Protein AF-0000000072264800 (afdb_homodimer)

pLDDT: mean 96.8, std 4.87, range [47.91, 98.94]

Secondary structure (DSSP, 8-state):
-EEEEEEE-TTS-EEEEEEEEETTEEEEEETBTTEEEEEEETTB-S-SB--BSSTTHHHHH-SSTTPEE-SB-SEEGGGEEEETTEEEE----BTTTBEETT-TTSGGGSBPEEEEEETTEEEEEEEE-TTGGG--S-EEEEEEEEE-TTSEEEEEEEEEESS-EE-B-EE-PPB-SSSTTSS-STTSEEEE--SEE--B-TTS-B-S-BEE-TTSTT--SS-EES--EETTEE---EEEEE--SS--S-EEEEEEE-SSS-EEEEEEESSSEEEEE--TT-----BBTTSSB--TTS-BEEEEESPTTTTT-TTSPP-EE-TT--EEEEEEEEEEE---/-EEEEEEE-TTS-EEEEEEEEETTEEEEEETBTTEEEEEEETTB-S-SB--BSSTTHHHHH-SSTTPEE-SB-SEEGGGEEEETTEEEE----BTTTBEETT-TTSGGGSBPEEEEEETTEEEEEEEE-TTGGG--S-EEEEEEEEE-TTSEEEEEEEEEESS-EE-B-EE-PPB-SSSTTSS-STTSEEEE--SEE--B-TTS-B-S-BEE-TTSTT--SS-EES--EETTEE---EEEEE--SS--S-EEEEEEE-SSS-EEEEEEESSSEEEEE--TT-----BBTTSSB--TTS-BEEEEESPTTTTT-TTSPP-EE-TT--EEEEEEEEEEE---

Foldseek 3Di:
DDKDFQDAAPVGDTKIWDWADAAQKIWIFILQLRFTAFMGGHPAPATFFWHFNHPVCCLVPNPLARHKFDQDAAKAFQQWFDDPNDIWHFQQQAPRGIDHRRHSCTSNGDRWDFDDDDNFKTKTWDWDDACRRGWGWIKIKMWMWGDYNQQKTKIKIKIATAAKTFGKIKGWTFGDRHHHQPDAQQFKWKAFQFQWWFDADPSRAGPQDIGGCPPHLNPRNDIDGQADDDPRDRDFFWIKGFADQAFADWDWTMKIAGRPHQKIKTKTKRAGIWTKGQQQPQDDAGQIPVRGGHDRSSGITIIRIFHGPCSVHVSGYGRIHGHPDMDIMMMMIGMDGRDD/DDKDFQDAAPVGDTKIWDWADAAQKIWIFILQLRFTAFMGGHPAPATFFWHFNHPVCCLVPNPLARHKFDQDAAKAFQQWFDDPNDIWHFQQQAPRGIDHRRDSCTSNGDRWDFDDDDNFKTKTWDWDDACRRGWGWIKIKMWMWGDYNQFKTKIKIKIATAAKTFGKIKGWTFGDRHHHQPDAQQFKWKAFQFQWWFDADPSRAGPQDIGGCPPHLNPRNDIDGQADDDPRDRDFFWIKGFAAQAFADWDWTMKIAGRPHQKIKTKTKRAGIWTKGQQQPQDDAGQIPVRGGHDRSSGITIIRIFHGPCSVHVSGYGRIHGHPDMDIMMMMIGMDGRDD

Radius of gyration: 28.44 Å; Cα contacts (8 Å, |Δi|>4): 2031; chains: 2; bounding box: 54×85×68 Å

Solvent-accessible surface area (backbone atoms only — not comparable to full-atom values): 33001 Å² total; per-residue (Å²): 108,60,65,42,82,54,42,63,44,95,88,62,48,80,25,43,33,34,46,29,44,25,67,46,32,39,37,32,36,26,28,53,7,58,9,44,44,40,32,39,42,70,97,40,92,43,35,39,30,42,26,62,66,51,52,74,49,45,88,72,66,48,91,39,56,13,9,32,34,6,48,37,40,50,53,36,67,68,13,48,46,67,58,94,88,41,77,40,57,39,40,35,68,36,93,71,41,19,18,39,30,38,20,89,74,16,48,41,62,34,76,34,43,79,74,46,75,38,58,30,32,42,29,33,31,50,72,48,51,56,49,54,54,38,42,53,29,39,35,43,38,38,40,34,43,35,40,38,67,79,24,29,45,34,44,37,38,37,34,42,36,78,31,64,26,68,49,24,56,28,55,37,44,23,38,18,57,55,57,25,20,78,51,61,43,42,61,25,27,34,26,35,68,32,65,23,31,41,54,53,48,96,84,64,41,48,71,67,41,36,38,55,16,76,96,48,98,64,50,26,77,50,74,40,50,61,61,44,70,56,98,89,33,75,58,78,52,66,38,42,27,36,49,27,21,47,71,52,72,77,35,81,43,35,35,36,35,32,68,76,60,41,30,31,39,42,31,29,30,17,48,16,15,35,29,39,32,45,26,77,78,38,64,53,82,58,46,24,74,79,70,43,50,39,43,58,19,16,21,33,30,71,27,49,22,58,48,61,40,20,80,78,35,60,50,36,35,70,44,68,41,39,55,89,49,72,48,76,43,45,35,37,43,30,49,47,68,62,79,128,115,59,65,44,81,55,44,65,44,97,87,62,49,78,25,41,32,33,49,28,44,24,66,46,31,38,38,32,35,26,28,52,8,57,9,46,43,38,32,38,40,71,98,40,90,44,35,40,30,42,27,60,67,50,52,75,48,45,88,72,66,48,91,40,56,13,8,32,33,6,48,37,39,50,52,36,69,68,13,45,46,67,57,94,87,42,76,40,56,40,40,36,67,36,95,72,40,19,17,39,30,38,22,90,73,16,48,40,64,33,77,34,45,79,74,46,76,40,62,31,31,42,31,33,32,48,71,49,50,56,50,56,52,36,40,52,28,39,35,42,38,38,40,35,44,34,42,38,68,79,24,29,44,36,43,37,40,38,34,41,36,77,31,64,25,67,50,24,56,28,54,38,46,24,37,16,58,55,56,24,19,79,52,60,45,42,61,26,27,34,26,35,66,32,63,24,29,40,54,54,48,97,85,63,42,50,70,67,41,36,37,55,16,77,96,46,99,64,50,26,77,51,74,40,48,60,62,45,68,56,98,88,34,73,59,78,52,66,39,43,27,36,50,27,20,47,69,52,73,76,35,79,44,34,36,36,34,32,68,78,60,42,29,30,39,42,31,29,29,17,48,16,15,36,30,39,31,45,27,78,78,38,64,54,84,56,45,22,74,80,70,42,51,40,44,59,20,16,21,32,29,74,27,50,22,57,49,58,41,20,78,78,34,59,48,36,35,70,44,68,42,40,54,89,48,73,47,76,43,45,36,37,44,31,46,47,68,62,78,129

InterPro domains:
  IPR008183 Aldose 1-/Glucose-6-phosphate 1-epimerase [PF01263] (17-333)
  IPR011013 Galactose mutarotase-like domain superfamily [SSF74650] (3-336)
  IPR014718 Glycoside hydrolase-type carbohydrate-binding [G3DSA:2.70.98.10] (1-337)
  IPR015443 Aldose 1-epimerase/Galactose mutarotase [PIRSF005096] (2-336)
  IPR047215 Galactose mutarotase-like [cd09019] (17-335)

Structure (mmCIF, N/CA/C/O backbone):
data_AF-0000000072264800-model_v1
#
loop_
_entity.id
_entity.type
_entity.pdbx_description
1 polymer 'Aldose 1-epimerase'
#
loop_
_atom_site.group_PDB
_atom_site.id
_atom_site.type_symbol
_atom_site.label_atom_id
_atom_site.label_alt_id
_atom_site.label_comp_id
_atom_site.label_asym_id
_atom_site.label_entity_id
_atom_site.label_seq_id
_atom_site.pdbx_PDB_ins_code
_atom_site.Cartn_x
_atom_site.Cartn_y
_atom_site.Cartn_z
_atom_site.occupancy
_atom_site.B_iso_or_equiv
_atom_site.auth_seq_id
_atom_site.auth_comp_id
_atom_site.auth_asym_id
_atom_site.auth_atom_id
_atom_site.pdbx_PDB_model_num
ATOM 1 N N . MET A 1 1 ? 0.139 -42.75 2.715 1 58.25 1 MET A N 1
ATOM 2 C CA . MET A 1 1 ? 0.5 -41.75 1.704 1 58.25 1 MET A CA 1
ATOM 3 C C . MET A 1 1 ? 1.294 -42.406 0.572 1 58.25 1 MET A C 1
ATOM 5 O O . MET A 1 1 ? 2.229 -43.156 0.82 1 58.25 1 MET A O 1
ATOM 9 N N . ASN A 1 2 ? 0.678 -42.406 -0.64 1 79.5 2 ASN A N 1
ATOM 10 C CA . ASN A 1 2 ? 1.229 -43.062 -1.821 1 79.5 2 ASN A CA 1
ATOM 11 C C . ASN A 1 2 ? 2.332 -42.219 -2.463 1 79.5 2 ASN A C 1
ATOM 13 O O . ASN A 1 2 ? 2.098 -41.094 -2.863 1 79.5 2 ASN A O 1
ATOM 17 N N . SER A 1 3 ? 3.572 -42.562 -2.082 1 89.06 3 SER A N 1
ATOM 18 C CA . SER A 1 3 ? 4.742 -41.906 -2.666 1 89.06 3 SER A CA 1
ATOM 19 C C . SER A 1 3 ? 5.48 -42.844 -3.611 1 89.06 3 SER A C 1
ATOM 21 O O . SER A 1 3 ? 5.574 -44.062 -3.354 1 89.06 3 SER A O 1
ATOM 23 N N . GLU A 1 4 ? 5.836 -42.312 -4.754 1 95.94 4 GLU A N 1
ATOM 24 C CA . GLU A 1 4 ? 6.637 -43.062 -5.727 1 95.94 4 GLU A CA 1
ATOM 25 C C . GLU A 1 4 ? 7.832 -42.25 -6.195 1 95.94 4 GLU A C 1
ATOM 27 O O . GLU A 1 4 ? 7.828 -41 -6.09 1 95.94 4 GLU A O 1
ATOM 32 N N . ILE A 1 5 ? 8.836 -42.938 -6.641 1 97.25 5 ILE A N 1
ATOM 33 C CA . ILE A 1 5 ? 9.945 -42.219 -7.273 1 97.25 5 ILE A CA 1
ATOM 34 C C . ILE A 1 5 ? 9.516 -41.719 -8.656 1 97.25 5 ILE A C 1
ATOM 36 O O . ILE A 1 5 ? 9.102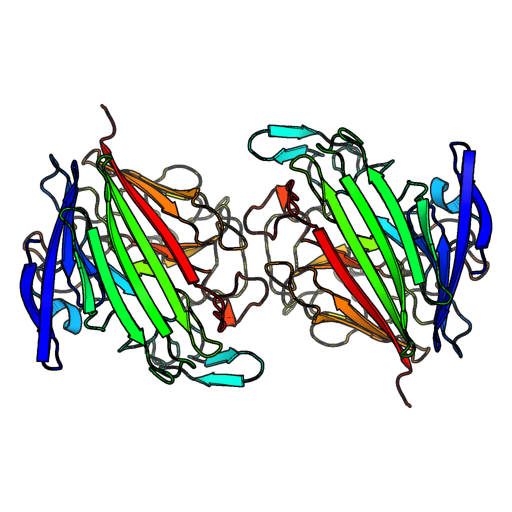 -42.5 -9.508 1 97.25 5 ILE A O 1
ATOM 40 N N . PHE A 1 6 ? 9.562 -40.469 -8.797 1 97.62 6 PHE A N 1
ATOM 41 C CA . PHE A 1 6 ? 9.156 -39.875 -10.047 1 97.62 6 PHE A CA 1
ATOM 42 C C . PHE A 1 6 ? 10.352 -39.656 -10.969 1 97.62 6 PHE A C 1
ATOM 44 O O . PHE A 1 6 ? 10.203 -39.625 -12.195 1 97.62 6 PHE A O 1
ATOM 51 N N . GLY A 1 7 ? 11.539 -39.469 -10.352 1 97.25 7 GLY A N 1
ATOM 52 C CA . GLY A 1 7 ? 12.773 -39.312 -11.102 1 97.25 7 GLY A CA 1
ATOM 53 C C . GLY A 1 7 ? 13.945 -38.875 -10.242 1 97.25 7 GLY A C 1
ATOM 54 O O . GLY A 1 7 ? 13.953 -39.125 -9.031 1 97.25 7 GLY A O 1
ATOM 55 N N . TYR A 1 8 ? 14.977 -38.469 -10.898 1 97 8 TYR A N 1
ATOM 56 C CA . TYR A 1 8 ? 16.188 -38.031 -10.211 1 97 8 TYR A CA 1
ATOM 57 C C . TYR A 1 8 ? 16.609 -36.625 -10.688 1 97 8 TYR A C 1
ATOM 59 O O . TYR A 1 8 ? 16.719 -36.375 -11.891 1 97 8 TYR A O 1
ATOM 67 N N . ALA A 1 9 ? 16.828 -35.812 -9.68 1 96 9 ALA A N 1
ATOM 68 C CA . ALA A 1 9 ? 17.281 -34.469 -9.992 1 96 9 ALA A CA 1
ATOM 69 C C . ALA A 1 9 ? 18.672 -34.5 -10.617 1 96 9 ALA A C 1
ATOM 71 O O . ALA A 1 9 ? 19.375 -35.5 -10.547 1 96 9 ALA A O 1
ATOM 72 N N . PRO A 1 10 ? 19.078 -33.344 -11.25 1 91.31 10 PRO A N 1
ATOM 73 C CA . PRO A 1 10 ? 20.375 -33.281 -11.906 1 91.31 10 PRO A CA 1
ATOM 74 C C . PRO A 1 10 ? 21.531 -33.594 -10.961 1 91.31 10 PRO A C 1
ATOM 76 O O . PRO A 1 10 ? 22.562 -34.125 -11.383 1 91.31 10 PRO A O 1
ATOM 79 N N . ASP A 1 11 ? 21.375 -33.312 -9.711 1 93.12 11 ASP A N 1
ATOM 80 C CA . ASP A 1 11 ? 22.438 -33.531 -8.742 1 93.12 11 ASP A CA 1
ATOM 81 C C . ASP A 1 11 ? 22.344 -34.938 -8.141 1 93.12 11 ASP A C 1
ATOM 83 O O . ASP A 1 11 ? 23.062 -35.281 -7.207 1 93.12 11 ASP A O 1
ATOM 87 N N . GLY A 1 12 ? 21.375 -35.688 -8.516 1 95.31 12 GLY A N 1
ATOM 88 C CA . GLY A 1 12 ? 21.266 -37.094 -8.109 1 95.31 12 GLY A CA 1
ATOM 89 C C . GLY A 1 12 ? 20.234 -37.312 -7.02 1 95.31 12 GLY A C 1
ATOM 90 O O . GLY A 1 12 ? 19.891 -38.469 -6.707 1 95.31 12 GLY A O 1
ATOM 91 N N . GLN A 1 13 ? 19.688 -36.344 -6.488 1 96.81 13 GLN A N 1
ATOM 92 C CA . GLN A 1 13 ? 18.672 -36.5 -5.445 1 96.81 13 GLN A CA 1
ATOM 93 C C . GLN A 1 13 ? 17.406 -37.156 -5.996 1 96.81 13 GLN A C 1
ATOM 95 O O . GLN A 1 13 ? 17 -36.875 -7.121 1 96.81 13 GLN A O 1
ATOM 100 N N . VAL A 1 14 ? 16.844 -37.969 -5.207 1 97.06 14 VAL A N 1
ATOM 101 C CA . VAL A 1 14 ? 15.602 -38.625 -5.59 1 97.06 14 VAL A CA 1
ATOM 102 C C . VAL A 1 14 ? 14.445 -37.625 -5.539 1 97.06 14 VAL A C 1
ATOM 104 O O . VAL A 1 14 ? 14.32 -36.844 -4.582 1 97.06 14 VAL A O 1
ATOM 107 N N . VAL A 1 15 ? 13.664 -37.625 -6.543 1 98.19 15 VAL A N 1
ATOM 108 C CA . VAL A 1 15 ? 12.445 -36.812 -6.586 1 98.19 15 VAL A CA 1
ATOM 109 C C . VAL A 1 15 ? 11.227 -37.719 -6.418 1 98.19 15 VAL A C 1
ATOM 111 O O . VAL A 1 15 ? 11.039 -38.656 -7.195 1 98.19 15 VAL A O 1
ATOM 114 N N . HIS A 1 16 ? 10.477 -37.406 -5.418 1 98.31 16 HIS A N 1
ATOM 115 C CA . HIS A 1 16 ? 9.281 -38.188 -5.129 1 98.31 16 HIS A CA 1
ATOM 116 C C . HIS A 1 16 ? 8.031 -37.5 -5.664 1 98.31 16 HIS A C 1
ATOM 118 O O . HIS A 1 16 ? 7.996 -36.281 -5.773 1 98.31 16 HIS A O 1
ATOM 124 N N . ARG A 1 17 ? 7.094 -38.25 -6.074 1 98.31 17 ARG A N 1
ATOM 125 C CA . ARG A 1 17 ? 5.734 -37.812 -6.359 1 98.31 17 ARG A CA 1
ATOM 126 C C . ARG A 1 17 ? 4.75 -38.375 -5.336 1 98.31 17 ARG A C 1
ATOM 128 O O . ARG A 1 17 ? 4.711 -39.594 -5.102 1 98.31 17 ARG A O 1
ATOM 135 N N . LEU A 1 18 ? 4.082 -37.5 -4.703 1 98.31 18 LEU A N 1
ATOM 136 C CA . LEU A 1 18 ? 3.113 -37.875 -3.67 1 98.31 18 LEU A CA 1
ATOM 137 C C . LEU A 1 18 ? 1.689 -37.625 -4.156 1 98.31 18 LEU A C 1
ATOM 139 O O . LEU A 1 18 ? 1.431 -36.625 -4.848 1 98.31 18 LEU A O 1
ATOM 143 N N . THR A 1 19 ? 0.8 -38.531 -3.785 1 98.44 19 THR A N 1
ATOM 144 C CA . THR A 1 19 ? -0.608 -38.344 -4.125 1 98.44 19 THR A CA 1
ATOM 145 C C . THR A 1 19 ? -1.434 -38.062 -2.873 1 98.44 19 THR A C 1
ATOM 147 O O . THR A 1 19 ? -1.339 -38.781 -1.88 1 98.44 19 THR A O 1
ATOM 150 N N . ILE A 1 20 ? -2.162 -37 -2.92 1 98.38 20 ILE A N 1
ATOM 151 C CA . ILE A 1 20 ? -3.119 -36.688 -1.857 1 98.38 20 ILE A CA 1
ATOM 152 C C . ILE A 1 20 ? -4.527 -36.594 -2.443 1 98.38 20 ILE A C 1
ATOM 154 O O . ILE A 1 20 ? -4.691 -36.281 -3.625 1 98.38 20 ILE A O 1
ATOM 158 N N . SER A 1 21 ? -5.516 -36.906 -1.622 1 98.19 21 SER A N 1
ATOM 159 C CA . SER A 1 21 ? -6.902 -36.875 -2.066 1 98.19 21 SER A CA 1
ATOM 160 C C . SER A 1 21 ? -7.844 -36.531 -0.914 1 98.19 21 SER A C 1
ATOM 162 O O . SER A 1 21 ? -7.613 -36.969 0.224 1 98.19 21 SER A O 1
ATOM 164 N N . ASN A 1 22 ? -8.75 -35.781 -1.177 1 98.31 22 ASN A N 1
ATOM 165 C CA . ASN A 1 22 ? -9.859 -35.469 -0.286 1 98.31 22 ASN A CA 1
ATOM 166 C C . ASN A 1 22 ? -11.062 -34.938 -1.059 1 98.31 22 ASN A C 1
ATOM 168 O O . ASN A 1 22 ? -10.938 -34 -1.854 1 98.31 22 ASN A O 1
ATOM 172 N N . GLY A 1 23 ? -12.305 -35.531 -0.779 1 97.88 23 GLY A N 1
ATOM 173 C CA . GLY A 1 23 ? -13.453 -35.125 -1.565 1 97.88 23 GLY A CA 1
ATOM 174 C C . GLY A 1 23 ? -13.273 -35.375 -3.055 1 97.88 23 GLY A C 1
ATOM 175 O O . GLY A 1 23 ? -12.906 -36.469 -3.477 1 97.88 23 GLY A O 1
ATOM 176 N N . PRO A 1 24 ? -13.633 -34.312 -3.848 1 98.19 24 PRO A N 1
ATOM 177 C CA . PRO A 1 24 ? -13.602 -34.531 -5.293 1 98.19 24 PRO A CA 1
ATOM 178 C C . PRO A 1 24 ? -12.203 -34.375 -5.879 1 98.19 24 PRO A C 1
ATOM 180 O O . PRO A 1 24 ? -11.984 -34.688 -7.059 1 98.19 24 PRO A O 1
ATOM 183 N N . LEU A 1 25 ? -11.227 -33.938 -5.113 1 98.75 25 LEU A N 1
ATOM 184 C CA . LEU A 1 25 ? -9.945 -33.562 -5.711 1 98.75 25 LEU A CA 1
ATOM 185 C C . LEU A 1 25 ? -8.891 -34.625 -5.395 1 98.75 25 LEU A C 1
ATOM 187 O O . LEU A 1 25 ? -8.898 -35.219 -4.312 1 98.75 25 LEU A O 1
ATOM 191 N N . THR A 1 26 ? -8.047 -34.844 -6.301 1 98.5 26 THR A N 1
ATOM 192 C CA . THR A 1 26 ? -6.809 -35.594 -6.164 1 98.5 26 THR A CA 1
ATOM 193 C C . THR A 1 26 ? -5.637 -34.812 -6.766 1 98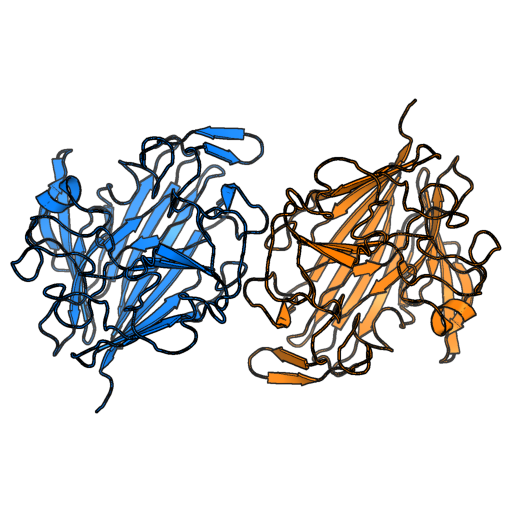.5 26 THR A C 1
ATOM 195 O O . THR A 1 26 ? -5.738 -34.312 -7.883 1 98.5 26 THR A O 1
ATOM 198 N N . ALA A 1 27 ? -4.578 -34.688 -6.008 1 98.69 27 ALA A N 1
ATOM 199 C CA . ALA A 1 27 ? -3.402 -33.969 -6.477 1 98.69 27 ALA A CA 1
ATOM 200 C C . ALA A 1 27 ? -2.148 -34.844 -6.391 1 98.69 27 ALA A C 1
ATOM 202 O O . ALA A 1 27 ? -1.991 -35.625 -5.449 1 98.69 27 ALA A O 1
ATOM 203 N N . LYS A 1 28 ? -1.296 -34.75 -7.34 1 98.62 28 LYS A N 1
ATOM 204 C CA . LYS A 1 28 ? 0.059 -35.281 -7.293 1 98.62 28 LYS A CA 1
ATOM 205 C C . LYS A 1 28 ? 1.092 -34.156 -7.133 1 98.62 28 LYS A C 1
ATOM 207 O O . LYS A 1 28 ? 1.149 -33.25 -7.949 1 98.62 28 LYS A O 1
ATOM 212 N N . ILE A 1 29 ? 1.856 -34.25 -6.07 1 98.62 29 ILE A N 1
ATOM 213 C CA . ILE A 1 29 ? 2.852 -33.25 -5.711 1 98.62 29 ILE A CA 1
ATOM 214 C C . ILE A 1 29 ? 4.254 -33.844 -5.824 1 98.62 29 ILE A C 1
ATOM 216 O O . ILE A 1 29 ? 4.504 -34.938 -5.34 1 98.62 29 ILE A O 1
ATOM 220 N N . ILE A 1 30 ? 5.125 -33.156 -6.535 1 98.38 30 ILE A N 1
ATOM 221 C CA . ILE A 1 30 ? 6.512 -33.625 -6.566 1 98.38 30 ILE A CA 1
ATOM 222 C C . ILE A 1 30 ? 7.371 -32.719 -5.691 1 98.38 30 ILE A C 1
ATOM 224 O O . ILE A 1 30 ? 7.121 -31.5 -5.605 1 98.38 30 ILE A O 1
ATOM 228 N N . ASN A 1 31 ? 8.367 -33.25 -5.078 1 98.25 31 ASN A N 1
ATOM 229 C CA . ASN A 1 31 ? 9.156 -32.469 -4.137 1 98.25 31 ASN A CA 1
ATOM 230 C C . ASN A 1 31 ? 10.242 -31.672 -4.848 1 98.25 31 ASN A C 1
ATOM 232 O O . ASN A 1 31 ? 10.977 -30.922 -4.211 1 98.25 31 ASN A O 1
ATOM 236 N N . TRP A 1 32 ? 10.305 -31.844 -6.223 1 97.75 32 TRP A N 1
ATOM 237 C CA . TRP A 1 32 ? 11.039 -30.859 -7.023 1 97.75 32 TRP A CA 1
ATOM 238 C C . TRP A 1 32 ? 10.266 -29.547 -7.129 1 97.75 32 TRP A C 1
ATOM 240 O O . TRP A 1 32 ? 9.188 -29.5 -7.73 1 97.75 32 TRP A O 1
ATOM 250 N N . GLY A 1 33 ? 10.828 -28.516 -6.449 1 98.12 33 GLY A N 1
ATOM 251 C CA . GLY A 1 33 ? 10.172 -27.203 -6.469 1 98.12 33 GLY A CA 1
ATOM 252 C C . GLY A 1 33 ? 8.883 -27.188 -5.68 1 98.12 33 GLY A C 1
ATOM 253 O O . GLY A 1 33 ? 8.07 -26.266 -5.832 1 98.12 33 GLY A O 1
ATOM 254 N N . ALA A 1 34 ? 8.617 -28.281 -4.934 1 98.69 34 ALA A N 1
ATOM 255 C CA . ALA A 1 34 ? 7.32 -28.391 -4.277 1 98.69 34 ALA A CA 1
ATOM 256 C C . ALA A 1 34 ? 6.184 -28.125 -5.262 1 98.69 34 ALA A C 1
ATOM 258 O O . ALA A 1 34 ? 5.312 -27.281 -5 1 98.69 34 ALA A O 1
ATOM 259 N N . ALA A 1 35 ? 6.086 -28.875 -6.305 1 98.56 35 ALA A N 1
ATOM 260 C CA . ALA A 1 35 ? 5.238 -28.516 -7.441 1 98.56 35 ALA A CA 1
ATOM 261 C C . ALA A 1 35 ? 3.977 -29.375 -7.473 1 98.56 35 ALA A C 1
ATOM 263 O O . ALA A 1 35 ? 4.027 -30.578 -7.207 1 98.56 35 ALA A O 1
ATOM 264 N N . ILE A 1 36 ? 2.908 -28.75 -7.762 1 98.69 36 ILE A N 1
ATOM 265 C CA . ILE A 1 36 ? 1.738 -29.516 -8.188 1 98.69 36 ILE A CA 1
ATOM 266 C C . ILE A 1 36 ? 1.938 -30.016 -9.617 1 98.69 36 ILE A C 1
ATOM 268 O O . ILE A 1 36 ? 1.921 -29.219 -10.562 1 98.69 36 ILE A O 1
ATOM 272 N N . GLN A 1 37 ? 2.096 -31.281 -9.75 1 98.06 37 GLN A N 1
ATOM 273 C CA . GLN A 1 37 ? 2.371 -31.906 -11.039 1 98.06 37 GLN A CA 1
ATOM 274 C C . GLN A 1 37 ? 1.076 -32.281 -11.758 1 98.06 37 GLN A C 1
ATOM 276 O O . GLN A 1 37 ? 1.007 -32.219 -12.992 1 98.06 37 GLN A O 1
ATOM 281 N N . ASP A 1 38 ? 0.093 -32.656 -11.039 1 98.31 38 ASP A N 1
ATOM 282 C CA . ASP A 1 38 ? -1.214 -33.094 -11.539 1 98.31 38 ASP A CA 1
ATOM 283 C C . ASP A 1 38 ? -2.318 -32.75 -10.539 1 98.31 38 ASP A C 1
ATOM 285 O O . ASP A 1 38 ? -2.107 -32.812 -9.328 1 98.31 38 ASP A O 1
ATOM 289 N N . LEU A 1 39 ? -3.445 -32.312 -11.008 1 98.81 39 LEU A N 1
ATOM 290 C CA . LEU A 1 39 ? -4.645 -32.031 -10.227 1 98.81 39 LEU A CA 1
ATOM 291 C C . LEU A 1 39 ? -5.898 -32.469 -10.977 1 98.81 39 LEU A C 1
ATOM 293 O O . LEU A 1 39 ? -6.113 -32.062 -12.125 1 98.81 39 LEU A O 1
ATOM 297 N N . ARG A 1 40 ? -6.688 -33.25 -10.336 1 98.5 40 ARG A N 1
ATOM 298 C CA . ARG A 1 40 ? -7.871 -33.844 -10.961 1 98.5 40 ARG A CA 1
ATOM 299 C C . ARG A 1 40 ? -9.109 -33.625 -10.102 1 98.5 40 ARG A C 1
ATOM 301 O O . ARG A 1 40 ? -9.008 -33.5 -8.875 1 98.5 40 ARG A O 1
ATOM 308 N N . MET A 1 41 ? -10.211 -33.625 -10.75 1 98.5 41 MET A N 1
ATOM 309 C CA . MET A 1 41 ? -11.5 -33.531 -10.078 1 98.5 41 MET A CA 1
ATOM 310 C C . MET A 1 41 ? -12.438 -34.656 -10.508 1 98.5 41 MET A C 1
ATOM 312 O O . MET A 1 41 ? -12.531 -34.938 -11.703 1 98.5 41 MET A O 1
ATOM 316 N N . GLU A 1 42 ? -13.086 -35.219 -9.539 1 97.38 42 GLU A N 1
ATOM 317 C CA . GLU A 1 42 ? -14.047 -36.25 -9.852 1 97.38 42 GLU A CA 1
ATOM 318 C C . GLU A 1 42 ? -15.055 -35.781 -10.891 1 97.38 42 GLU A C 1
ATOM 320 O O . GLU A 1 42 ? -15.586 -34.688 -10.805 1 97.38 42 GLU A O 1
ATOM 325 N N . GLY A 1 43 ? -15.297 -36.594 -11.859 1 95.69 43 GLY A N 1
ATOM 326 C CA . GLY A 1 43 ? -16.266 -36.281 -12.891 1 95.69 43 GLY A CA 1
ATOM 327 C C . GLY A 1 43 ? -15.703 -35.438 -14.008 1 95.69 43 GLY A C 1
ATOM 328 O O . GLY A 1 43 ? -16.406 -35.094 -14.953 1 95.69 43 GLY A O 1
ATOM 329 N N . HIS A 1 44 ? -14.523 -35.031 -13.93 1 97.19 44 HIS A N 1
ATOM 330 C CA . HIS A 1 44 ? -13.805 -34.281 -14.953 1 97.19 44 HIS A CA 1
ATOM 331 C C . HIS A 1 44 ? -12.5 -34.969 -15.336 1 97.19 44 HIS A C 1
ATOM 333 O O . HIS A 1 44 ? -11.469 -34.75 -14.695 1 97.19 44 HIS A O 1
ATOM 339 N N . PRO A 1 45 ? -12.477 -35.75 -16.375 1 94.81 45 PRO A N 1
ATOM 340 C CA . PRO A 1 45 ? -11.336 -36.594 -16.688 1 94.81 45 PRO A CA 1
ATOM 341 C C . PRO A 1 45 ? -10.062 -35.812 -16.984 1 94.81 45 PRO A C 1
ATOM 343 O O . PRO A 1 45 ? -8.953 -36.281 -16.719 1 94.81 45 PRO A O 1
ATOM 346 N N . ALA A 1 46 ? -10.188 -34.625 -17.578 1 97.56 46 ALA A N 1
ATOM 347 C CA . ALA A 1 46 ? -9.023 -33.844 -17.969 1 97.56 46 ALA A CA 1
ATOM 348 C C . ALA A 1 46 ? -8.328 -33.25 -16.734 1 97.56 46 ALA A C 1
ATOM 350 O O . ALA A 1 46 ? -8.984 -32.906 -15.758 1 97.56 46 ALA A O 1
ATOM 351 N N . PRO A 1 47 ? -6.98 -33.188 -16.797 1 98.38 47 PRO A N 1
ATOM 352 C CA . PRO A 1 47 ? -6.281 -32.5 -15.703 1 98.38 47 PRO A CA 1
ATOM 353 C C . PRO A 1 47 ? -6.707 -31.047 -15.555 1 98.38 47 PRO A C 1
ATOM 355 O O . PRO A 1 47 ? -7.039 -30.391 -16.547 1 98.38 47 PRO A O 1
ATOM 358 N N . LEU A 1 48 ? -6.637 -30.547 -14.32 1 98.75 48 LEU A N 1
ATOM 359 C CA . LEU A 1 48 ? -6.98 -29.156 -14.055 1 98.75 48 LEU A CA 1
ATOM 360 C C . LEU A 1 48 ? -5.75 -28.266 -14.172 1 98.75 48 LEU A C 1
ATOM 362 O O . LEU A 1 48 ? -5.867 -27.031 -14.164 1 98.75 48 LEU A O 1
ATOM 366 N N . VAL A 1 49 ? -4.543 -28.859 -14.25 1 98.5 49 VAL A N 1
ATOM 367 C CA . VAL A 1 49 ? -3.299 -28.109 -14.367 1 98.5 49 VAL A CA 1
ATOM 368 C C . VAL A 1 49 ? -2.463 -28.672 -15.516 1 98.5 49 VAL A C 1
ATOM 370 O O . VAL A 1 49 ? -2.648 -29.828 -15.922 1 98.5 49 VAL A O 1
ATOM 373 N N . ILE A 1 50 ? -1.558 -27.766 -16.016 1 96.62 50 ILE A N 1
ATOM 374 C CA . ILE A 1 50 ? -0.532 -28.172 -16.969 1 96.62 50 ILE A CA 1
ATOM 375 C C . ILE A 1 50 ? 0.63 -28.828 -16.219 1 96.62 50 ILE A C 1
ATOM 377 O O . ILE A 1 50 ? 1.09 -28.312 -15.195 1 96.62 50 ILE A O 1
ATOM 381 N N . GLY A 1 51 ? 1.04 -29.969 -16.594 1 96.69 51 GLY A N 1
ATOM 382 C CA . GLY A 1 51 ? 2.182 -30.688 -16.062 1 96.69 51 GLY A CA 1
ATOM 383 C C . GLY A 1 51 ? 2.822 -31.625 -17.062 1 96.69 51 GLY A C 1
ATOM 384 O O . GLY A 1 51 ? 2.211 -31.969 -18.078 1 96.69 51 GLY A O 1
ATOM 385 N N . TYR A 1 52 ? 4.039 -32 -16.844 1 96.62 52 TYR A N 1
ATOM 386 C CA . TYR A 1 52 ? 4.727 -32.938 -17.734 1 96.62 52 TYR A CA 1
ATOM 387 C C . TYR A 1 52 ? 4.633 -34.344 -17.219 1 96.62 52 TYR A C 1
ATOM 389 O O . TYR A 1 52 ? 4.566 -34.594 -16 1 96.62 52 TYR A O 1
ATOM 397 N N . ARG A 1 53 ? 4.645 -35.219 -18.094 1 95.81 53 ARG A N 1
ATOM 398 C CA . ARG A 1 53 ? 4.551 -36.656 -17.781 1 95.81 53 ARG A CA 1
ATOM 399 C C . ARG A 1 53 ? 5.848 -37.156 -17.156 1 95.81 53 ARG A C 1
ATOM 401 O O . ARG A 1 53 ? 5.82 -37.969 -16.234 1 95.81 53 ARG A O 1
ATOM 408 N N . ASP A 1 54 ? 6.934 -36.656 -17.703 1 95.62 54 ASP A N 1
ATOM 409 C CA . ASP A 1 54 ? 8.242 -37.188 -17.281 1 95.62 54 ASP A CA 1
ATOM 410 C C . ASP A 1 54 ? 9 -36.125 -16.484 1 95.62 54 ASP A C 1
ATOM 412 O O . ASP A 1 54 ? 9 -34.938 -16.828 1 95.62 54 ASP A O 1
ATOM 416 N N . PHE A 1 55 ? 9.711 -36.594 -15.414 1 96.88 55 PHE A N 1
ATOM 417 C CA . PHE A 1 55 ? 10.406 -35.688 -14.531 1 96.88 55 PHE A CA 1
ATOM 418 C C . PHE A 1 55 ? 11.5 -34.938 -15.281 1 96.88 55 PHE A C 1
ATOM 420 O O . PHE A 1 55 ? 11.75 -33.75 -15.023 1 96.88 55 PHE A O 1
ATOM 427 N N . ALA A 1 56 ? 12.156 -35.562 -16.188 1 95.44 56 ALA A N 1
ATOM 428 C CA . ALA A 1 56 ? 13.312 -35 -16.875 1 95.44 56 ALA A CA 1
ATOM 429 C C . ALA A 1 56 ? 12.953 -33.688 -17.578 1 95.44 56 ALA A C 1
ATOM 431 O O . ALA A 1 56 ? 13.805 -32.844 -17.781 1 95.44 56 ALA A O 1
ATOM 432 N N . ASP A 1 57 ? 11.68 -33.562 -17.875 1 95.25 57 ASP A N 1
ATOM 433 C CA . ASP A 1 57 ? 11.219 -32.375 -18.609 1 95.25 57 ASP A CA 1
ATOM 434 C C . ASP A 1 57 ? 11.125 -31.156 -17.688 1 95.25 57 ASP A C 1
ATOM 436 O O . ASP A 1 57 ? 11.109 -30.016 -18.156 1 95.25 57 ASP A O 1
ATOM 440 N N . TYR A 1 58 ? 11.008 -31.359 -16.375 1 95.19 58 TYR A N 1
ATOM 441 C CA . TYR A 1 58 ? 10.852 -30.266 -15.43 1 95.19 58 TYR A CA 1
ATOM 442 C C . TYR A 1 58 ? 12.141 -29.453 -15.305 1 95.19 58 TYR A C 1
ATOM 444 O O . TYR A 1 58 ? 12.172 -28.266 -15.641 1 95.19 58 TYR A O 1
ATOM 452 N N . PRO A 1 59 ? 13.266 -30.047 -14.93 1 93.94 59 PRO A N 1
ATOM 453 C CA . PRO A 1 59 ? 14.484 -29.25 -14.859 1 93.94 59 PRO A CA 1
ATOM 454 C C . PRO A 1 59 ? 14.922 -28.719 -16.234 1 93.94 59 PRO A C 1
ATOM 456 O O . PRO A 1 59 ? 15.555 -27.672 -16.312 1 93.94 59 PRO A O 1
ATOM 459 N N . ALA A 1 60 ? 14.484 -29.359 -17.281 1 90.44 60 ALA A N 1
ATOM 460 C CA . ALA A 1 60 ? 14.984 -29.016 -18.625 1 90.44 60 ALA A CA 1
ATOM 461 C C . ALA A 1 60 ? 14.148 -27.906 -19.25 1 90.44 60 ALA A C 1
ATOM 463 O O . ALA A 1 60 ? 14.68 -27.062 -19.984 1 90.44 60 ALA A O 1
ATOM 464 N N . HIS A 1 61 ? 12.836 -27.875 -18.938 1 86.88 61 HIS A N 1
ATOM 465 C CA . HIS A 1 61 ? 11.992 -27.047 -19.781 1 86.88 61 HIS A CA 1
ATOM 466 C C . HIS A 1 61 ? 10.938 -26.312 -18.969 1 86.88 61 HIS A C 1
ATOM 468 O O . HIS A 1 61 ? 10.234 -25.438 -19.484 1 86.88 61 HIS A O 1
ATOM 474 N N . SER A 1 62 ? 10.836 -26.562 -17.766 1 77.94 62 SER A N 1
ATOM 475 C CA . SER A 1 62 ? 9.703 -26.047 -17 1 77.94 62 SER A CA 1
ATOM 476 C C . SER A 1 62 ? 9.906 -24.578 -16.625 1 77.94 62 SER A C 1
ATOM 478 O O . SER A 1 62 ? 10.898 -24.234 -15.984 1 77.94 62 SER A O 1
ATOM 480 N N . PRO A 1 63 ? 9.016 -23.688 -17.031 1 78.56 63 PRO A N 1
ATOM 481 C CA . PRO A 1 63 ? 9 -22.312 -16.516 1 78.56 63 PRO A CA 1
ATOM 482 C C . PRO A 1 63 ? 8.305 -22.203 -15.156 1 78.56 63 PRO A C 1
ATOM 484 O O . PRO A 1 63 ? 7.473 -21.312 -14.953 1 78.56 63 PRO A O 1
ATOM 487 N N . HIS A 1 64 ? 8.547 -23.188 -14.242 1 90.19 64 HIS A N 1
ATOM 488 C CA . HIS A 1 64 ? 8 -23.219 -12.891 1 90.19 64 HIS A CA 1
ATOM 489 C C . HIS A 1 64 ? 6.609 -23.844 -12.875 1 90.19 64 HIS A C 1
ATOM 491 O O . HIS A 1 64 ? 5.734 -23.391 -12.133 1 90.19 64 HIS A O 1
ATOM 497 N N . LEU A 1 65 ? 6.297 -24.797 -13.742 1 94 65 LEU A N 1
ATOM 498 C CA . LEU A 1 65 ? 4.996 -25.453 -13.781 1 94 65 LEU A CA 1
ATOM 499 C C . LEU A 1 65 ? 4.648 -26.062 -12.422 1 94 65 LEU A C 1
ATOM 501 O O . LEU A 1 65 ? 5.16 -27.109 -12.055 1 94 65 LEU A O 1
ATOM 505 N N . GLY A 1 66 ? 3.748 -25.359 -11.758 1 97 66 GLY A N 1
ATOM 506 C CA . GLY A 1 66 ? 3.219 -25.875 -10.5 1 97 66 GLY A CA 1
ATOM 507 C C . GLY A 1 66 ? 4.133 -25.625 -9.32 1 97 66 GLY A C 1
ATOM 508 O O . GLY A 1 66 ? 3.787 -25.938 -8.18 1 97 66 GLY A O 1
ATOM 509 N N . ALA A 1 67 ? 5.285 -25.047 -9.539 1 98.06 67 ALA A N 1
ATOM 510 C CA . ALA A 1 67 ? 6.32 -24.922 -8.516 1 98.06 67 ALA A CA 1
ATOM 511 C C . ALA A 1 67 ? 6.051 -23.719 -7.602 1 98.06 67 ALA A C 1
ATOM 513 O O . ALA A 1 67 ? 5.188 -22.891 -7.898 1 98.06 67 ALA A O 1
ATOM 514 N N . ILE A 1 68 ? 6.699 -23.719 -6.426 1 98.5 68 ILE A N 1
ATOM 515 C CA . ILE A 1 68 ? 6.801 -22.516 -5.605 1 98.5 68 ILE A CA 1
ATOM 516 C C . ILE A 1 68 ? 7.969 -21.656 -6.09 1 98.5 68 ILE A C 1
ATOM 518 O O . ILE A 1 68 ? 9.117 -22.109 -6.105 1 98.5 68 ILE A O 1
ATOM 522 N N . ALA A 1 69 ? 7.633 -20.469 -6.52 1 97.69 69 ALA A N 1
ATOM 523 C CA . ALA A 1 69 ? 8.672 -19.547 -6.949 1 97.69 69 ALA A CA 1
ATOM 524 C C . ALA A 1 69 ? 9.109 -18.641 -5.801 1 97.69 69 ALA A C 1
ATOM 526 O O . ALA A 1 69 ? 8.312 -18.312 -4.922 1 97.69 69 ALA A O 1
ATOM 527 N N . GLY A 1 70 ? 10.359 -18.188 -5.824 1 95.62 70 GLY A N 1
ATOM 528 C CA . GLY A 1 70 ? 10.992 -17.328 -4.828 1 95.62 70 GLY A CA 1
ATOM 529 C C . GLY A 1 70 ? 12.5 -17.422 -4.836 1 95.62 70 GLY A C 1
ATOM 530 O O . GLY A 1 70 ? 13.086 -18.078 -5.695 1 95.62 70 GLY A O 1
ATOM 531 N N . ARG A 1 71 ? 13.188 -16.766 -3.945 1 96.62 71 ARG A N 1
ATOM 532 C CA . ARG A 1 71 ? 12.609 -16.156 -2.756 1 96.62 71 ARG A CA 1
ATOM 533 C C . ARG A 1 71 ? 12.039 -14.773 -3.076 1 96.62 71 ARG A C 1
ATOM 535 O O . ARG A 1 71 ? 11.375 -14.164 -2.238 1 96.62 71 ARG A O 1
ATOM 542 N N . SER A 1 72 ? 12.32 -14.312 -4.273 1 96.62 72 SER A N 1
ATOM 543 C CA . SER A 1 72 ? 11.617 -13.141 -4.77 1 96.62 72 SER A CA 1
ATOM 544 C C . SER A 1 72 ? 10.773 -13.477 -5.992 1 96.62 72 SER A C 1
ATOM 546 O O . SER A 1 72 ? 11.297 -13.664 -7.09 1 96.62 72 SER A O 1
ATOM 548 N N . ALA A 1 73 ? 9.508 -13.516 -5.742 1 96.12 73 ALA A N 1
ATOM 549 C CA . ALA A 1 73 ? 8.57 -13.734 -6.84 1 96.12 73 ALA A CA 1
ATOM 550 C C . ALA A 1 73 ? 8.617 -12.586 -7.84 1 96.12 73 ALA A C 1
ATOM 552 O O . ALA A 1 73 ? 8.734 -11.422 -7.449 1 96.12 73 ALA A O 1
ATOM 553 N N . ASN A 1 74 ? 8.547 -12.977 -9.133 1 97.81 74 ASN A N 1
ATOM 554 C CA . ASN A 1 74 ? 8.516 -11.992 -10.203 1 97.81 74 ASN A CA 1
ATOM 555 C C . ASN A 1 74 ? 9.875 -11.336 -10.406 1 97.81 74 ASN A C 1
ATOM 557 O O . ASN A 1 74 ? 10.914 -11.977 -10.203 1 97.81 74 ASN A O 1
ATOM 561 N N . ARG A 1 75 ? 9.977 -10.141 -10.945 1 98.12 75 ARG A N 1
ATOM 562 C CA . ARG A 1 75 ? 11.227 -9.617 -11.477 1 98.12 75 ARG A CA 1
ATOM 563 C C . ARG A 1 75 ? 11.828 -8.562 -10.555 1 98.12 75 ARG A C 1
ATOM 565 O O . ARG A 1 75 ? 11.094 -7.855 -9.859 1 98.12 75 ARG A O 1
ATOM 572 N N . ILE A 1 76 ? 13.062 -8.531 -10.461 1 98.31 76 ILE A N 1
ATOM 573 C CA . ILE A 1 76 ? 13.852 -7.457 -9.867 1 98.31 76 ILE A CA 1
ATOM 574 C C . ILE A 1 76 ? 14.625 -6.727 -10.961 1 98.31 76 ILE A C 1
ATOM 576 O O . ILE A 1 76 ? 15.43 -7.336 -11.672 1 98.31 76 ILE A O 1
ATOM 580 N N . ARG A 1 77 ? 14.438 -5.492 -11.125 1 98.31 77 ARG A N 1
ATOM 581 C CA . ARG A 1 77 ? 15.094 -4.668 -12.133 1 98.31 77 ARG A CA 1
ATOM 582 C C . ARG A 1 77 ? 16.609 -4.688 -11.953 1 98.31 77 ARG A C 1
ATOM 584 O O . ARG A 1 77 ? 17.109 -4.523 -10.836 1 98.31 77 ARG A O 1
ATOM 591 N N . ASN A 1 78 ? 17.359 -4.906 -13 1 98.38 78 ASN A N 1
ATOM 592 C CA . ASN A 1 78 ? 18.812 -4.848 -13.07 1 98.38 78 ASN A CA 1
ATOM 593 C C . ASN A 1 78 ? 19.469 -5.816 -12.086 1 98.38 78 ASN A C 1
ATOM 595 O O . ASN A 1 78 ? 20.641 -5.668 -11.742 1 98.38 78 ASN A O 1
ATOM 599 N N . ALA A 1 79 ? 18.719 -6.68 -11.531 1 98.5 79 ALA A N 1
ATOM 600 C CA . ALA A 1 79 ? 19.188 -7.711 -10.617 1 98.5 79 ALA A CA 1
ATOM 601 C C . ALA A 1 79 ? 19.922 -7.094 -9.43 1 98.5 79 ALA A C 1
ATOM 603 O O . ALA A 1 79 ? 21.016 -7.543 -9.062 1 98.5 79 ALA A O 1
ATOM 604 N N . ARG A 1 80 ? 19.391 -6.059 -8.961 1 98.31 80 ARG A N 1
ATOM 605 C CA . ARG A 1 80 ? 19.984 -5.375 -7.809 1 98.31 80 ARG A CA 1
ATOM 606 C C . ARG A 1 80 ? 18.891 -4.719 -6.957 1 98.31 80 ARG A C 1
ATOM 608 O O . ARG A 1 80 ? 17.828 -4.359 -7.465 1 98.31 80 ARG A O 1
ATOM 615 N N . PHE A 1 81 ? 19.141 -4.637 -5.699 1 98.25 81 PHE A N 1
ATOM 616 C CA . PHE A 1 81 ? 18.234 -3.936 -4.805 1 98.25 81 PHE A CA 1
ATOM 617 C C . PHE A 1 81 ? 18.969 -3.391 -3.59 1 98.25 81 PHE A C 1
ATOM 619 O O . PHE A 1 81 ? 20.094 -3.814 -3.301 1 98.25 81 PHE A O 1
ATOM 626 N N . ASP A 1 82 ? 18.391 -2.383 -2.961 1 97.62 82 ASP A N 1
ATOM 627 C CA . ASP A 1 82 ? 18.891 -1.819 -1.711 1 97.62 82 ASP A CA 1
ATOM 628 C C . ASP A 1 82 ? 18.109 -2.365 -0.514 1 97.62 82 ASP A C 1
ATOM 630 O O . ASP A 1 82 ? 16.891 -2.436 -0.546 1 97.62 82 ASP A O 1
ATOM 634 N N . LEU A 1 83 ? 18.797 -2.846 0.495 1 97.56 83 LEU A N 1
ATOM 635 C CA . LEU A 1 83 ? 18.219 -3.293 1.759 1 97.56 83 LEU A CA 1
ATOM 636 C C . LEU A 1 83 ? 18.969 -2.695 2.941 1 97.56 83 LEU A C 1
ATOM 638 O O . LEU A 1 83 ? 20.109 -3.08 3.215 1 97.56 83 LEU A O 1
ATOM 642 N N . ASP A 1 84 ? 18.281 -1.766 3.564 1 95.06 84 ASP A N 1
ATOM 643 C CA . ASP A 1 84 ? 18.844 -1.096 4.734 1 95.06 84 ASP A CA 1
ATOM 644 C C . ASP A 1 84 ? 20.156 -0.402 4.387 1 95.06 84 ASP A C 1
ATOM 646 O O . ASP A 1 84 ? 21.141 -0.503 5.133 1 95.06 84 ASP A O 1
ATOM 650 N N . GLY A 1 85 ? 20.188 0.169 3.295 1 95.12 85 GLY A N 1
ATOM 651 C CA . GLY A 1 85 ? 21.359 0.949 2.904 1 95.12 85 GLY A CA 1
ATOM 652 C C . GLY A 1 85 ? 22.422 0.122 2.213 1 95.12 85 GLY A C 1
ATOM 653 O O . GLY A 1 85 ? 23.422 0.664 1.739 1 95.12 85 GLY A O 1
ATOM 654 N N . THR A 1 86 ? 22.297 -1.197 2.141 1 97.56 86 THR A N 1
ATOM 655 C CA . THR A 1 86 ? 23.234 -2.086 1.461 1 97.56 86 THR A CA 1
ATOM 656 C C . THR A 1 86 ? 22.688 -2.52 0.106 1 97.56 86 THR A C 1
ATOM 658 O O . THR A 1 86 ? 21.547 -2.975 0.013 1 97.56 86 THR A O 1
ATOM 661 N N . VAL A 1 87 ? 23.484 -2.41 -0.889 1 98.12 87 VAL A N 1
ATOM 662 C CA . VAL A 1 87 ? 23.094 -2.826 -2.23 1 98.12 87 VAL A CA 1
ATOM 663 C C . VAL A 1 87 ? 23.453 -4.293 -2.443 1 98.12 87 VAL A C 1
ATOM 665 O O . VAL A 1 87 ? 24.609 -4.695 -2.207 1 98.12 87 VAL A O 1
ATOM 668 N N . TYR A 1 88 ? 22.562 -5.07 -2.83 1 98.62 88 TYR A N 1
ATOM 669 C CA . TYR A 1 88 ? 22.766 -6.48 -3.145 1 98.62 88 TYR A CA 1
ATOM 670 C C . TYR A 1 88 ? 22.609 -6.734 -4.637 1 98.62 88 TYR A C 1
ATOM 672 O O . TYR A 1 88 ? 21.719 -6.168 -5.273 1 98.62 88 TYR A O 1
ATOM 680 N N . GLU A 1 89 ? 23.469 -7.492 -5.188 1 98.5 89 GLU A N 1
ATOM 681 C CA . GLU A 1 89 ? 23.359 -7.996 -6.551 1 98.5 89 GLU A CA 1
ATOM 682 C C . GLU A 1 89 ? 22.938 -9.461 -6.57 1 98.5 89 GLU A C 1
ATOM 684 O O . GLU A 1 89 ? 23.516 -10.289 -5.863 1 98.5 89 GLU A O 1
ATOM 689 N N . VAL A 1 90 ? 21.922 -9.727 -7.328 1 98.5 90 VAL A N 1
ATOM 690 C CA . VAL A 1 90 ? 21.438 -11.102 -7.461 1 98.5 90 VAL A CA 1
ATOM 691 C C . VAL A 1 90 ? 21.641 -11.586 -8.898 1 98.5 90 VAL A C 1
ATOM 693 O O . VAL A 1 90 ? 22.203 -10.859 -9.727 1 98.5 90 VAL A O 1
ATOM 696 N N . GLU A 1 91 ? 21.281 -12.828 -9.195 1 98.25 91 GLU A N 1
ATOM 697 C CA . GLU A 1 91 ? 21.547 -13.414 -10.5 1 98.25 91 GLU A CA 1
ATOM 698 C C . GLU A 1 91 ? 20.688 -12.766 -11.586 1 98.25 91 GLU A C 1
ATOM 700 O O . GLU A 1 91 ? 19.469 -12.719 -11.461 1 98.25 91 GLU A O 1
ATOM 705 N N . PRO A 1 92 ? 21.266 -12.219 -12.609 1 98.19 92 PRO A N 1
ATOM 706 C CA . PRO A 1 92 ? 20.5 -11.703 -13.742 1 98.19 92 PRO A CA 1
ATOM 707 C C . PRO A 1 92 ? 20.047 -12.805 -14.703 1 98.19 92 PRO A C 1
ATOM 709 O O . PRO A 1 92 ? 20.469 -12.82 -15.859 1 98.19 92 PRO A O 1
ATOM 712 N N . ASN A 1 93 ? 19.125 -13.609 -14.32 1 96.88 93 ASN A N 1
ATOM 713 C CA . ASN A 1 93 ? 18.719 -14.797 -15.078 1 96.88 93 ASN A CA 1
ATOM 714 C C . ASN A 1 93 ? 17.641 -14.461 -16.094 1 96.88 93 ASN A C 1
ATOM 716 O O . ASN A 1 93 ? 17.188 -15.336 -16.828 1 96.88 93 ASN A O 1
ATOM 720 N N . PHE A 1 94 ? 17.172 -13.242 -16.203 1 96.94 94 PHE A N 1
ATOM 721 C CA . PHE A 1 94 ? 16.125 -12.828 -17.141 1 96.94 94 PHE A CA 1
ATOM 722 C C . PHE A 1 94 ? 16.641 -11.758 -18.094 1 96.94 94 PHE A C 1
ATOM 724 O O . PHE A 1 94 ? 17.016 -10.664 -17.656 1 96.94 94 PHE A O 1
ATOM 731 N N . LEU A 1 95 ? 16.703 -11.977 -19.328 1 96.75 95 LEU A N 1
ATOM 732 C CA . LEU A 1 95 ? 17.188 -11.133 -20.406 1 96.75 95 LEU A CA 1
ATOM 733 C C . LEU A 1 95 ? 18.641 -10.734 -20.172 1 96.75 95 LEU A C 1
ATOM 735 O O . LEU A 1 95 ? 19.109 -9.727 -20.688 1 96.75 95 LEU A O 1
ATOM 739 N N . GLY A 1 96 ? 19.281 -11.477 -19.297 1 97.25 96 GLY A N 1
ATOM 740 C CA . GLY A 1 96 ? 20.672 -11.211 -18.984 1 97.25 96 GLY A CA 1
ATOM 741 C C . GLY A 1 96 ? 20.859 -9.953 -18.156 1 97.25 96 GLY A C 1
ATOM 742 O O . GLY A 1 96 ? 21.984 -9.477 -17.984 1 97.25 96 GLY A O 1
ATOM 743 N N . ARG A 1 97 ? 19.828 -9.43 -17.625 1 98.12 97 ARG A N 1
ATOM 744 C CA . ARG A 1 97 ? 19.938 -8.117 -17.016 1 98.12 97 ARG A CA 1
ATOM 745 C C . ARG A 1 97 ? 19.125 -8.062 -15.711 1 98.12 97 ARG A C 1
ATOM 747 O O . ARG A 1 97 ? 19.516 -7.375 -14.766 1 98.12 97 ARG A O 1
ATOM 754 N N . HIS A 1 98 ? 18.016 -8.734 -15.617 1 98.44 98 HIS A N 1
ATOM 755 C CA . HIS A 1 98 ? 17.094 -8.695 -14.484 1 98.44 98 HIS A CA 1
ATOM 756 C C . HIS A 1 98 ? 17.016 -10.047 -13.789 1 98.44 98 HIS A C 1
ATOM 758 O O . HIS A 1 98 ? 17.547 -11.039 -14.289 1 98.44 98 HIS A O 1
ATOM 764 N N . ASN A 1 99 ? 16.547 -10.039 -12.625 1 98.38 99 ASN A N 1
ATOM 765 C CA . ASN A 1 99 ? 16.297 -11.289 -11.906 1 98.38 99 ASN A CA 1
ATOM 766 C C . ASN A 1 99 ? 14.836 -11.711 -12.008 1 98.38 99 ASN A C 1
ATOM 768 O O . ASN A 1 99 ? 13.938 -10.875 -11.922 1 98.38 99 ASN A O 1
ATOM 772 N N . LEU A 1 100 ? 14.641 -12.938 -12.203 1 97.69 100 LEU A N 1
ATOM 773 C CA . LEU A 1 100 ? 13.289 -13.484 -12.266 1 97.69 100 LEU A CA 1
ATOM 774 C C . LEU A 1 100 ? 13.141 -14.664 -11.312 1 97.69 100 LEU A C 1
ATOM 776 O O . LEU A 1 100 ? 13.938 -15.609 -11.352 1 97.69 100 LEU A O 1
ATOM 780 N N . HIS A 1 101 ? 12.086 -14.586 -10.484 1 97.81 101 HIS A N 1
ATOM 781 C CA . HIS A 1 101 ? 11.641 -15.672 -9.617 1 97.81 101 HIS A CA 1
ATOM 782 C C . HIS A 1 101 ? 12.805 -16.234 -8.805 1 97.81 101 HIS A C 1
ATOM 784 O O . HIS A 1 101 ? 12.938 -17.453 -8.664 1 97.81 101 HIS A O 1
ATOM 790 N N . GLY A 1 102 ? 13.672 -15.359 -8.375 1 96.44 102 GLY A N 1
ATOM 791 C CA . GLY A 1 102 ? 14.688 -15.727 -7.406 1 96.44 102 GLY A CA 1
ATOM 792 C C . GLY A 1 102 ? 15.945 -16.297 -8.039 1 96.44 102 GLY A C 1
ATOM 793 O O . GLY A 1 102 ? 16.906 -16.594 -7.344 1 96.44 102 GLY A O 1
ATOM 794 N N . GLY A 1 103 ? 15.938 -16.547 -9.398 1 96.44 103 GLY A N 1
ATOM 795 C CA . GLY A 1 103 ? 17.156 -16.984 -10.047 1 96.44 103 GLY A CA 1
ATOM 796 C C . GLY A 1 103 ? 17.062 -18.391 -10.594 1 96.44 103 GLY A C 1
ATOM 797 O O . GLY A 1 103 ? 16.094 -19.094 -10.352 1 96.44 103 GLY A O 1
ATOM 798 N N . SER A 1 104 ? 18.125 -18.875 -11.281 1 94.94 104 SER A N 1
ATOM 799 C CA . SER A 1 104 ? 18.156 -20.141 -12.016 1 94.94 104 SER A CA 1
ATOM 800 C C . SER A 1 104 ? 18.172 -21.328 -11.07 1 94.94 104 SER A C 1
ATOM 802 O O . SER A 1 104 ? 17.844 -22.453 -11.469 1 94.94 104 SER A O 1
ATOM 804 N N . LYS A 1 105 ? 18.547 -21.125 -9.898 1 93.62 105 LYS A N 1
ATOM 805 C CA . LYS A 1 105 ? 18.547 -22.188 -8.891 1 93.62 105 LYS A CA 1
ATOM 806 C C . LYS A 1 105 ? 17.625 -21.844 -7.727 1 93.62 105 LYS A C 1
ATOM 808 O O . LYS A 1 105 ? 17.859 -22.281 -6.598 1 93.62 105 LYS A O 1
ATOM 813 N N . GLY A 1 106 ? 16.688 -20.953 -8 1 93.81 106 GLY A N 1
ATOM 814 C CA . GLY A 1 106 ? 15.766 -20.531 -6.949 1 93.81 106 GLY A CA 1
ATOM 815 C C . GLY A 1 106 ? 14.914 -21.656 -6.414 1 93.81 106 GLY A C 1
ATOM 816 O O . GLY A 1 106 ? 15.141 -22.828 -6.73 1 93.81 106 GLY A O 1
ATOM 817 N N . LEU A 1 107 ? 13.93 -21.359 -5.605 1 97.25 107 LEU A N 1
ATOM 818 C CA . LEU A 1 107 ? 13.141 -22.312 -4.828 1 97.25 107 LEU A CA 1
ATOM 819 C C . LEU A 1 107 ? 12.453 -23.328 -5.738 1 97.25 107 LEU A C 1
ATOM 821 O O . LEU A 1 107 ? 12.273 -24.484 -5.355 1 97.25 107 LEU A O 1
ATOM 825 N N . GLY A 1 108 ? 12.094 -22.891 -6.91 1 96.56 108 GLY A N 1
ATOM 826 C CA . GLY A 1 108 ? 11.414 -23.766 -7.855 1 96.56 108 GLY A CA 1
ATOM 827 C C . GLY A 1 108 ? 12.312 -24.844 -8.422 1 96.56 108 GLY A C 1
ATOM 828 O O . GLY A 1 108 ? 11.836 -25.766 -9.094 1 96.56 108 GLY A O 1
ATOM 829 N N . HIS A 1 109 ? 13.602 -24.812 -8.062 1 94.94 109 HIS A N 1
ATOM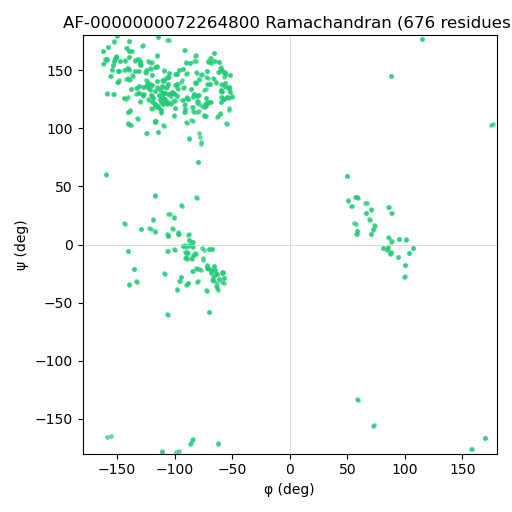 830 C CA . HIS A 1 109 ? 14.578 -25.75 -8.594 1 94.94 109 HIS A CA 1
ATOM 831 C C . HIS A 1 109 ? 15.234 -26.562 -7.473 1 94.94 109 HIS A C 1
ATOM 833 O O . HIS A 1 109 ? 16.25 -27.219 -7.688 1 94.94 109 HIS A O 1
ATOM 839 N N . HIS A 1 110 ? 14.672 -26.5 -6.312 1 96.75 110 HIS A N 1
ATOM 840 C CA . HIS A 1 110 ? 15.125 -27.281 -5.176 1 96.75 110 HIS A CA 1
ATOM 841 C C . HIS A 1 110 ? 14.414 -28.641 -5.125 1 96.75 110 HIS A C 1
ATOM 843 O O . HIS A 1 110 ? 13.281 -28.766 -5.582 1 96.75 110 HIS A O 1
ATOM 849 N N . VAL A 1 111 ? 15.141 -29.625 -4.629 1 98.19 111 VAL A N 1
ATOM 850 C CA . VAL A 1 111 ? 14.461 -30.797 -4.09 1 98.19 111 VAL A CA 1
ATOM 851 C C . VAL A 1 111 ? 14.078 -30.547 -2.631 1 98.19 111 VAL A C 1
ATOM 853 O O . VAL A 1 111 ? 14.938 -30.547 -1.749 1 98.19 111 VAL A O 1
ATOM 856 N N . TRP A 1 112 ? 12.852 -30.344 -2.367 1 98.62 112 TRP A N 1
ATOM 857 C CA . TRP A 1 112 ? 12.359 -30.047 -1.027 1 98.62 112 TRP A CA 1
ATOM 858 C C . TRP A 1 112 ? 12.297 -31.297 -0.172 1 98.62 112 TRP A C 1
ATOM 860 O O . TRP A 1 112 ? 12.031 -32.406 -0.683 1 98.62 112 TRP A O 1
ATOM 870 N N . LYS A 1 113 ? 12.539 -31.125 1.047 1 98.56 113 LYS A N 1
ATOM 871 C CA . LYS A 1 113 ? 12.375 -32.25 1.987 1 98.56 113 LYS A CA 1
ATOM 872 C C . LYS A 1 113 ? 10.906 -32.438 2.348 1 98.56 113 LYS A C 1
ATOM 874 O O . LYS A 1 113 ? 10.219 -31.484 2.721 1 98.56 113 LYS A O 1
ATOM 879 N N . ILE A 1 114 ? 10.43 -33.656 2.215 1 98.31 114 ILE A N 1
ATOM 880 C CA . ILE A 1 114 ? 9.094 -34 2.697 1 98.31 114 ILE A CA 1
ATOM 881 C C . ILE A 1 114 ? 9.109 -34.094 4.219 1 98.31 114 ILE A C 1
ATOM 883 O O . ILE A 1 114 ? 9.789 -34.969 4.781 1 98.31 114 ILE A O 1
ATOM 887 N N . THR A 1 115 ? 8.336 -33.25 4.879 1 98.62 115 THR A N 1
ATOM 888 C CA . THR A 1 115 ? 8.461 -33.188 6.332 1 98.62 115 THR A CA 1
ATOM 889 C C . THR A 1 115 ? 7.234 -33.812 7.008 1 98.62 115 THR A C 1
ATOM 891 O O . THR A 1 115 ? 7.293 -34.188 8.172 1 98.62 115 THR A O 1
ATOM 894 N N . ALA A 1 116 ? 6.09 -33.844 6.379 1 98.12 116 ALA A N 1
ATOM 895 C CA . ALA A 1 116 ? 4.867 -34.438 6.891 1 98.12 116 ALA A CA 1
ATOM 896 C C . ALA A 1 116 ? 3.938 -34.844 5.746 1 98.12 116 ALA A C 1
ATOM 898 O O . ALA A 1 116 ? 3.898 -34.188 4.707 1 98.12 116 ALA A O 1
ATOM 899 N N . THR A 1 117 ? 3.223 -35.938 5.934 1 97.06 117 THR A N 1
ATOM 900 C CA . THR A 1 117 ? 2.277 -36.406 4.922 1 97.06 117 THR A CA 1
ATOM 901 C C . THR A 1 117 ? 1.016 -36.969 5.574 1 97.06 117 THR A C 1
ATOM 903 O O . THR A 1 117 ? 1.063 -37.469 6.699 1 97.06 117 THR A O 1
ATOM 906 N N . GLY A 1 118 ? -0.046 -36.75 5.008 1 97.38 118 GLY A N 1
ATOM 907 C CA . GLY A 1 118 ? -1.333 -37.375 5.266 1 97.38 118 GLY A CA 1
ATOM 908 C C . GLY A 1 118 ? -2.107 -37.688 4 1 97.38 118 GLY A C 1
ATOM 909 O O . GLY A 1 118 ? -1.619 -37.469 2.893 1 97.38 118 GLY A O 1
ATOM 910 N N . PRO A 1 119 ? -3.297 -38.375 4.18 1 97.38 119 PRO A N 1
ATOM 911 C CA . PRO A 1 119 ? -4.09 -38.719 2.992 1 97.38 119 PRO A CA 1
ATOM 912 C C . PRO A 1 119 ? -4.488 -37.469 2.189 1 97.38 119 PRO A C 1
ATOM 914 O O . PRO A 1 119 ? -4.703 -37.562 0.978 1 97.38 119 PRO A O 1
ATOM 917 N N . ASP A 1 120 ? -4.512 -36.312 2.945 1 98.5 120 ASP A N 1
ATOM 918 C CA . ASP A 1 120 ? -5.055 -35.156 2.27 1 98.5 120 ASP A CA 1
ATOM 919 C C . ASP A 1 120 ? -4.109 -33.969 2.391 1 98.5 120 ASP A C 1
ATOM 921 O O . ASP A 1 120 ? -4.512 -32.812 2.176 1 98.5 120 ASP A O 1
ATOM 925 N N . PHE A 1 121 ? -2.877 -34.219 2.82 1 98.62 121 PHE A N 1
ATOM 926 C CA . PHE A 1 121 ? -1.945 -33.094 2.9 1 98.62 121 PHE A CA 1
ATOM 927 C C . PHE A 1 121 ? -0.506 -33.562 2.76 1 98.62 121 PHE A C 1
ATOM 929 O O . PHE A 1 121 ? -0.218 -34.75 2.965 1 98.62 121 PHE A O 1
ATOM 936 N N . VAL A 1 122 ? 0.384 -32.75 2.316 1 98.62 122 VAL A N 1
ATOM 937 C CA . VAL A 1 122 ? 1.832 -32.938 2.316 1 98.62 122 VAL A CA 1
ATOM 938 C C . VAL A 1 122 ? 2.52 -31.625 2.727 1 98.62 122 VAL A C 1
ATOM 940 O O . VAL A 1 122 ? 2.096 -30.547 2.324 1 98.62 122 VAL A O 1
ATOM 943 N N . SER A 1 123 ? 3.471 -31.641 3.6 1 98.81 123 SER A N 1
ATOM 944 C CA . SER A 1 123 ? 4.332 -30.516 3.967 1 98.81 123 SER A CA 1
ATOM 945 C C . SER A 1 123 ? 5.758 -30.734 3.479 1 98.81 123 SER A C 1
ATOM 947 O O . SER A 1 123 ? 6.316 -31.828 3.635 1 98.81 123 SER A O 1
ATOM 949 N N . LEU A 1 124 ? 6.266 -29.766 2.848 1 98.88 124 LEU A N 1
ATOM 950 C CA . LEU A 1 124 ? 7.617 -29.781 2.299 1 98.88 124 LEU A CA 1
ATOM 951 C C . LEU A 1 124 ? 8.422 -28.594 2.812 1 98.88 124 LEU A C 1
ATOM 953 O O . LEU A 1 124 ? 7.855 -27.516 3.07 1 98.88 124 LEU A O 1
ATOM 957 N N . ALA A 1 125 ? 9.719 -28.75 2.934 1 98.88 125 ALA A N 1
ATOM 958 C CA . ALA A 1 125 ? 10.57 -27.688 3.451 1 98.88 125 ALA A CA 1
ATOM 959 C C . ALA A 1 125 ? 11.883 -27.609 2.672 1 98.88 125 ALA A C 1
ATOM 961 O O . ALA A 1 125 ? 12.352 -28.609 2.135 1 98.88 125 ALA A O 1
ATOM 962 N N . THR A 1 126 ? 12.414 -26.516 2.582 1 98.69 126 THR A N 1
ATOM 963 C CA . THR A 1 126 ? 13.742 -26.312 2.012 1 98.69 126 THR A CA 1
ATOM 964 C C . THR A 1 126 ? 14.422 -25.094 2.645 1 98.69 126 THR A C 1
ATOM 966 O O . THR A 1 126 ? 13.781 -24.344 3.381 1 98.69 126 THR A O 1
ATOM 969 N N . VAL A 1 127 ? 15.711 -24.984 2.521 1 98.62 127 VAL A N 1
ATOM 970 C CA . VAL A 1 127 ? 16.5 -23.844 2.979 1 98.62 127 VAL A CA 1
ATOM 971 C C . VAL A 1 127 ? 17.172 -23.172 1.786 1 98.62 127 VAL A C 1
ATOM 973 O O . VAL A 1 127 ? 17.812 -23.828 0.97 1 98.62 127 VAL A O 1
ATOM 976 N N . SER A 1 128 ? 16.891 -21.938 1.579 1 98.31 128 SER A N 1
ATOM 977 C CA . SER A 1 128 ? 17.719 -21.109 0.716 1 98.31 128 SER A CA 1
ATOM 978 C C . SER A 1 128 ? 18.844 -20.422 1.506 1 98.31 128 SER A C 1
ATOM 980 O O . SER A 1 128 ? 18.594 -19.469 2.238 1 98.31 128 SER A O 1
ATOM 982 N N . PRO A 1 129 ? 20.016 -20.906 1.342 1 98.31 129 PRO A N 1
ATOM 983 C CA . PRO A 1 129 ? 21.094 -20.438 2.211 1 98.31 129 PRO A CA 1
ATOM 984 C C . PRO A 1 129 ? 21.484 -19 1.936 1 98.31 129 PRO A C 1
ATOM 986 O O . PRO A 1 129 ? 21.219 -18.469 0.85 1 98.31 129 PRO A O 1
ATOM 989 N N . ASP A 1 130 ? 22.156 -18.375 2.955 1 98.56 130 ASP A N 1
ATOM 990 C CA . ASP A 1 130 ? 22.719 -17.047 2.811 1 98.56 130 ASP A CA 1
ATOM 991 C C . ASP A 1 130 ? 23.609 -16.953 1.579 1 98.56 130 ASP A C 1
ATOM 993 O O . ASP A 1 130 ? 24.484 -17.797 1.376 1 98.56 130 ASP A O 1
ATOM 997 N N . GLY A 1 131 ? 23.297 -15.984 0.775 1 98 131 GLY A N 1
ATOM 998 C CA . GLY A 1 131 ? 24.156 -15.734 -0.375 1 98 131 GLY A CA 1
ATOM 999 C C . GLY A 1 131 ? 23.688 -16.438 -1.633 1 98 131 GLY A C 1
ATOM 1000 O O . GLY A 1 131 ? 24.188 -16.172 -2.727 1 98 131 GLY A O 1
ATOM 1001 N N . GLU A 1 132 ? 22.734 -17.344 -1.526 1 97.31 132 GLU A N 1
ATOM 1002 C CA . GLU A 1 132 ? 22.234 -18.047 -2.711 1 97.31 132 GLU A CA 1
ATOM 1003 C C . GLU A 1 132 ? 21.656 -17.062 -3.727 1 97.31 132 GLU A C 1
ATOM 1005 O O . GLU A 1 132 ? 20.766 -16.281 -3.402 1 97.31 132 GLU A O 1
ATOM 1010 N N . MET A 1 133 ? 22.203 -17.078 -4.953 1 96.94 133 MET A N 1
ATOM 1011 C CA . MET A 1 133 ? 21.859 -16.188 -6.055 1 96.94 133 MET A CA 1
ATOM 1012 C C . MET A 1 133 ? 22.062 -14.727 -5.664 1 96.94 133 MET A C 1
ATOM 1014 O O . MET A 1 133 ? 21.516 -13.828 -6.305 1 96.94 133 MET A O 1
ATOM 1018 N N . GLY A 1 134 ? 22.672 -14.492 -4.516 1 98.25 134 GLY A N 1
ATOM 1019 C CA . GLY A 1 134 ? 23.031 -13.141 -4.109 1 98.25 134 GLY A CA 1
ATOM 1020 C C . GLY A 1 134 ? 22.156 -12.602 -2.992 1 98.25 134 GLY A C 1
ATOM 1021 O O . GLY A 1 134 ? 22.406 -11.516 -2.469 1 98.25 134 GLY A O 1
ATOM 1022 N N . PHE A 1 135 ? 21.156 -13.344 -2.541 1 98.62 135 PHE A N 1
ATOM 1023 C CA . PHE A 1 135 ? 20.219 -12.867 -1.519 1 98.62 135 PHE A CA 1
ATOM 1024 C C . PHE A 1 135 ? 20.812 -13.047 -0.126 1 98.62 135 PHE A C 1
ATOM 1026 O O . PHE A 1 135 ? 21.422 -14.078 0.17 1 98.62 135 PHE A O 1
ATOM 1033 N N . PRO A 1 136 ? 20.609 -12.062 0.7 1 98.75 136 PRO A N 1
ATOM 1034 C CA . PRO A 1 136 ? 21.156 -12.172 2.055 1 98.75 136 PRO A CA 1
ATOM 1035 C C . PRO A 1 136 ? 20.281 -13.016 2.977 1 98.75 136 PRO A C 1
ATOM 1037 O O . PRO A 1 136 ? 19.062 -13.07 2.799 1 98.75 136 PRO A O 1
ATOM 1040 N N . GLY A 1 137 ? 20.906 -13.727 3.938 1 98.75 137 GLY A N 1
ATOM 1041 C CA . GLY A 1 137 ? 20.203 -14.43 5 1 98.75 137 GLY A CA 1
ATOM 1042 C C . GLY A 1 137 ? 19.812 -15.844 4.621 1 98.75 137 GLY A C 1
ATOM 1043 O O . GLY A 1 137 ? 19.516 -16.125 3.459 1 98.75 137 GLY A O 1
ATOM 1044 N N . ASN A 1 138 ? 19.859 -16.734 5.605 1 98.81 138 ASN A N 1
ATOM 1045 C CA . ASN A 1 138 ? 19.25 -18.047 5.438 1 98.81 138 ASN A CA 1
ATOM 1046 C C . ASN A 1 138 ? 17.719 -17.953 5.469 1 98.81 138 ASN A C 1
ATOM 1048 O O . ASN A 1 138 ? 17.156 -17.359 6.383 1 98.81 138 ASN A O 1
ATOM 1052 N N . LEU A 1 139 ? 17.125 -18.438 4.523 1 98.88 139 LEU A N 1
ATOM 1053 C CA . LEU A 1 139 ? 15.672 -18.469 4.473 1 98.88 139 LEU A CA 1
ATOM 1054 C C . LEU A 1 139 ? 15.148 -19.891 4.59 1 98.88 139 LEU A C 1
ATOM 1056 O O . LEU A 1 139 ? 15.398 -20.734 3.711 1 98.88 139 LEU A O 1
ATOM 1060 N N . ASN A 1 140 ? 14.477 -20.188 5.664 1 98.88 140 ASN A N 1
ATOM 1061 C CA . ASN A 1 140 ? 13.781 -21.453 5.836 1 98.88 140 ASN A CA 1
ATOM 1062 C C . ASN A 1 140 ? 12.336 -21.375 5.359 1 98.88 140 ASN A C 1
ATOM 1064 O O . ASN A 1 140 ? 11.539 -20.609 5.902 1 98.88 140 ASN A O 1
ATOM 1068 N N . VAL A 1 141 ? 12.023 -22.203 4.418 1 98.88 141 VAL A N 1
ATOM 1069 C CA . VAL A 1 141 ? 10.711 -22.109 3.781 1 98.88 141 VAL A CA 1
ATOM 1070 C C . VAL A 1 141 ? 9.945 -23.406 3.975 1 98.88 141 VAL A C 1
ATOM 1072 O O . VAL A 1 141 ? 10.523 -24.5 3.854 1 98.88 141 VAL A O 1
ATOM 1075 N N . ASN A 1 142 ? 8.711 -23.297 4.273 1 98.88 142 ASN A N 1
ATOM 1076 C CA . ASN A 1 142 ? 7.785 -24.422 4.363 1 98.88 142 ASN A CA 1
ATOM 1077 C C . ASN A 1 142 ? 6.59 -24.234 3.432 1 98.88 142 ASN A C 1
ATOM 1079 O O . ASN A 1 142 ? 6.035 -23.141 3.334 1 98.88 142 ASN A O 1
ATOM 1083 N N . CYS A 1 143 ? 6.25 -25.25 2.746 1 98.88 143 CYS A N 1
ATOM 1084 C CA . CYS A 1 143 ? 5.059 -25.312 1.907 1 98.88 143 CYS A CA 1
ATOM 1085 C C . CYS A 1 143 ? 4.156 -26.469 2.318 1 98.88 143 CYS A C 1
ATOM 1087 O O . CYS A 1 143 ? 4.605 -27.609 2.395 1 98.88 143 CYS A O 1
ATOM 1089 N N . THR A 1 144 ? 2.928 -26.172 2.613 1 98.94 144 THR A N 1
ATOM 1090 C CA . THR A 1 144 ? 1.945 -27.219 2.867 1 98.94 144 THR A CA 1
ATOM 1091 C C . THR A 1 144 ? 0.802 -27.141 1.86 1 98.94 144 THR A C 1
ATOM 1093 O O . THR A 1 144 ? 0.167 -26.109 1.708 1 98.94 144 THR A O 1
ATOM 1096 N N . TYR A 1 145 ? 0.605 -28.234 1.174 1 98.88 145 TYR A N 1
ATOM 1097 C CA . TYR A 1 145 ? -0.586 -28.422 0.355 1 98.88 145 TYR A CA 1
ATOM 1098 C C . TYR A 1 145 ? -1.634 -29.25 1.103 1 98.88 145 TYR A C 1
ATOM 1100 O O . TYR A 1 145 ? -1.307 -30.25 1.748 1 98.88 145 TYR A O 1
ATOM 1108 N N . MET A 1 146 ? -2.83 -28.781 1.035 1 98.88 146 MET A N 1
ATOM 1109 C CA . MET A 1 146 ? -3.947 -29.516 1.62 1 98.88 146 MET A CA 1
ATOM 1110 C C . MET A 1 146 ? -5.148 -29.516 0.681 1 98.88 146 MET A C 1
ATOM 1112 O O . MET A 1 146 ? -5.359 -28.562 -0.07 1 98.88 146 MET A O 1
ATOM 1116 N N . LEU A 1 147 ? -5.863 -30.609 0.693 1 98.81 147 LEU A N 1
ATOM 1117 C CA . LEU A 1 147 ? -7.168 -30.672 0.046 1 98.81 147 LEU A CA 1
ATOM 1118 C C . LEU A 1 147 ? -8.281 -30.812 1.08 1 98.81 147 LEU A C 1
ATOM 1120 O O . LEU A 1 147 ? -8.156 -31.594 2.029 1 98.81 147 LEU A O 1
ATOM 1124 N N . ASN A 1 148 ? -9.312 -30.047 0.964 1 98.31 148 ASN A N 1
ATOM 1125 C CA . ASN A 1 148 ? -10.445 -30.281 1.848 1 98.31 148 ASN A CA 1
ATOM 1126 C C . ASN A 1 148 ? -11.602 -30.953 1.106 1 98.31 148 ASN A C 1
ATOM 1128 O O . ASN A 1 148 ? -11.508 -31.203 -0.094 1 98.31 148 ASN A O 1
ATOM 1132 N N . ALA A 1 149 ? -12.664 -31.281 1.838 1 97.88 149 ALA A N 1
ATOM 1133 C CA . ALA A 1 149 ? -13.742 -32.094 1.306 1 97.88 149 ALA A CA 1
ATOM 1134 C C . ALA A 1 149 ? -14.625 -31.297 0.355 1 97.88 149 ALA A C 1
ATOM 1136 O O . ALA A 1 149 ? -15.414 -31.875 -0.401 1 97.88 149 ALA A O 1
ATOM 1137 N N . ASP A 1 150 ? -14.484 -29.969 0.344 1 97 150 ASP A N 1
ATOM 1138 C CA . ASP A 1 150 ? -15.375 -29.109 -0.424 1 97 150 ASP A CA 1
ATOM 1139 C C . ASP A 1 150 ? -14.758 -28.734 -1.774 1 97 150 ASP A C 1
ATOM 1141 O O . ASP A 1 150 ? -15.25 -27.844 -2.465 1 97 150 ASP A O 1
ATOM 1145 N N . GLY A 1 151 ? -13.648 -29.391 -2.162 1 98.38 151 GLY A N 1
ATOM 1146 C CA . GLY A 1 151 ? -13.047 -29.156 -3.463 1 98.38 151 GLY A CA 1
ATOM 1147 C C . GLY A 1 151 ? -12.039 -28.016 -3.453 1 98.38 151 GLY A C 1
ATOM 1148 O O . GLY A 1 151 ? -11.836 -27.344 -4.469 1 98.38 151 GLY A O 1
ATOM 1149 N N . THR A 1 152 ? -11.414 -27.766 -2.285 1 98.88 152 THR A N 1
ATOM 1150 C CA . THR A 1 152 ? -10.469 -26.656 -2.154 1 98.88 152 THR A CA 1
ATOM 1151 C C . THR A 1 152 ? -9.039 -27.188 -2.037 1 98.88 152 THR A C 1
ATOM 1153 O O . THR A 1 152 ? -8.758 -28.047 -1.207 1 98.88 152 THR A O 1
ATOM 1156 N N . LEU A 1 153 ? -8.156 -26.766 -2.924 1 98.94 153 LEU A N 1
ATOM 1157 C CA . LEU A 1 153 ? -6.711 -26.875 -2.734 1 98.94 153 LEU A CA 1
ATOM 1158 C C . LEU A 1 153 ? -6.191 -25.703 -1.902 1 98.94 153 LEU A C 1
ATOM 1160 O O . LEU A 1 153 ? -6.312 -24.547 -2.305 1 98.94 153 LEU A O 1
ATOM 1164 N N . ILE A 1 154 ? -5.691 -25.938 -0.733 1 98.94 154 ILE A N 1
ATOM 1165 C CA . ILE A 1 154 ? -5.129 -24.922 0.164 1 98.94 154 ILE A CA 1
ATOM 1166 C C . ILE A 1 154 ? -3.605 -24.938 0.071 1 98.94 154 ILE A C 1
ATOM 1168 O O . ILE A 1 154 ? -2.98 -26 0.21 1 98.94 154 ILE A O 1
ATOM 1172 N N . VAL A 1 155 ? -2.996 -23.859 -0.226 1 98.94 155 VAL A N 1
ATOM 1173 C CA . VAL A 1 155 ? -1.55 -23.672 -0.283 1 98.94 155 VAL A CA 1
ATOM 1174 C C . VAL A 1 155 ? -1.101 -22.75 0.848 1 98.94 155 VAL A C 1
ATOM 1176 O O . VAL A 1 155 ? -1.493 -21.578 0.898 1 98.94 155 VAL A O 1
ATOM 1179 N N . ARG A 1 156 ? -0.332 -23.234 1.754 1 98.88 156 ARG A N 1
ATOM 1180 C CA . ARG A 1 156 ? 0.227 -22.469 2.854 1 98.88 156 ARG A CA 1
ATOM 1181 C C . ARG A 1 156 ? 1.741 -22.344 2.725 1 98.88 156 ARG A C 1
ATOM 1183 O O . ARG A 1 156 ? 2.443 -23.344 2.602 1 98.88 156 ARG A O 1
ATOM 1190 N N . LEU A 1 157 ? 2.25 -21.172 2.723 1 98.88 157 LEU A N 1
ATOM 1191 C CA . LEU A 1 157 ? 3.68 -20.891 2.662 1 98.88 157 LEU A CA 1
ATOM 1192 C C . LEU A 1 157 ? 4.129 -20.109 3.889 1 98.88 157 LEU A C 1
ATOM 1194 O O . LEU A 1 157 ? 3.535 -19.078 4.23 1 98.88 157 LEU A O 1
ATOM 1198 N N . GLU A 1 158 ? 5.121 -20.562 4.531 1 98.81 158 GLU A N 1
ATOM 1199 C CA . GLU A 1 158 ? 5.719 -19.922 5.703 1 98.81 158 GLU A CA 1
ATOM 1200 C C . GLU A 1 158 ? 7.238 -19.844 5.57 1 98.81 158 GLU A C 1
ATOM 1202 O O . GLU A 1 158 ? 7.859 -20.688 4.93 1 98.81 158 GLU A O 1
ATOM 1207 N N . ALA A 1 159 ? 7.832 -18.828 6.141 1 98.94 159 ALA A N 1
ATOM 1208 C CA . ALA A 1 159 ? 9.281 -18.703 6.09 1 98.94 159 ALA A CA 1
ATOM 1209 C C . ALA A 1 159 ? 9.805 -17.891 7.27 1 98.94 159 ALA A C 1
ATOM 1211 O O . ALA A 1 159 ? 9.086 -17.047 7.816 1 98.94 159 ALA A O 1
ATOM 1212 N N . VAL A 1 160 ? 10.961 -18.125 7.703 1 98.88 160 VAL A N 1
ATOM 1213 C CA . VAL A 1 160 ? 11.703 -17.359 8.688 1 98.88 160 VAL A CA 1
ATOM 1214 C C . VAL A 1 160 ? 13.141 -17.156 8.211 1 98.88 160 VAL A C 1
ATOM 1216 O O . VAL A 1 160 ? 13.625 -17.891 7.344 1 98.88 160 VAL A O 1
ATOM 1219 N N . THR A 1 161 ? 13.766 -16.219 8.688 1 98.88 161 THR A N 1
ATOM 1220 C CA . THR A 1 161 ? 15.133 -15.898 8.297 1 98.88 161 THR A CA 1
ATOM 1221 C C . THR A 1 161 ? 15.961 -15.492 9.508 1 98.88 161 THR A C 1
ATOM 1223 O O . THR A 1 161 ? 15.422 -15.234 10.586 1 98.88 161 THR A O 1
ATOM 1226 N N . ASP A 1 162 ? 17.281 -15.547 9.352 1 98.81 162 ASP A N 1
ATOM 1227 C CA . ASP A 1 162 ? 18.172 -15.164 10.445 1 98.81 162 ASP A CA 1
ATOM 1228 C C . ASP A 1 162 ? 18.828 -13.812 10.172 1 98.81 162 ASP A C 1
ATOM 1230 O O . ASP A 1 162 ? 19.562 -13.297 11.016 1 98.81 162 ASP A O 1
ATOM 1234 N N . ARG A 1 163 ? 18.641 -13.195 9.008 1 98.38 163 ARG A N 1
ATOM 1235 C CA . ARG A 1 163 ? 19.031 -11.844 8.609 1 98.38 163 ARG A CA 1
ATOM 1236 C C . ARG A 1 163 ? 17.953 -11.203 7.734 1 98.38 163 ARG A C 1
ATOM 1238 O O . ARG A 1 163 ? 17.219 -11.898 7.035 1 98.38 163 ARG A O 1
ATOM 1245 N N . PRO A 1 164 ? 17.875 -9.844 7.777 1 98.62 164 PRO A N 1
ATOM 1246 C CA . PRO A 1 164 ? 16.938 -9.219 6.84 1 98.62 164 PRO A CA 1
ATOM 1247 C C . PRO A 1 164 ? 17.141 -9.688 5.402 1 98.62 164 PRO A C 1
ATOM 1249 O O . PRO A 1 164 ? 18.281 -9.758 4.93 1 98.62 164 PRO A O 1
ATOM 1252 N N . THR A 1 165 ? 16.094 -10.07 4.73 1 98.81 165 THR A N 1
ATOM 1253 C CA . THR A 1 165 ? 16.156 -10.57 3.361 1 98.81 165 THR A CA 1
ATOM 1254 C C . THR A 1 165 ? 14.852 -10.32 2.621 1 98.81 165 THR A C 1
ATOM 1256 O O . THR A 1 165 ? 13.922 -9.727 3.176 1 98.81 165 THR A O 1
ATOM 1259 N N . ILE A 1 166 ? 14.844 -10.625 1.35 1 98.69 166 ILE A N 1
ATOM 1260 C CA . ILE A 1 166 ? 13.633 -10.578 0.537 1 98.69 166 ILE A CA 1
ATOM 1261 C C . ILE A 1 166 ? 12.867 -11.891 0.667 1 98.69 166 ILE A C 1
ATOM 1263 O O . ILE A 1 166 ? 13.461 -12.969 0.65 1 98.69 166 ILE A O 1
ATOM 1267 N N . CYS A 1 167 ? 11.617 -11.828 0.865 1 98.81 167 CYS A N 1
ATOM 1268 C CA . CYS A 1 167 ? 10.75 -13 0.851 1 98.81 167 CYS A CA 1
ATOM 1269 C C . CYS A 1 167 ? 9.422 -12.688 0.174 1 98.81 167 CYS A C 1
ATOM 1271 O O . CYS A 1 167 ? 8.602 -11.945 0.718 1 98.81 167 CYS A O 1
ATOM 1273 N N . ASN A 1 168 ? 9.172 -13.062 -0.909 1 98.69 168 ASN A N 1
ATOM 1274 C CA . ASN A 1 168 ? 7.977 -13.047 -1.752 1 98.69 168 ASN A CA 1
ATOM 1275 C C . ASN A 1 168 ? 7.805 -14.367 -2.502 1 98.69 168 ASN A C 1
ATOM 1277 O O . ASN A 1 168 ? 8.508 -14.625 -3.48 1 98.69 168 ASN A O 1
ATOM 1281 N N . LEU A 1 169 ? 6.902 -15.156 -2.01 1 98.69 169 LEU A N 1
ATOM 1282 C CA . LEU A 1 169 ? 6.703 -16.484 -2.562 1 98.69 169 LEU A CA 1
ATOM 1283 C C . LEU A 1 169 ? 5.387 -16.578 -3.326 1 98.69 169 LEU A C 1
ATOM 1285 O O . LEU A 1 169 ? 4.438 -15.852 -3.014 1 98.69 169 LEU A O 1
ATOM 1289 N N . LEU A 1 170 ? 5.332 -17.375 -4.293 1 97.62 170 LEU A N 1
ATOM 1290 C CA . LEU A 1 170 ? 4.055 -17.578 -4.961 1 97.62 170 LEU A CA 1
ATOM 1291 C C . LEU A 1 170 ? 3.955 -19 -5.512 1 97.62 170 LEU A C 1
ATOM 1293 O O . LEU A 1 170 ? 4.973 -19.672 -5.711 1 97.62 170 LEU A O 1
ATOM 1297 N N . HIS A 1 171 ? 2.746 -19.516 -5.555 1 98.06 171 HIS A N 1
ATOM 1298 C CA . HIS A 1 171 ? 2.402 -20.766 -6.227 1 98.06 171 HIS A CA 1
ATOM 1299 C C . HIS A 1 171 ? 2.168 -20.547 -7.715 1 98.06 171 HIS A C 1
ATOM 1301 O O . HIS A 1 171 ? 1.373 -19.688 -8.102 1 98.06 171 HIS A O 1
ATOM 1307 N N . HIS A 1 172 ? 2.818 -21.344 -8.57 1 98.19 172 HIS A N 1
ATOM 1308 C CA . HIS A 1 172 ? 2.885 -21.047 -10 1 98.19 172 HIS A CA 1
ATOM 1309 C C . HIS A 1 172 ? 2.205 -22.141 -10.82 1 98.19 172 HIS A C 1
ATOM 1311 O O . HIS A 1 172 ? 2.744 -22.578 -11.836 1 98.19 172 HIS A O 1
ATOM 1317 N N . SER A 1 173 ? 1.097 -22.641 -10.445 1 98.06 173 SER A N 1
ATOM 1318 C CA . SER A 1 173 ? 0.36 -23.578 -11.273 1 98.06 173 SER A CA 1
ATOM 1319 C C . SER A 1 173 ? -0.209 -22.906 -12.516 1 98.06 173 SER A C 1
ATOM 1321 O O . SER A 1 173 ? -0.686 -21.781 -12.453 1 98.06 173 SER A O 1
ATOM 1323 N N . TYR A 1 174 ? -0.107 -23.609 -13.648 1 97.88 174 TYR A N 1
ATOM 1324 C CA . TYR A 1 174 ? -0.857 -23.312 -14.859 1 97.88 174 TYR A CA 1
ATOM 1325 C C . TYR A 1 174 ? -2.174 -24.078 -14.891 1 97.88 174 TYR A C 1
ATOM 1327 O O . TYR A 1 174 ? -2.184 -25.297 -15.039 1 97.88 174 TYR A O 1
ATOM 1335 N N . PHE A 1 175 ? -3.26 -23.359 -14.875 1 98.75 175 PHE A N 1
ATOM 1336 C CA . PHE A 1 175 ? -4.566 -24 -14.812 1 98.75 175 PHE A CA 1
ATOM 1337 C C . PHE A 1 175 ? -5.188 -24.094 -16.203 1 98.75 175 PHE A C 1
ATOM 1339 O O . PHE A 1 175 ? -4.957 -23.234 -17.047 1 98.75 175 PHE A O 1
ATOM 1346 N N . ASN A 1 176 ? -5.875 -25.047 -16.453 1 98.62 176 ASN A N 1
ATOM 1347 C CA . ASN A 1 176 ? -6.82 -25.25 -17.547 1 98.62 176 ASN A CA 1
ATOM 1348 C C . ASN A 1 176 ? -8.07 -25.984 -17.078 1 98.62 176 ASN A C 1
ATOM 1350 O O . ASN A 1 176 ? -8 -27.141 -16.688 1 98.62 176 ASN A O 1
ATOM 1354 N N . LEU A 1 177 ? -9.18 -25.328 -17.109 1 98.69 177 LEU A N 1
ATOM 1355 C CA . LEU A 1 177 ? -10.375 -25.875 -16.469 1 98.69 177 LEU A CA 1
ATOM 1356 C C . LEU A 1 177 ? -11.203 -26.672 -17.469 1 98.69 177 LEU A C 1
ATOM 1358 O O . LEU A 1 177 ? -12.266 -27.203 -17.141 1 98.69 177 LEU A O 1
ATOM 1362 N N . ASP A 1 178 ? -10.766 -26.734 -18.734 1 98.06 178 ASP A N 1
ATOM 1363 C CA . ASP A 1 178 ? -11.562 -27.359 -19.781 1 98.06 178 ASP A CA 1
ATOM 1364 C C . ASP A 1 178 ? -10.984 -28.719 -20.172 1 98.06 178 ASP A C 1
ATOM 1366 O O . ASP A 1 178 ? -11.594 -29.75 -19.922 1 98.06 178 ASP A O 1
ATOM 1370 N N . ASP A 1 179 ? -9.75 -28.734 -20.656 1 97.88 179 ASP A N 1
ATOM 1371 C CA . ASP A 1 179 ? -9.352 -29.938 -21.375 1 97.88 179 ASP A CA 1
ATOM 1372 C C . ASP A 1 179 ? -7.887 -30.281 -21.094 1 97.88 179 ASP A C 1
ATOM 1374 O O . ASP A 1 179 ? -7.227 -30.922 -21.922 1 97.88 179 ASP A O 1
ATOM 1378 N N . GLY A 1 180 ? -7.348 -29.703 -20.016 1 96.88 180 GLY A N 1
ATOM 1379 C CA . GLY A 1 180 ? -6.012 -30.078 -19.562 1 96.88 180 GLY A CA 1
ATOM 1380 C C . GLY A 1 180 ? -4.914 -29.531 -20.469 1 96.88 180 GLY A C 1
ATOM 1381 O O . GLY A 1 180 ? -3.803 -30.062 -20.484 1 96.88 180 GLY A O 1
ATOM 1382 N N . GLY A 1 181 ? -5.188 -28.562 -21.297 1 96.56 181 GLY A N 1
ATOM 1383 C CA . GLY A 1 181 ? -4.168 -27.906 -22.125 1 96.56 181 GLY A CA 1
ATOM 1384 C C . GLY A 1 181 ? -4.156 -28.391 -23.562 1 96.56 181 GLY A C 1
ATOM 1385 O O . GLY A 1 181 ? -3.258 -28.047 -24.328 1 96.56 181 GLY A O 1
ATOM 1386 N N . GLU A 1 182 ? -5.086 -29.266 -23.953 1 95.5 182 GLU A N 1
ATOM 1387 C CA . GLU A 1 182 ? -5.211 -29.625 -25.359 1 95.5 182 GLU A CA 1
ATOM 1388 C C . GLU A 1 182 ? -5.574 -28.422 -26.203 1 95.5 182 GLU A C 1
ATOM 1390 O O . GLU A 1 182 ? -5.125 -28.297 -27.344 1 95.5 182 GLU A O 1
ATOM 1395 N N . GLY A 1 183 ? -6.406 -27.578 -25.719 1 95.31 183 GLY A N 1
ATOM 1396 C CA . GLY A 1 183 ? -6.73 -26.297 -26.281 1 95.31 183 GLY A CA 1
ATOM 1397 C C . GLY A 1 183 ? -6.223 -25.125 -25.453 1 95.31 183 GLY A C 1
ATOM 1398 O O . GLY A 1 183 ? -5.469 -25.312 -24.5 1 95.31 183 GLY A O 1
ATOM 1399 N N . ASP A 1 184 ? -6.543 -23.859 -25.922 1 96.88 184 ASP A N 1
ATOM 1400 C CA . ASP A 1 184 ? -6.078 -22.688 -25.203 1 96.88 184 ASP A CA 1
ATOM 1401 C C . ASP A 1 184 ? -7.109 -22.219 -24.172 1 96.88 184 ASP A C 1
ATOM 1403 O O . ASP A 1 184 ? -8.234 -22.734 -24.141 1 96.88 184 ASP A O 1
ATOM 1407 N N . VAL A 1 185 ? -6.723 -21.344 -23.297 1 98.31 185 VAL A N 1
ATOM 1408 C CA . VAL A 1 185 ? -7.551 -20.906 -22.188 1 98.31 185 VAL A CA 1
ATOM 1409 C C . VAL A 1 185 ? -8.164 -19.547 -22.5 1 98.31 185 VAL A C 1
ATOM 1411 O O . VAL A 1 185 ? -8.711 -18.891 -21.609 1 98.31 185 VAL A O 1
ATOM 1414 N N . LEU A 1 186 ? -8.125 -19.078 -23.734 1 98.5 186 LEU A N 1
ATOM 1415 C CA . LEU A 1 186 ? -8.469 -17.703 -24.062 1 98.5 186 LEU A CA 1
ATOM 1416 C C . LEU A 1 186 ? -9.969 -17.469 -23.938 1 98.5 186 LEU A C 1
ATOM 1418 O O . LEU A 1 186 ? -10.414 -16.328 -23.812 1 98.5 186 LEU A O 1
ATOM 1422 N N . ASP A 1 187 ? -10.758 -18.562 -23.938 1 98.62 187 ASP A N 1
ATOM 1423 C CA . ASP A 1 187 ? -12.203 -18.406 -23.859 1 98.62 187 ASP A CA 1
ATOM 1424 C C . ASP A 1 187 ? -12.711 -18.625 -22.438 1 98.62 187 ASP A C 1
ATOM 1426 O O . ASP A 1 187 ? -13.914 -18.547 -22.172 1 98.62 187 ASP A O 1
ATOM 1430 N N . HIS A 1 188 ? -11.82 -19.016 -21.5 1 98.69 188 HIS A N 1
ATOM 1431 C CA . HIS A 1 188 ? -12.195 -18.984 -20.094 1 98.69 188 HIS A CA 1
ATOM 1432 C C . HIS A 1 188 ? -12.648 -17.594 -19.672 1 98.69 188 HIS A C 1
ATOM 1434 O O . HIS A 1 188 ? -12.156 -16.594 -20.188 1 98.69 188 HIS A O 1
ATOM 1440 N N . GLN A 1 189 ? -13.602 -17.484 -18.75 1 98.69 189 GLN A N 1
ATOM 1441 C CA . GLN A 1 189 ? -14.117 -16.219 -18.234 1 98.69 189 GLN A CA 1
ATOM 1442 C C . GLN A 1 189 ? -13.453 -15.875 -16.906 1 98.69 189 GLN A C 1
ATOM 1444 O O . GLN A 1 189 ? -13.477 -16.672 -15.961 1 98.69 189 GLN A O 1
ATOM 1449 N N . PHE A 1 190 ? -12.945 -14.672 -16.875 1 98.81 190 PHE A N 1
ATOM 1450 C CA . PHE A 1 190 ? -12.211 -14.266 -15.68 1 98.81 190 PHE A CA 1
ATOM 1451 C C . PHE A 1 190 ? -12.922 -13.117 -14.969 1 98.81 190 PHE A C 1
ATOM 1453 O O . PHE A 1 190 ? -13.461 -12.219 -15.617 1 98.81 190 PHE A O 1
ATOM 1460 N N . LYS A 1 191 ? -12.93 -13.156 -13.711 1 98.88 191 LYS A N 1
ATOM 1461 C CA . LYS A 1 191 ? -13.258 -12.039 -12.828 1 98.88 191 LYS A CA 1
ATOM 1462 C C . LYS A 1 191 ? -12.188 -11.859 -11.758 1 98.88 191 LYS A C 1
ATOM 1464 O O . LYS A 1 191 ? -11.844 -12.812 -11.047 1 98.88 191 LYS A O 1
ATOM 1469 N N . ILE A 1 192 ? -11.578 -10.727 -11.648 1 98.75 192 ILE A N 1
ATOM 1470 C CA . ILE A 1 192 ? -10.539 -10.422 -10.664 1 98.75 192 ILE A CA 1
ATOM 1471 C C . ILE A 1 192 ? -10.977 -9.234 -9.805 1 98.75 192 ILE A C 1
ATOM 1473 O O . ILE A 1 192 ? -11.453 -8.227 -10.328 1 98.75 192 ILE A O 1
ATOM 1477 N N . ALA A 1 193 ? -10.836 -9.297 -8.469 1 96.62 193 ALA A N 1
ATOM 1478 C CA . ALA A 1 193 ? -11.281 -8.289 -7.52 1 96.62 193 ALA A CA 1
ATOM 1479 C C . ALA A 1 193 ? -10.344 -7.078 -7.523 1 96.62 193 ALA A C 1
ATOM 1481 O O . ALA A 1 193 ? -10.672 -6.027 -6.973 1 96.62 193 ALA A O 1
ATOM 1482 N N . GLY A 1 194 ? -9.297 -7.023 -8.227 1 95.56 194 GLY A N 1
ATOM 1483 C CA . GLY A 1 194 ? -8.375 -5.902 -8.281 1 95.56 194 GLY A CA 1
ATOM 1484 C C . GLY A 1 194 ? -8.852 -4.777 -9.188 1 95.56 194 GLY A C 1
ATOM 1485 O O . GLY A 1 194 ? -8.867 -4.918 -10.406 1 95.56 194 GLY A O 1
ATOM 1486 N N . ASP A 1 195 ? -9.18 -3.527 -8.555 1 96.06 195 ASP A N 1
ATOM 1487 C CA . ASP A 1 195 ? -9.648 -2.371 -9.312 1 96.06 195 ASP A CA 1
ATOM 1488 C C . ASP A 1 195 ? -8.477 -1.581 -9.891 1 96.06 195 ASP A C 1
ATOM 1490 O O . ASP A 1 195 ? -8.672 -0.522 -10.492 1 96.06 195 ASP A O 1
ATOM 1494 N N . ALA A 1 196 ? -7.285 -2.074 -9.672 1 98.75 196 ALA A N 1
ATOM 1495 C CA . ALA A 1 196 ? -6.082 -1.456 -10.227 1 98.75 196 ALA A CA 1
ATOM 1496 C C . ALA A 1 196 ? -5.062 -2.514 -10.641 1 98.75 196 ALA A C 1
ATOM 1498 O O . ALA A 1 196 ? -5.156 -3.67 -10.227 1 98.75 196 ALA A O 1
ATOM 1499 N N . TYR A 1 197 ? -4.168 -2.143 -11.516 1 98.88 197 TYR A N 1
ATOM 1500 C CA . TYR A 1 197 ? -3.084 -3.008 -11.977 1 98.88 197 TYR A CA 1
ATOM 1501 C C . TYR A 1 197 ? -1.783 -2.227 -12.117 1 98.88 197 TYR A C 1
ATOM 1503 O O . TYR A 1 197 ? -1.774 -0.998 -12.008 1 98.88 197 TYR A O 1
ATOM 1511 N N . LEU A 1 198 ? -0.68 -2.922 -12.25 1 98.88 198 LEU A N 1
ATOM 1512 C CA . LEU A 1 198 ? 0.632 -2.314 -12.445 1 98.88 198 LEU A CA 1
ATOM 1513 C C . LEU A 1 198 ? 1.043 -2.365 -13.914 1 98.88 198 LEU A C 1
ATOM 1515 O O . LEU A 1 198 ? 1.328 -3.441 -14.445 1 98.88 198 LEU A O 1
ATOM 1519 N N . PRO A 1 199 ? 1.092 -1.196 -14.586 1 98.56 199 PRO A N 1
ATOM 1520 C CA . PRO A 1 199 ? 1.7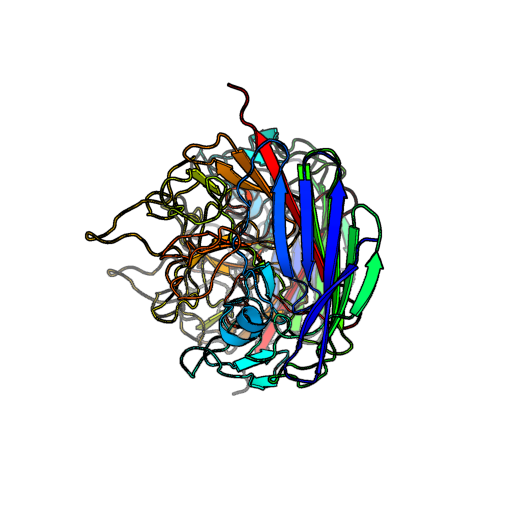13 -1.211 -15.914 1 98.56 199 PRO A CA 1
ATOM 1521 C C . PRO A 1 199 ? 3.182 -1.622 -15.875 1 98.56 199 PRO A C 1
ATOM 1523 O O . PRO A 1 199 ? 3.879 -1.344 -14.891 1 98.56 199 PRO A O 1
ATOM 1526 N N . VAL A 1 200 ? 3.645 -2.277 -16.922 1 98.25 200 VAL A N 1
ATOM 1527 C CA . VAL A 1 200 ? 5.027 -2.746 -16.984 1 98.25 200 VAL A CA 1
ATOM 1528 C C . VAL A 1 200 ? 5.727 -2.166 -18.203 1 98.25 200 VAL A C 1
ATOM 1530 O O . VAL A 1 200 ? 5.07 -1.735 -19.156 1 98.25 200 VAL A O 1
ATOM 1533 N N . ASP A 1 201 ? 7.023 -2.104 -18.141 1 97 201 ASP A N 1
ATOM 1534 C CA . ASP A 1 201 ? 7.824 -1.695 -19.297 1 97 201 ASP A CA 1
ATOM 1535 C C . ASP A 1 201 ? 8.086 -2.875 -20.234 1 97 201 ASP A C 1
ATOM 1537 O O . ASP A 1 201 ? 7.438 -3.92 -20.109 1 97 201 ASP A O 1
ATOM 1541 N N . GLU A 1 202 ? 8.992 -2.738 -21.172 1 95.56 202 GLU A N 1
ATOM 1542 C CA . GLU A 1 202 ? 9.258 -3.758 -22.188 1 95.56 202 GLU A CA 1
ATOM 1543 C C . GLU A 1 202 ? 9.844 -5.016 -21.562 1 95.56 202 GLU A C 1
ATOM 1545 O O . GLU A 1 202 ? 9.727 -6.109 -22.125 1 95.56 202 GLU A O 1
ATOM 1550 N N . ALA A 1 203 ? 10.516 -4.828 -20.453 1 96.56 203 ALA A N 1
ATOM 1551 C CA . ALA A 1 203 ? 11.094 -5.969 -19.734 1 96.56 203 ALA A CA 1
ATOM 1552 C C . ALA A 1 203 ? 10.094 -6.566 -18.75 1 96.56 203 ALA A C 1
ATOM 1554 O O . ALA A 1 203 ? 10.461 -7.395 -17.922 1 96.56 203 ALA A O 1
ATOM 1555 N N . LEU A 1 204 ? 8.812 -6.133 -18.781 1 97.19 204 LEU A N 1
ATOM 1556 C CA . LEU A 1 204 ? 7.727 -6.633 -17.953 1 97.19 204 LEU A CA 1
ATOM 1557 C C . LEU A 1 204 ? 7.961 -6.285 -16.484 1 97.19 204 LEU A C 1
ATOM 1559 O O . LEU A 1 204 ? 7.535 -7.023 -15.594 1 97.19 204 LEU A O 1
ATOM 1563 N N . ILE A 1 205 ? 8.664 -5.234 -16.219 1 98.12 205 ILE A N 1
ATOM 1564 C CA . ILE A 1 205 ? 8.891 -4.738 -14.867 1 98.12 205 ILE A CA 1
ATOM 1565 C C . ILE A 1 205 ? 7.977 -3.543 -14.594 1 98.12 205 ILE A C 1
ATOM 1567 O O . ILE A 1 205 ? 7.902 -2.613 -15.398 1 98.12 205 ILE A O 1
ATOM 1571 N N . PRO A 1 206 ? 7.258 -3.555 -13.469 1 98.5 206 PRO A N 1
ATOM 1572 C CA . PRO A 1 206 ? 6.398 -2.408 -13.156 1 98.5 206 PRO A CA 1
ATOM 1573 C C . PRO A 1 206 ? 7.145 -1.077 -13.234 1 98.5 206 PRO A C 1
ATOM 1575 O O . PRO A 1 206 ? 8.312 -0.994 -12.836 1 98.5 206 PRO A O 1
ATOM 1578 N N . ASP A 1 207 ? 6.5 -0.027 -13.641 1 97.88 207 ASP A N 1
ATOM 1579 C CA . ASP A 1 207 ? 7.156 1.254 -13.875 1 97.88 207 ASP A CA 1
ATOM 1580 C C . ASP A 1 207 ? 6.824 2.254 -12.773 1 97.88 207 ASP A C 1
ATOM 1582 O O . ASP A 1 207 ? 7.055 3.455 -12.922 1 97.88 207 ASP A O 1
ATOM 1586 N N . GLY A 1 208 ? 6.188 1.808 -11.75 1 98 208 GLY A N 1
ATOM 1587 C CA . GLY A 1 208 ? 5.914 2.654 -10.602 1 98 208 GLY A CA 1
ATOM 1588 C C . GLY A 1 208 ? 4.504 3.213 -10.586 1 98 208 GLY A C 1
ATOM 1589 O O . GLY A 1 208 ? 4.035 3.713 -9.562 1 98 208 GLY A O 1
ATOM 1590 N N . ARG A 1 209 ? 3.809 3.188 -11.734 1 98.62 209 ARG A N 1
ATOM 1591 C CA . ARG A 1 209 ? 2.424 3.648 -11.773 1 98.62 209 ARG A CA 1
ATOM 1592 C C . ARG A 1 209 ? 1.478 2.588 -11.227 1 98.62 209 ARG A C 1
ATOM 1594 O O . ARG A 1 209 ? 1.725 1.389 -11.375 1 98.62 209 ARG A O 1
ATOM 1601 N N . VAL A 1 210 ? 0.464 2.928 -10.508 1 98.88 210 VAL A N 1
ATOM 1602 C CA . VAL A 1 210 ? -0.714 2.135 -10.172 1 98.88 210 VAL A CA 1
ATOM 1603 C C . VAL A 1 210 ? -1.951 2.742 -10.828 1 98.88 210 VAL A C 1
ATOM 1605 O O . VAL A 1 210 ? -2.309 3.891 -10.555 1 98.88 210 VAL A O 1
ATOM 1608 N N . LEU A 1 211 ? -2.594 1.996 -11.727 1 98.81 211 LEU A N 1
ATOM 1609 C CA . LEU A 1 211 ? -3.656 2.574 -12.539 1 98.81 211 LEU A CA 1
ATOM 1610 C C . LEU A 1 211 ? -4.949 1.782 -12.383 1 98.81 211 LEU A C 1
ATOM 1612 O O . LEU A 1 211 ? -4.926 0.551 -12.312 1 98.81 211 LEU A O 1
ATOM 1616 N N . PRO A 1 212 ? -6.086 2.484 -12.273 1 98.25 212 PRO A N 1
ATOM 1617 C CA . PRO A 1 212 ? -7.367 1.774 -12.305 1 98.25 212 PRO A CA 1
ATOM 1618 C C . PRO A 1 212 ? -7.539 0.922 -13.562 1 98.25 212 PRO A C 1
ATOM 1620 O O . PRO A 1 212 ? -7.078 1.305 -14.641 1 98.25 212 PRO A O 1
ATOM 1623 N N . VAL A 1 213 ? -8.234 -0.178 -13.43 1 98.56 213 VAL A N 1
ATOM 1624 C CA . VAL A 1 213 ? -8.438 -1.087 -14.555 1 98.56 213 VAL A CA 1
ATOM 1625 C C . VAL A 1 213 ? -9.555 -0.564 -15.453 1 98.56 213 VAL A C 1
ATOM 1627 O O . VAL A 1 213 ? -9.68 -0.979 -16.609 1 98.56 213 VAL A O 1
ATOM 1630 N N . LYS A 1 214 ? -10.43 0.321 -14.898 1 97.31 214 LYS A N 1
ATOM 1631 C CA . LYS A 1 214 ? -11.602 0.796 -15.617 1 97.31 214 LYS A CA 1
ATOM 1632 C C . LYS A 1 214 ? -11.234 1.291 -17.016 1 97.31 214 LYS A C 1
ATOM 1634 O O . LYS A 1 214 ? -10.281 2.061 -17.172 1 97.31 214 LYS A O 1
ATOM 1639 N N . ASP A 1 215 ? -11.898 0.795 -18.047 1 95.88 215 ASP A N 1
ATOM 1640 C CA . ASP A 1 215 ? -11.797 1.212 -19.438 1 95.88 215 ASP A CA 1
ATOM 1641 C C . ASP A 1 215 ? -10.453 0.797 -20.031 1 95.88 215 ASP A C 1
ATOM 1643 O O . ASP A 1 215 ? -9.883 1.521 -20.859 1 95.88 215 ASP A O 1
ATOM 1647 N N . THR A 1 216 ? -9.883 -0.287 -19.578 1 97.19 216 THR A N 1
ATOM 1648 C CA . THR A 1 216 ? -8.664 -0.865 -20.125 1 97.19 216 THR A CA 1
ATOM 1649 C C . THR A 1 216 ? -8.867 -2.346 -20.438 1 97.19 216 THR A C 1
ATOM 1651 O O . THR A 1 216 ? -9.898 -2.924 -20.109 1 97.19 216 THR A O 1
ATOM 1654 N N . ALA A 1 217 ? -7.918 -2.93 -21.094 1 97.38 217 ALA A N 1
ATOM 1655 C CA . ALA A 1 217 ? -7.926 -4.359 -21.391 1 97.38 217 ALA A CA 1
ATOM 1656 C C . ALA A 1 217 ? -7.777 -5.184 -20.109 1 97.38 217 ALA A C 1
ATOM 1658 O O . ALA A 1 217 ? -7.969 -6.402 -20.125 1 97.38 217 ALA A O 1
ATOM 1659 N N . PHE A 1 218 ? -7.582 -4.551 -18.969 1 98.31 218 PHE A N 1
ATOM 1660 C CA . PHE A 1 218 ? -7.348 -5.242 -17.703 1 98.31 218 PHE A CA 1
ATOM 1661 C C . PHE A 1 218 ? -8.586 -5.18 -16.812 1 98.31 218 PHE A C 1
ATOM 1663 O O . PHE A 1 218 ? -8.531 -5.57 -15.648 1 98.31 218 PHE A O 1
ATOM 1670 N N . ASP A 1 219 ? -9.695 -4.664 -17.375 1 98.38 219 ASP A N 1
ATOM 1671 C CA . ASP A 1 219 ? -10.922 -4.523 -16.609 1 98.38 219 ASP A CA 1
ATOM 1672 C C . ASP A 1 219 ? -11.633 -5.867 -16.453 1 98.38 219 ASP A C 1
ATOM 1674 O O . ASP A 1 219 ? -12.5 -6.211 -17.25 1 98.38 219 ASP A O 1
ATOM 1678 N N . PHE A 1 220 ? -11.25 -6.613 -15.422 1 98.62 220 PHE A N 1
ATOM 1679 C CA . PHE A 1 220 ? -11.836 -7.914 -15.125 1 98.62 220 PHE A CA 1
ATOM 1680 C C . PHE A 1 220 ? -12.789 -7.816 -13.938 1 98.62 220 PHE A C 1
ATOM 1682 O O . PHE A 1 220 ? -13 -8.797 -13.219 1 98.62 220 PHE A O 1
ATOM 1689 N N . ARG A 1 221 ? -13.383 -6.711 -13.641 1 97.88 221 ARG A N 1
ATOM 1690 C CA . ARG A 1 221 ? -14.273 -6.531 -12.5 1 97.88 221 ARG A CA 1
ATOM 1691 C C . ARG A 1 221 ? -15.57 -7.309 -12.688 1 97.88 221 ARG A C 1
ATOM 1693 O O . ARG A 1 221 ? -16.25 -7.637 -11.719 1 97.88 221 ARG A O 1
ATOM 1700 N N . GLU A 1 222 ? -15.883 -7.555 -13.922 1 98.12 222 GLU A N 1
ATOM 1701 C CA . GLU A 1 222 ? -16.938 -8.477 -14.312 1 98.12 222 GLU A CA 1
ATOM 1702 C C . GLU A 1 222 ? -16.391 -9.625 -15.156 1 98.12 222 GLU A C 1
ATOM 1704 O O . GLU A 1 222 ? -15.344 -9.484 -15.797 1 98.12 222 GLU A O 1
ATOM 1709 N N . PHE A 1 223 ? -17.094 -10.727 -15.18 1 98.56 223 PHE A N 1
ATOM 1710 C CA . PHE A 1 223 ? -16.641 -11.883 -15.953 1 98.56 223 PHE A CA 1
ATOM 1711 C C . PHE A 1 223 ? -16.5 -11.523 -17.422 1 98.56 223 PHE A C 1
ATOM 1713 O O . PHE A 1 223 ? -17.422 -10.984 -18.031 1 98.56 223 PHE A O 1
ATOM 1720 N N . ARG A 1 224 ? -15.445 -11.852 -18 1 98.19 224 ARG A N 1
ATOM 1721 C CA . ARG A 1 224 ? -15.203 -11.742 -19.438 1 98.19 224 ARG A CA 1
ATOM 1722 C C . ARG A 1 224 ? -14.086 -12.68 -19.875 1 98.19 224 ARG A C 1
ATOM 1724 O O . ARG A 1 224 ? -13.289 -13.133 -19.047 1 98.19 224 ARG A O 1
ATOM 1731 N N . PRO A 1 225 ? -13.992 -13.031 -21.125 1 98.56 225 PRO A N 1
ATOM 1732 C CA . PRO A 1 225 ? -12.938 -13.945 -21.578 1 98.56 225 PRO A CA 1
ATOM 1733 C C . PRO A 1 225 ? -11.555 -13.297 -21.562 1 98.56 225 PRO A C 1
ATOM 1735 O O . PRO A 1 225 ? -11.445 -12.07 -21.562 1 98.56 225 PRO A O 1
ATOM 1738 N N . LEU A 1 226 ? -10.625 -14.102 -21.5 1 97.75 226 LEU A N 1
ATOM 1739 C CA . LEU A 1 226 ? -9.242 -13.656 -21.656 1 97.75 226 LEU A CA 1
ATOM 1740 C C . LEU A 1 226 ? -8.992 -13.156 -23.078 1 97.75 226 LEU A C 1
ATOM 1742 O O . LEU A 1 226 ? -8.141 -12.289 -23.297 1 97.75 226 LEU A O 1
ATOM 1746 N N . ARG A 1 227 ? -9.711 -13.734 -24.016 1 97.75 227 ARG A N 1
ATOM 1747 C CA . ARG A 1 227 ? -9.578 -13.344 -25.406 1 97.75 227 ARG A CA 1
ATOM 1748 C C . ARG A 1 227 ? -9.93 -11.875 -25.594 1 97.75 227 ARG A C 1
ATOM 1750 O O . ARG A 1 227 ? -11.07 -11.469 -25.359 1 97.75 227 ARG A O 1
ATOM 1757 N N . MET A 1 228 ? -9.008 -11.109 -25.922 1 96.38 228 MET A N 1
ATOM 1758 C CA . MET A 1 228 ? -9.117 -9.68 -26.172 1 96.38 228 MET A CA 1
ATOM 1759 C C . MET A 1 228 ? -8.023 -9.211 -27.141 1 96.38 228 MET A C 1
ATOM 1761 O O . MET A 1 228 ? -6.852 -9.562 -26.969 1 96.38 228 MET A O 1
ATOM 1765 N N . GLN A 1 229 ? -8.391 -8.523 -28.125 1 95.44 229 GLN A N 1
ATOM 1766 C CA . GLN A 1 229 ? -7.406 -8.055 -29.094 1 95.44 229 GLN A CA 1
ATOM 1767 C C . GLN A 1 229 ? -7.211 -6.543 -29 1 95.44 229 GLN A C 1
ATOM 1769 O O . GLN A 1 229 ? -8.172 -5.801 -28.781 1 95.44 229 GLN A O 1
ATOM 1774 N N . GLU A 1 230 ? -6.031 -6.188 -28.922 1 93.81 230 GLU A N 1
ATOM 1775 C CA . GLU A 1 230 ? -5.621 -4.801 -29.094 1 93.81 230 GLU A CA 1
ATOM 1776 C C . GLU A 1 230 ? -4.664 -4.648 -30.266 1 93.81 230 GLU A C 1
ATOM 1778 O O . GLU A 1 230 ? -3.668 -5.371 -30.359 1 93.81 230 GLU A O 1
ATOM 1783 N N . ASN A 1 231 ? -4.992 -3.682 -31.203 1 93.94 231 ASN A N 1
ATOM 1784 C CA . ASN A 1 231 ? -4.207 -3.465 -32.406 1 93.94 231 ASN A CA 1
ATOM 1785 C C . ASN A 1 231 ? -4.027 -4.758 -33.188 1 93.94 231 ASN A C 1
ATOM 1787 O O . ASN A 1 231 ? -2.93 -5.059 -33.656 1 93.94 231 ASN A O 1
ATOM 1791 N N . GLY A 1 232 ? -5.016 -5.695 -33.188 1 93.69 232 GLY A N 1
ATOM 1792 C CA . GLY A 1 232 ? -5.051 -6.902 -34 1 93.69 232 GLY A CA 1
ATOM 1793 C C . GLY A 1 232 ? -4.32 -8.07 -33.375 1 93.69 232 GLY A C 1
ATOM 1794 O O . GLY A 1 232 ? -4.129 -9.109 -34 1 93.69 232 GLY A O 1
ATOM 1795 N N . ARG A 1 233 ? -3.877 -7.887 -32.219 1 95.88 233 ARG A N 1
ATOM 1796 C CA . ARG A 1 233 ? -3.137 -8.961 -31.547 1 95.88 233 ARG A CA 1
ATOM 1797 C C . ARG A 1 233 ? -3.76 -9.305 -30.188 1 95.88 233 ARG A C 1
ATOM 1799 O O . ARG A 1 233 ? -4.336 -8.438 -29.531 1 95.88 233 ARG A O 1
ATOM 1806 N N . GLN A 1 234 ? -3.641 -10.578 -29.844 1 96.69 234 GLN A N 1
ATOM 1807 C CA . GLN A 1 234 ? -4.059 -11.031 -28.516 1 96.69 234 GLN A CA 1
ATOM 1808 C C . GLN A 1 234 ? -3.303 -10.281 -27.422 1 96.69 234 GLN A C 1
ATOM 1810 O O . GLN A 1 234 ? -2.074 -10.188 -27.453 1 96.69 234 GLN A O 1
ATOM 1815 N N . VAL A 1 235 ? -4.066 -9.68 -26.531 1 97.38 235 VAL A N 1
ATOM 1816 C CA . VAL A 1 235 ? -3.432 -8.992 -25.406 1 97.38 235 VAL A CA 1
ATOM 1817 C C . VAL A 1 235 ? -2.598 -9.984 -24.609 1 97.38 235 VAL A C 1
ATOM 1819 O O . VAL A 1 235 ? -3.076 -11.07 -24.25 1 97.38 235 VAL A O 1
ATOM 1822 N N . ALA A 1 236 ? -1.369 -9.664 -24.391 1 96.88 236 ALA A N 1
ATOM 1823 C CA . ALA A 1 236 ? -0.479 -10.508 -23.594 1 96.88 236 ALA A CA 1
ATOM 1824 C C . ALA A 1 236 ? -0.58 -10.164 -22.109 1 96.88 236 ALA A C 1
ATOM 1826 O O . ALA A 1 236 ? 0.155 -9.312 -21.609 1 96.88 236 ALA A O 1
ATOM 1827 N N . TYR A 1 237 ? -1.439 -10.828 -21.422 1 98 237 TYR A N 1
ATOM 1828 C CA . TYR A 1 237 ? -1.604 -10.586 -19.984 1 98 237 TYR A CA 1
ATOM 1829 C C . TYR A 1 237 ? -0.43 -11.148 -19.203 1 98 237 TYR A C 1
ATOM 1831 O O . TYR A 1 237 ? -0.112 -12.336 -19.312 1 98 237 TYR A O 1
ATOM 1839 N N . ASP A 1 238 ? 0.253 -10.445 -18.5 1 98.19 238 ASP A N 1
ATOM 1840 C CA . ASP A 1 238 ? 1.329 -10.75 -17.562 1 98.19 238 ASP A CA 1
ATOM 1841 C C . ASP A 1 238 ? 1.533 -9.602 -16.578 1 98.19 238 ASP A C 1
ATOM 1843 O O . ASP A 1 238 ? 2.621 -9.023 -16.5 1 98.19 238 ASP A O 1
ATOM 1847 N N . ASN A 1 239 ? 0.455 -9.312 -15.812 1 98.56 239 ASN A N 1
ATOM 1848 C CA . ASN A 1 239 ? 0.429 -8.141 -14.945 1 98.56 239 ASN A CA 1
ATOM 1849 C C . ASN A 1 239 ? -0.106 -8.477 -13.555 1 98.56 239 ASN A C 1
ATOM 1851 O O . ASN A 1 239 ? -0.939 -9.375 -13.414 1 98.56 239 ASN A O 1
ATOM 1855 N N . ASN A 1 240 ? 0.403 -7.746 -12.656 1 98.81 240 ASN A N 1
ATOM 1856 C CA . ASN A 1 240 ? -0.096 -7.828 -11.289 1 98.81 240 ASN A CA 1
ATOM 1857 C C . ASN A 1 240 ? -1.332 -6.953 -11.094 1 98.81 240 ASN A C 1
ATOM 1859 O O . ASN A 1 240 ? -1.346 -5.789 -11.492 1 98.81 240 ASN A O 1
ATOM 1863 N N . PHE A 1 241 ? -2.373 -7.531 -10.578 1 98.88 241 PHE A N 1
ATOM 1864 C CA . PHE A 1 241 ? -3.539 -6.785 -10.117 1 98.88 241 PHE A CA 1
ATOM 1865 C C . PHE A 1 241 ? -3.422 -6.465 -8.633 1 98.88 241 PHE A C 1
ATOM 1867 O O . PHE A 1 241 ? -3.012 -7.312 -7.84 1 98.88 241 PHE A O 1
ATOM 1874 N N . CYS A 1 242 ? -3.734 -5.223 -8.281 1 98.81 242 CYS A N 1
ATOM 1875 C CA . CYS A 1 242 ? -3.537 -4.715 -6.926 1 98.81 242 CYS A CA 1
ATOM 1876 C C . CYS A 1 242 ? -4.785 -4.922 -6.078 1 98.81 242 CYS A C 1
ATOM 1878 O O . CYS A 1 242 ? -5.812 -4.285 -6.316 1 98.81 242 CYS A O 1
ATOM 1880 N N . LEU A 1 243 ? -4.684 -5.758 -5.059 1 98.5 243 LEU A N 1
ATOM 1881 C CA . LEU A 1 243 ? -5.836 -6.125 -4.238 1 98.5 243 LEU A CA 1
ATOM 1882 C C . LEU A 1 243 ? -5.879 -5.293 -2.963 1 98.5 243 LEU A C 1
ATOM 1884 O O . LEU A 1 243 ? -6.957 -4.91 -2.502 1 98.5 243 LEU A O 1
ATOM 1888 N N . ALA A 1 244 ? -4.73 -5.031 -2.355 1 98.19 244 ALA A N 1
ATOM 1889 C CA . ALA A 1 244 ? -4.625 -4.355 -1.064 1 98.19 244 ALA A CA 1
ATOM 1890 C C . ALA A 1 244 ? -3.25 -3.719 -0.889 1 98.19 244 ALA A C 1
ATOM 1892 O O . ALA A 1 244 ? -2.34 -3.965 -1.685 1 98.19 244 ALA A O 1
ATOM 1893 N N . ALA A 1 245 ? -3.104 -2.934 0.12 1 97.69 245 ALA A N 1
ATOM 1894 C CA . ALA A 1 245 ? -1.841 -2.248 0.381 1 97.69 245 ALA A CA 1
ATOM 1895 C C . ALA A 1 245 ? -0.938 -3.086 1.282 1 97.69 245 ALA A C 1
ATOM 1897 O O . ALA A 1 245 ? 0.212 -2.721 1.532 1 97.69 245 ALA A O 1
ATOM 1898 N N . ALA A 1 246 ? -1.47 -4.184 1.802 1 96.75 246 ALA A N 1
ATOM 1899 C CA . ALA A 1 246 ? -0.705 -5.07 2.672 1 96.75 246 ALA A CA 1
ATOM 1900 C C . ALA A 1 246 ? -1.344 -6.457 2.742 1 96.75 246 ALA A C 1
ATOM 1902 O O . ALA A 1 246 ? -2.504 -6.633 2.363 1 96.75 246 ALA A O 1
ATOM 1903 N N . ARG A 1 247 ? -0.464 -7.414 3.148 1 97.06 247 ARG A N 1
ATOM 1904 C CA . ARG A 1 247 ? -1.02 -8.727 3.459 1 97.06 247 ARG A CA 1
ATOM 1905 C C . ARG A 1 247 ? -2.092 -8.625 4.539 1 97.06 247 ARG A C 1
ATOM 1907 O O . ARG A 1 247 ? -1.989 -7.801 5.449 1 97.06 247 ARG A O 1
ATOM 1914 N N . GLY A 1 248 ? -3.129 -9.438 4.43 1 96.25 248 GLY A N 1
ATOM 1915 C CA . GLY A 1 248 ? -4.238 -9.406 5.367 1 96.25 248 GLY A CA 1
ATOM 1916 C C . GLY A 1 248 ? -4.984 -10.727 5.453 1 96.25 248 GLY A C 1
ATOM 1917 O O . GLY A 1 248 ? -4.461 -11.766 5.051 1 96.25 248 GLY A O 1
ATOM 1918 N N . PRO A 1 249 ? -6.156 -10.672 6.035 1 96.38 249 PRO A N 1
ATOM 1919 C CA . PRO A 1 249 ? -6.941 -11.906 6.137 1 96.38 249 PRO A CA 1
ATOM 1920 C C . PRO A 1 249 ? -7.293 -12.5 4.777 1 96.38 249 PRO A C 1
ATOM 1922 O O . PRO A 1 249 ? -7.277 -11.789 3.768 1 96.38 249 PRO A O 1
ATOM 1925 N N . LEU A 1 250 ? -7.551 -13.797 4.82 1 98.44 250 LEU A N 1
ATOM 1926 C CA . LEU A 1 250 ? -7.98 -14.492 3.615 1 98.44 250 LEU A CA 1
ATOM 1927 C C . LEU A 1 250 ? -9.203 -13.82 3.004 1 98.44 250 LEU A C 1
ATOM 1929 O O . LEU A 1 250 ? -10.188 -13.57 3.697 1 98.44 250 LEU A O 1
ATOM 1933 N N . ARG A 1 251 ? -9.117 -13.484 1.699 1 97.06 251 ARG A N 1
ATOM 1934 C CA . ARG A 1 251 ? -10.234 -12.828 1.025 1 97.06 251 ARG A CA 1
ATOM 1935 C C . ARG A 1 251 ? -10.375 -13.32 -0.412 1 97.06 251 ARG A C 1
ATOM 1937 O O . ARG A 1 251 ? -9.375 -13.641 -1.063 1 97.06 251 ARG A O 1
ATOM 1944 N N . PRO A 1 252 ? -11.625 -13.32 -0.919 1 98.38 252 PRO A N 1
ATOM 1945 C CA . PRO A 1 252 ? -11.789 -13.641 -2.34 1 98.38 252 PRO A CA 1
ATOM 1946 C C . PRO A 1 252 ? -11.023 -12.68 -3.252 1 98.38 252 PRO A C 1
ATOM 1948 O O . PRO A 1 252 ? -11.023 -11.469 -3.014 1 98.38 252 PRO A O 1
ATOM 1951 N N . CYS A 1 253 ? -10.375 -13.219 -4.27 1 98.44 253 CYS A N 1
ATOM 1952 C CA . CYS A 1 253 ? -9.578 -12.305 -5.074 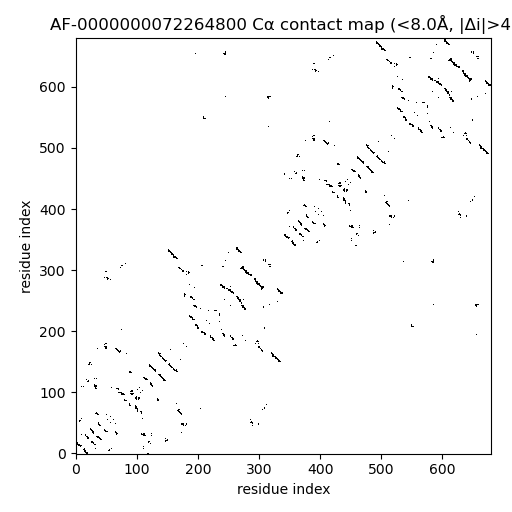1 98.44 253 CYS A CA 1
ATOM 1953 C C . CYS A 1 253 ? -9.789 -12.555 -6.562 1 98.44 253 CYS A C 1
ATOM 1955 O O . CYS A 1 253 ? -9.516 -11.68 -7.391 1 98.44 253 CYS A O 1
ATOM 1957 N N . ALA A 1 254 ? -10.258 -13.742 -6.973 1 98.88 254 ALA A N 1
ATOM 1958 C CA . ALA A 1 254 ? -10.492 -14.008 -8.391 1 98.88 254 ALA A CA 1
ATOM 1959 C C . ALA A 1 254 ? -11.414 -15.211 -8.57 1 98.88 254 ALA A C 1
ATOM 1961 O O . ALA A 1 254 ? -11.516 -16.062 -7.691 1 98.88 254 ALA A O 1
ATOM 1962 N N . SER A 1 255 ? -12.07 -15.234 -9.68 1 98.81 255 SER A N 1
ATOM 1963 C CA . SER A 1 255 ? -12.883 -16.359 -10.133 1 98.81 255 SER A CA 1
ATOM 1964 C C . SER A 1 255 ? -12.695 -16.609 -11.625 1 98.81 255 SER A C 1
ATOM 1966 O O . SER A 1 255 ? -12.57 -15.672 -12.414 1 98.81 255 SER A O 1
ATOM 1968 N N . VAL A 1 256 ? -12.688 -17.859 -11.992 1 98.88 256 VAL A N 1
ATOM 1969 C CA . VAL A 1 256 ? -12.562 -18.25 -13.391 1 98.88 256 VAL A CA 1
ATOM 1970 C C . VAL A 1 256 ? -13.609 -19.312 -13.727 1 98.88 256 VAL A C 1
ATOM 1972 O O . VAL A 1 256 ? -13.773 -20.281 -12.992 1 98.88 256 VAL A O 1
ATOM 1975 N N . LYS A 1 257 ? -14.312 -19.078 -14.781 1 98.62 257 LYS A N 1
ATOM 1976 C CA . LYS A 1 257 ? -15.227 -20.078 -15.32 1 98.62 257 LYS A CA 1
ATOM 1977 C C . LYS A 1 257 ? -14.672 -20.703 -16.609 1 98.62 257 LYS A C 1
ATOM 1979 O O . LYS A 1 257 ? -14.211 -19.984 -17.5 1 98.62 257 LYS A O 1
ATOM 1984 N N . ALA A 1 258 ? -14.789 -21.984 -16.688 1 98.25 258 ALA A N 1
ATOM 1985 C CA . ALA A 1 258 ? -14.406 -22.672 -17.906 1 98.25 258 ALA A CA 1
ATOM 1986 C C . ALA A 1 258 ? -15.312 -22.281 -19.078 1 98.25 258 ALA A C 1
ATOM 1988 O O . ALA A 1 258 ? -16.422 -21.781 -18.859 1 98.25 258 ALA A O 1
ATOM 1989 N N . ALA A 1 259 ? -14.812 -22.469 -20.25 1 97.44 259 ALA A N 1
ATOM 1990 C CA . ALA A 1 259 ? -15.602 -22.156 -21.422 1 97.44 259 ALA A CA 1
ATOM 1991 C C . ALA A 1 259 ? -16.594 -23.281 -21.734 1 97.44 259 ALA A C 1
ATOM 1993 O O . ALA A 1 259 ? -17.688 -23.031 -22.234 1 97.44 259 ALA A O 1
ATOM 1994 N N . ARG A 1 260 ? -16.25 -24.516 -21.453 1 96.44 260 ARG A N 1
ATOM 1995 C CA . ARG A 1 260 ? -17.016 -25.625 -22 1 96.44 260 ARG A CA 1
ATOM 1996 C C . ARG A 1 260 ? -17.344 -26.641 -20.906 1 96.44 260 ARG A C 1
ATOM 1998 O O . ARG A 1 260 ? -18.422 -27.25 -20.922 1 96.44 260 ARG A O 1
ATOM 2005 N N . SER A 1 261 ? -16.516 -26.828 -19.938 1 97.12 261 SER A N 1
ATOM 2006 C CA . SER A 1 261 ? -16.578 -28 -19.062 1 97.12 261 SER A CA 1
ATOM 2007 C C . SER A 1 261 ? -17.578 -27.781 -17.938 1 97.12 261 SER A C 1
ATOM 2009 O O . SER A 1 261 ? -17.969 -28.734 -17.266 1 97.12 261 SER A O 1
ATOM 2011 N N . GLY A 1 262 ? -17.875 -26.547 -17.609 1 97.31 262 GLY A N 1
ATOM 2012 C CA . GLY A 1 262 ? -18.734 -26.234 -16.484 1 97.31 262 GLY A CA 1
ATOM 2013 C C . GLY A 1 262 ? -18 -26.109 -15.172 1 97.31 262 GLY A C 1
ATOM 2014 O O . GLY A 1 262 ? -18.594 -25.844 -14.133 1 97.31 262 GLY A O 1
ATOM 2015 N N . ILE A 1 263 ? -16.672 -26.25 -15.211 1 98.31 263 ILE A N 1
ATOM 2016 C CA . ILE A 1 263 ? -15.867 -26.125 -14 1 98.31 263 ILE A CA 1
ATOM 2017 C C . ILE A 1 263 ? -15.625 -24.656 -13.688 1 98.31 263 ILE A C 1
ATOM 2019 O O . ILE A 1 263 ? -15.422 -23.844 -14.602 1 98.31 263 ILE A O 1
ATOM 2023 N N . ARG A 1 264 ? -15.711 -24.328 -12.43 1 98.56 264 ARG A N 1
ATOM 2024 C CA . ARG A 1 264 ? -15.422 -22.984 -11.922 1 98.56 264 ARG A CA 1
ATOM 2025 C C . ARG A 1 264 ? -14.312 -23.016 -10.883 1 98.56 264 ARG A C 1
ATOM 2027 O O . ARG A 1 264 ? -14.227 -23.953 -10.086 1 98.56 264 ARG A O 1
ATOM 2034 N N . LEU A 1 265 ? -13.398 -22.062 -10.93 1 98.81 265 LEU A N 1
ATOM 2035 C CA . LEU A 1 265 ? -12.344 -21.859 -9.945 1 98.81 265 LEU A CA 1
ATOM 2036 C C . LEU A 1 265 ? -12.523 -20.547 -9.195 1 98.81 265 LEU A C 1
ATOM 2038 O O . LEU A 1 265 ? -12.602 -19.484 -9.82 1 98.81 265 LEU A O 1
ATOM 2042 N N . ASP A 1 266 ? -12.688 -20.562 -7.871 1 98.88 266 ASP A N 1
ATOM 2043 C CA . ASP A 1 266 ? -12.672 -19.391 -7.012 1 98.88 266 ASP A CA 1
ATOM 2044 C C . ASP A 1 266 ? -11.406 -19.344 -6.16 1 98.88 266 ASP A C 1
ATOM 2046 O O . ASP A 1 266 ? -11.031 -20.328 -5.539 1 98.88 266 ASP A O 1
ATOM 2050 N N . ILE A 1 267 ? -10.758 -18.234 -6.156 1 98.88 267 ILE A N 1
ATOM 2051 C CA . ILE A 1 267 ? -9.484 -18.094 -5.449 1 98.88 267 ILE A CA 1
ATOM 2052 C C . ILE A 1 267 ? -9.625 -17.062 -4.328 1 98.88 267 ILE A C 1
ATOM 2054 O O . ILE A 1 267 ? -10.203 -16 -4.527 1 98.88 267 ILE A O 1
ATOM 2058 N N . SER A 1 268 ? -9.18 -17.359 -3.135 1 98.88 268 SER A N 1
ATOM 2059 C CA . SER A 1 268 ? -8.984 -16.453 -2.006 1 98.88 268 SER A CA 1
ATOM 2060 C C . SER A 1 268 ? -7.527 -16.438 -1.561 1 98.88 268 SER A C 1
ATOM 2062 O O . SER A 1 268 ? -6.828 -17.438 -1.667 1 98.88 268 SER A O 1
ATOM 2064 N N . THR A 1 269 ? -7.043 -15.328 -1.119 1 98.88 269 THR A N 1
ATOM 2065 C CA . THR A 1 269 ? -5.645 -15.25 -0.721 1 98.88 269 THR A CA 1
ATOM 2066 C C . THR A 1 269 ? -5.445 -14.203 0.371 1 98.88 269 THR A C 1
ATOM 2068 O O . THR A 1 269 ? -6.305 -13.344 0.578 1 98.88 269 THR A O 1
ATOM 2071 N N . THR A 1 270 ? -4.355 -14.281 1.095 1 98.81 270 THR A N 1
ATOM 2072 C CA . THR A 1 270 ? -3.938 -13.289 2.076 1 98.81 270 THR A CA 1
ATOM 2073 C C . THR A 1 270 ? -3.068 -12.219 1.425 1 98.81 270 THR A C 1
ATOM 2075 O O . THR A 1 270 ? -2.787 -11.18 2.033 1 98.81 270 THR A O 1
ATOM 2078 N N . GLU A 1 271 ? -2.613 -12.422 0.223 1 98.75 271 GLU A N 1
ATOM 2079 C CA . GLU A 1 271 ? -1.596 -11.578 -0.396 1 98.75 271 GLU A CA 1
ATOM 2080 C C . GLU A 1 271 ? -2.211 -10.305 -0.974 1 98.75 271 GLU A C 1
ATOM 2082 O O . GLU A 1 271 ? -3.395 -10.281 -1.314 1 98.75 271 GLU A O 1
ATOM 2087 N N . PRO A 1 272 ? -1.436 -9.281 -1.15 1 98.75 272 PRO A N 1
ATOM 2088 C CA . PRO A 1 272 ? -1.957 -7.992 -1.601 1 98.75 272 PRO A CA 1
ATOM 2089 C C . PRO A 1 272 ? -2.07 -7.898 -3.121 1 98.75 272 PRO A C 1
ATOM 2091 O O . PRO A 1 272 ? -2.654 -6.945 -3.643 1 98.75 272 PRO A O 1
ATOM 2094 N N . GLY A 1 273 ? -1.489 -8.812 -3.826 1 98.75 273 GLY A N 1
ATOM 2095 C CA . GLY A 1 273 ? -1.584 -8.812 -5.277 1 98.75 273 GLY A CA 1
ATOM 2096 C C . GLY A 1 273 ? -1.828 -10.195 -5.855 1 98.75 273 GLY A C 1
ATOM 2097 O O . GLY A 1 273 ? -1.688 -11.203 -5.16 1 98.75 273 GLY A O 1
ATOM 2098 N N . ILE A 1 274 ? -2.193 -10.172 -7.117 1 98.81 274 ILE A N 1
ATOM 2099 C CA . ILE A 1 274 ? -2.332 -11.414 -7.875 1 98.81 274 ILE A CA 1
ATOM 2100 C C . ILE A 1 274 ? -1.882 -11.195 -9.312 1 98.81 274 ILE A C 1
ATOM 2102 O O . ILE A 1 274 ? -2.34 -10.266 -9.984 1 98.81 274 ILE A O 1
ATOM 2106 N N . GLN A 1 275 ? -0.975 -12 -9.773 1 98.62 275 GLN A N 1
ATOM 2107 C CA . GLN A 1 275 ? -0.448 -11.953 -11.133 1 98.62 275 GLN A CA 1
ATOM 2108 C C . GLN A 1 275 ? -1.283 -12.812 -12.078 1 98.62 275 GLN A C 1
ATOM 2110 O O . GLN A 1 275 ? -1.545 -13.984 -11.797 1 98.62 275 GLN A O 1
ATOM 2115 N N . LEU A 1 276 ? -1.732 -12.211 -13.117 1 98.75 276 LEU A N 1
ATOM 2116 C CA . LEU A 1 276 ? -2.334 -12.977 -14.203 1 98.75 276 LEU A CA 1
ATOM 2117 C C . LEU A 1 276 ? -1.337 -13.18 -15.336 1 98.75 276 LEU A C 1
ATOM 2119 O O . LEU A 1 276 ? -0.841 -12.211 -15.922 1 98.75 276 LEU A O 1
ATOM 2123 N N . TYR A 1 277 ? -1.012 -14.359 -15.609 1 98.31 277 TYR A N 1
ATOM 2124 C CA . TYR A 1 277 ? -0.212 -14.75 -16.766 1 98.31 277 TYR A CA 1
ATOM 2125 C C . TYR A 1 277 ? -0.996 -15.68 -17.672 1 98.31 277 TYR A C 1
ATOM 2127 O O . TYR A 1 277 ? -1.443 -16.75 -17.25 1 98.31 277 TYR A O 1
ATOM 2135 N N . ALA A 1 278 ? -1.111 -15.375 -18.922 1 97.56 278 ALA A N 1
ATOM 2136 C CA . ALA A 1 278 ? -2.016 -16.078 -19.828 1 97.56 278 ALA A CA 1
ATOM 2137 C C . ALA A 1 278 ? -1.262 -17.094 -20.672 1 97.56 278 ALA A C 1
ATOM 2139 O O . ALA A 1 278 ? -1.676 -17.422 -21.781 1 97.56 278 ALA A O 1
ATOM 2140 N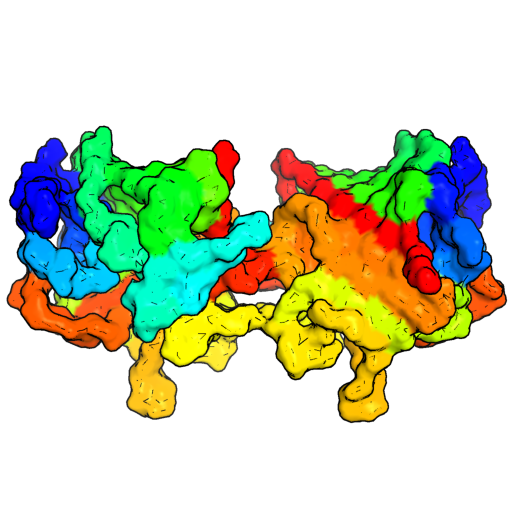 N . GLY A 1 279 ? -0.103 -17.547 -20.172 1 96.12 279 GLY A N 1
ATOM 2141 C CA . GLY A 1 279 ? 0.627 -18.562 -20.906 1 96.12 279 GLY A CA 1
ATOM 2142 C C . GLY A 1 279 ? 1.148 -18.094 -22.25 1 96.12 279 GLY A C 1
ATOM 2143 O O . GLY A 1 279 ? 1.194 -18.859 -23.203 1 96.12 279 GLY A O 1
ATOM 2144 N N . ASN A 1 280 ? 1.56 -16.844 -22.312 1 94.06 280 ASN A N 1
ATOM 2145 C CA . ASN A 1 280 ? 1.916 -16.188 -23.562 1 94.06 280 ASN A CA 1
ATOM 2146 C C . ASN A 1 280 ? 3.113 -16.859 -24.234 1 94.06 280 ASN A C 1
ATOM 2148 O O . ASN A 1 280 ? 3.283 -16.781 -25.438 1 94.06 280 ASN A O 1
ATOM 2152 N N . THR A 1 281 ? 3.938 -17.516 -23.438 1 87.69 281 THR A N 1
ATOM 2153 C CA . THR A 1 281 ? 5.191 -18.016 -23.969 1 87.69 281 THR A CA 1
ATOM 2154 C C . THR A 1 281 ? 5.238 -19.547 -23.891 1 87.69 281 THR A C 1
ATOM 2156 O O . THR A 1 281 ? 6.285 -20.156 -24.141 1 87.69 281 THR A O 1
ATOM 2159 N N . MET A 1 282 ? 4.145 -20.047 -23.594 1 86.81 282 MET A N 1
ATOM 2160 C CA . MET A 1 282 ? 4.098 -21.516 -23.5 1 86.81 282 MET A CA 1
ATOM 2161 C C . MET A 1 282 ? 4.164 -22.156 -24.875 1 86.81 282 MET A C 1
ATOM 2163 O O . MET A 1 282 ? 3.379 -21.812 -25.766 1 86.81 282 MET A O 1
ATOM 2167 N N . ALA A 1 283 ? 5.141 -22.953 -25.156 1 78.94 283 ALA A N 1
ATOM 2168 C CA . ALA A 1 283 ? 5.242 -23.75 -26.375 1 78.94 283 ALA A CA 1
ATOM 2169 C C . ALA A 1 283 ? 6.555 -24.516 -26.438 1 78.94 283 ALA A C 1
ATOM 2171 O O . ALA A 1 283 ? 7.633 -23.922 -26.516 1 78.94 283 ALA A O 1
ATOM 2172 N N . ASN A 1 284 ? 6.391 -25.719 -26.172 1 81.69 284 ASN A N 1
ATOM 2173 C CA . ASN A 1 284 ? 7.516 -26.641 -26.344 1 81.69 284 ASN A CA 1
ATOM 2174 C C . ASN A 1 284 ? 7.047 -28.047 -26.688 1 81.69 284 ASN A C 1
ATOM 2176 O O . ASN A 1 284 ? 5.844 -28.297 -26.766 1 81.69 284 ASN A O 1
ATOM 2180 N N . ASP A 1 285 ? 8.023 -28.922 -26.859 1 87.5 285 ASP A N 1
ATOM 2181 C CA . ASP A 1 285 ? 7.699 -30.25 -27.359 1 87.5 285 ASP A CA 1
ATOM 2182 C C . ASP A 1 285 ? 7.57 -31.25 -26.219 1 87.5 285 ASP A C 1
ATOM 2184 O O . ASP A 1 285 ? 7.406 -32.438 -26.453 1 87.5 285 ASP A O 1
ATOM 2188 N N . CYS A 1 286 ? 7.57 -30.797 -25.047 1 91.38 286 CYS A N 1
ATOM 2189 C CA . CYS A 1 286 ? 7.438 -31.719 -23.922 1 91.38 286 CYS A CA 1
ATOM 2190 C C . CYS A 1 286 ? 6.027 -32.281 -23.844 1 91.38 286 CYS A C 1
ATOM 2192 O O . CYS A 1 286 ? 5.047 -31.578 -24.062 1 91.38 286 CYS A O 1
ATOM 2194 N N . ILE A 1 287 ? 6.043 -33.594 -23.562 1 94.5 287 ILE A N 1
ATOM 2195 C CA . ILE A 1 287 ? 4.746 -34.281 -23.531 1 94.5 287 ILE A CA 1
ATOM 2196 C C . ILE A 1 287 ? 4.062 -34 -22.188 1 94.5 287 ILE A C 1
ATOM 2198 O O . ILE A 1 287 ? 4.633 -34.281 -21.125 1 94.5 287 ILE A O 1
ATOM 2202 N N . GLY A 1 288 ? 2.861 -33.469 -22.281 1 95.69 288 GLY A N 1
ATOM 2203 C CA . GLY A 1 288 ? 2.098 -33.125 -21.094 1 95.69 288 GLY A CA 1
ATOM 2204 C C . GLY A 1 288 ? 1.283 -34.281 -20.547 1 95.69 288 GLY A C 1
ATOM 2205 O O . GLY A 1 288 ? 1.479 -35.438 -20.953 1 95.69 288 GLY A O 1
ATOM 2206 N N . LEU A 1 289 ? 0.462 -34.031 -19.609 1 96.62 289 LEU A N 1
ATOM 2207 C CA . LEU A 1 289 ? -0.344 -35 -18.891 1 96.62 289 LEU A CA 1
ATOM 2208 C C . LEU A 1 289 ? -1.406 -35.625 -19.812 1 96.62 289 LEU A C 1
ATOM 2210 O O . LEU A 1 289 ? -1.933 -36.688 -19.531 1 96.62 289 LEU A O 1
ATOM 2214 N N . THR A 1 290 ? -1.715 -34.906 -20.891 1 93.75 290 THR A N 1
ATOM 2215 C CA . THR A 1 290 ? -2.723 -35.375 -21.828 1 93.75 290 THR A CA 1
ATOM 2216 C C . THR A 1 290 ? -2.086 -36.25 -22.906 1 93.75 290 THR A C 1
ATOM 2218 O O . THR A 1 290 ? -2.779 -36.75 -23.781 1 93.75 290 THR A O 1
ATOM 2221 N N . GLY A 1 291 ? -0.81 -36.312 -22.891 1 95.38 291 GLY A N 1
ATOM 2222 C CA . GLY A 1 291 ? -0.109 -37.156 -23.875 1 95.38 291 GLY A CA 1
ATOM 2223 C C . GLY A 1 291 ? 0.342 -36.375 -25.094 1 95.38 291 GLY A C 1
ATOM 2224 O O . GLY A 1 291 ? 0.89 -36.938 -26.031 1 95.38 291 GLY A O 1
ATOM 2225 N N . LYS A 1 292 ? 0.156 -35.125 -25.078 1 94.56 292 LYS A N 1
ATOM 2226 C CA . LYS A 1 292 ? 0.535 -34.25 -26.188 1 94.56 292 LYS A CA 1
ATOM 2227 C C . LYS A 1 292 ? 1.297 -33.031 -25.672 1 94.56 292 LYS A C 1
ATOM 2229 O O . LYS A 1 292 ? 1.22 -32.688 -24.484 1 94.56 292 LYS A O 1
ATOM 2234 N N . PRO A 1 293 ? 2.066 -32.375 -26.609 1 95.06 293 PRO A N 1
ATOM 2235 C CA . PRO A 1 293 ? 2.697 -31.109 -26.219 1 95.06 293 PRO A CA 1
ATOM 2236 C C . PRO A 1 293 ? 1.685 -29.984 -26 1 95.06 293 PRO A C 1
ATOM 2238 O O . PRO A 1 293 ? 0.572 -30.047 -26.531 1 95.06 293 PRO A O 1
ATOM 2241 N N . TYR A 1 294 ? 2.061 -29 -25.219 1 94.88 294 TYR A N 1
ATOM 2242 C CA . TYR A 1 294 ? 1.212 -27.844 -24.953 1 94.88 294 TYR A CA 1
ATOM 2243 C C . TYR A 1 294 ? 1.527 -26.703 -25.922 1 94.88 294 TYR A C 1
ATOM 2245 O O . TYR A 1 294 ? 2.689 -26.484 -26.266 1 94.88 294 TYR A O 1
ATOM 2253 N N . GLY A 1 295 ? 0.52 -26 -26.375 1 94.56 295 GLY A N 1
ATOM 2254 C CA . GLY A 1 295 ? 0.689 -24.812 -27.203 1 94.56 295 GLY A CA 1
ATOM 2255 C C . GLY A 1 295 ? 0.589 -23.516 -26.406 1 94.56 295 GLY A C 1
ATOM 2256 O O . GLY A 1 295 ? 0.407 -23.547 -25.188 1 94.56 295 GLY A O 1
ATOM 2257 N N . LYS A 1 296 ? 0.71 -22.406 -27.203 1 94.56 296 LYS A N 1
ATOM 2258 C CA . LYS A 1 296 ? 0.536 -21.094 -26.578 1 94.56 296 LYS A CA 1
ATOM 2259 C C . LYS A 1 296 ? -0.816 -21 -25.891 1 94.56 296 LYS A C 1
ATOM 2261 O O . LYS A 1 296 ? -1.825 -21.484 -26.406 1 94.56 296 LYS A O 1
ATOM 2266 N N . HIS A 1 297 ? -0.828 -20.438 -24.656 1 97.25 297 HIS A N 1
ATOM 2267 C CA . HIS A 1 297 ? -2.045 -20.172 -23.906 1 97.25 297 HIS A CA 1
ATOM 2268 C C . HIS A 1 297 ? -2.697 -21.469 -23.438 1 97.25 297 HIS A C 1
ATOM 2270 O O . HIS A 1 297 ? -3.902 -21.516 -23.188 1 97.25 297 HIS A O 1
ATOM 2276 N N . ALA A 1 298 ? -1.929 -22.547 -23.375 1 96.81 298 ALA A N 1
ATOM 2277 C CA . ALA A 1 298 ? -2.5 -23.828 -22.953 1 96.81 298 ALA A CA 1
ATOM 2278 C C . ALA A 1 298 ? -2.982 -23.766 -21.5 1 96.81 298 ALA A C 1
ATOM 2280 O O . ALA A 1 298 ? -3.834 -24.547 -21.094 1 96.81 298 ALA A O 1
ATOM 2281 N N . GLY A 1 299 ? -2.426 -22.906 -20.719 1 97.69 299 GLY A N 1
ATOM 2282 C CA . GLY A 1 299 ? -2.787 -22.688 -19.328 1 97.69 299 GLY A CA 1
ATOM 2283 C C . GLY A 1 299 ? -2.623 -21.25 -18.875 1 97.69 299 GLY A C 1
ATOM 2284 O O . GLY A 1 299 ? -1.929 -20.469 -19.531 1 97.69 299 GLY A O 1
ATOM 2285 N N . PHE A 1 300 ? -3.297 -20.859 -17.859 1 98.5 300 PHE A N 1
ATOM 2286 C CA . PHE A 1 300 ? -3.154 -19.547 -17.234 1 98.5 300 PHE A CA 1
ATOM 2287 C C . PHE A 1 300 ? -2.662 -19.672 -15.805 1 98.5 300 PHE A C 1
ATOM 2289 O O . PHE A 1 300 ? -2.842 -20.719 -15.172 1 98.5 300 PHE A O 1
ATOM 2296 N N . CYS A 1 301 ? -1.992 -18.656 -15.328 1 98.56 301 CYS A N 1
ATOM 2297 C CA . CYS A 1 301 ? -1.592 -18.578 -13.93 1 98.56 301 CYS A CA 1
ATOM 2298 C C . CYS A 1 301 ? -2.289 -17.422 -13.234 1 98.56 301 CYS A C 1
ATOM 2300 O O . CYS A 1 301 ? -2.451 -16.344 -13.812 1 98.56 301 CYS A O 1
ATOM 2302 N N . LEU A 1 302 ? -2.775 -17.641 -12.094 1 98.75 302 LEU A N 1
ATOM 2303 C CA . LEU A 1 302 ? -3.135 -16.656 -11.086 1 98.75 302 LEU A CA 1
ATOM 2304 C C . LEU A 1 302 ? -2.289 -16.828 -9.828 1 98.75 302 LEU A C 1
ATOM 2306 O O . LEU A 1 302 ? -2.48 -17.781 -9.07 1 98.75 302 LEU A O 1
ATOM 2310 N N . GLU A 1 303 ? -1.343 -15.898 -9.664 1 98.69 303 GLU A N 1
ATOM 2311 C CA . GLU A 1 303 ? -0.26 -16.062 -8.695 1 98.69 303 GLU A CA 1
ATOM 2312 C C . GLU A 1 303 ? -0.361 -15.016 -7.578 1 98.69 303 GLU A C 1
ATOM 2314 O O . GLU A 1 303 ? 0.136 -13.898 -7.719 1 98.69 303 GLU A O 1
ATOM 2319 N N . PRO A 1 304 ? -0.983 -15.445 -6.418 1 98.69 304 PRO A N 1
ATOM 2320 C CA . PRO A 1 304 ? -0.957 -14.492 -5.301 1 98.69 304 PRO A CA 1
ATOM 2321 C C . PRO A 1 304 ? 0.462 -14.133 -4.867 1 98.69 304 PRO A C 1
ATOM 2323 O O . PRO A 1 304 ? 1.311 -15.016 -4.727 1 98.69 304 PRO A O 1
ATOM 2326 N N . GLN A 1 305 ? 0.743 -12.875 -4.691 1 98.75 305 GLN A N 1
ATOM 2327 C CA . GLN A 1 305 ? 2.086 -12.406 -4.375 1 98.75 305 GLN A CA 1
ATOM 2328 C C . GLN A 1 305 ? 2.053 -10.992 -3.799 1 98.75 305 GLN A C 1
ATOM 2330 O O . GLN A 1 305 ? 1.006 -10.344 -3.799 1 98.75 305 GLN A O 1
ATOM 2335 N N . ILE A 1 306 ? 3.186 -10.617 -3.229 1 98.69 306 ILE A N 1
ATOM 2336 C CA . ILE A 1 306 ? 3.432 -9.195 -2.984 1 98.69 306 ILE A CA 1
ATOM 2337 C C . ILE A 1 306 ? 3.697 -8.484 -4.309 1 98.69 306 ILE A C 1
ATOM 2339 O O . ILE A 1 306 ? 4.293 -9.062 -5.223 1 98.69 306 ILE A O 1
ATOM 2343 N N . TRP A 1 307 ? 3.34 -7.191 -4.441 1 98.75 307 TRP A N 1
ATOM 2344 C CA . TRP A 1 307 ? 3.432 -6.477 -5.711 1 98.75 307 TRP A CA 1
ATOM 2345 C C . TRP A 1 307 ? 4.855 -6.523 -6.258 1 98.75 307 TRP A C 1
ATOM 2347 O O . TRP A 1 307 ? 5.809 -6.188 -5.551 1 98.75 307 TRP A O 1
ATOM 2357 N N . PRO A 1 308 ? 5.051 -6.992 -7.52 1 98.44 308 PRO A N 1
ATOM 2358 C CA . PRO A 1 308 ? 6.375 -6.852 -8.125 1 98.44 308 PRO A CA 1
ATOM 2359 C C . PRO A 1 308 ? 6.816 -5.395 -8.242 1 98.44 308 PRO A C 1
ATOM 2361 O O . PRO A 1 308 ? 5.977 -4.496 -8.328 1 98.44 308 PRO A O 1
ATOM 2364 N N . GLY A 1 309 ? 8.109 -5.141 -8.227 1 97.44 309 GLY A N 1
ATOM 2365 C CA . GLY A 1 309 ? 8.633 -3.781 -8.25 1 97.44 309 GLY A CA 1
ATOM 2366 C C . GLY A 1 309 ? 8.727 -3.152 -6.875 1 97.44 309 GLY A C 1
ATOM 2367 O O . GLY A 1 309 ? 9.289 -2.062 -6.723 1 97.44 309 GLY A O 1
ATOM 2368 N N . ALA A 1 310 ? 8.305 -3.863 -5.871 1 97.5 310 ALA A N 1
ATOM 2369 C CA . ALA A 1 310 ? 8.195 -3.332 -4.516 1 97.5 310 ALA A CA 1
ATOM 2370 C C . ALA A 1 310 ? 9.555 -2.896 -3.982 1 97.5 310 ALA A C 1
ATOM 2372 O O . ALA A 1 310 ? 9.641 -1.979 -3.164 1 97.5 310 ALA A O 1
ATOM 2373 N N . LEU A 1 311 ? 10.648 -3.514 -4.414 1 97.12 311 LEU A N 1
ATOM 2374 C CA . LEU A 1 311 ? 11.984 -3.182 -3.932 1 97.12 311 LEU A CA 1
ATOM 2375 C C . LEU A 1 311 ? 12.43 -1.818 -4.449 1 97.12 311 LEU A C 1
ATOM 2377 O O . LEU A 1 311 ? 13.328 -1.197 -3.879 1 97.12 311 LEU A O 1
ATOM 2381 N N . GLU A 1 312 ? 11.828 -1.342 -5.504 1 96 312 GLU A N 1
ATOM 2382 C CA . GLU A 1 312 ? 12.164 -0.046 -6.09 1 96 312 GLU A CA 1
ATOM 2383 C C . GLU A 1 312 ? 11.219 1.044 -5.586 1 96 312 GLU A C 1
ATOM 2385 O O . GLU A 1 312 ? 11.602 2.213 -5.508 1 96 312 GLU A O 1
ATOM 2390 N N . TYR A 1 313 ? 10.031 0.704 -5.301 1 97.56 313 TYR A N 1
ATOM 2391 C CA . TYR A 1 313 ? 8.992 1.685 -4.992 1 97.56 313 TYR A CA 1
ATOM 2392 C C . TYR A 1 313 ? 8.484 1.511 -3.566 1 97.56 313 TYR A C 1
ATOM 2394 O O . TYR A 1 313 ? 7.625 0.668 -3.305 1 97.56 313 TYR A O 1
ATOM 2402 N N . PRO A 1 314 ? 8.867 2.389 -2.639 1 96.62 314 PRO A N 1
ATOM 2403 C CA . PRO A 1 314 ? 8.547 2.225 -1.218 1 96.62 314 PRO A CA 1
ATOM 2404 C C . PRO A 1 314 ? 7.047 2.328 -0.935 1 96.62 314 PRO A C 1
ATOM 2406 O O . PRO A 1 314 ? 6.586 1.909 0.13 1 96.62 314 PRO A O 1
ATOM 2409 N N . TYR A 1 315 ? 6.273 2.906 -1.859 1 97.94 315 TYR A N 1
ATOM 2410 C CA . TYR A 1 315 ? 4.836 3.084 -1.663 1 97.94 315 TYR A CA 1
ATOM 2411 C C . TYR A 1 315 ? 4.066 1.856 -2.135 1 97.94 315 TYR A C 1
ATOM 2413 O O . TYR A 1 315 ? 2.834 1.854 -2.137 1 97.94 315 TYR A O 1
ATOM 2421 N N . PHE A 1 316 ? 4.766 0.768 -2.57 1 98.44 316 PHE A N 1
ATOM 2422 C CA . PHE A 1 316 ? 4.219 -0.571 -2.754 1 98.44 316 PHE A CA 1
ATOM 2423 C C . PHE A 1 316 ? 4.352 -1.39 -1.476 1 98.44 316 PHE A C 1
ATOM 2425 O O . PHE A 1 316 ? 5.184 -1.082 -0.619 1 98.44 316 PHE A O 1
ATOM 2432 N N . PRO A 1 317 ? 3.486 -2.482 -1.268 1 98.25 317 PRO A N 1
ATOM 2433 C CA . PRO A 1 317 ? 3.771 -3.408 -0.168 1 98.25 317 PRO A CA 1
ATOM 2434 C C . PRO A 1 317 ? 5.168 -4.02 -0.26 1 98.25 317 PRO A C 1
ATOM 2436 O O . PRO A 1 317 ? 5.598 -4.426 -1.342 1 98.25 317 PRO A O 1
ATOM 2439 N N . GLN A 1 318 ? 5.895 -4.156 0.892 1 97.44 318 GLN A N 1
ATOM 2440 C CA . GLN A 1 318 ? 7.305 -4.523 0.861 1 97.44 318 GLN A CA 1
ATOM 2441 C C . GLN A 1 318 ? 7.492 -6.012 1.139 1 97.44 318 GLN A C 1
ATOM 2443 O O . GLN A 1 318 ? 6.852 -6.566 2.033 1 97.44 318 GLN A O 1
ATOM 2448 N N . PRO A 1 319 ? 8.344 -6.645 0.404 1 98.31 319 PRO A N 1
ATOM 2449 C CA . PRO A 1 319 ? 8.609 -8.078 0.58 1 98.31 319 PRO A CA 1
ATOM 2450 C C . PRO A 1 319 ? 9.797 -8.344 1.505 1 98.31 319 PRO A C 1
ATOM 2452 O O . PRO A 1 319 ? 10.594 -9.25 1.248 1 98.31 319 PRO A O 1
ATOM 2455 N N . ILE A 1 320 ? 10.086 -7.555 2.523 1 98.38 320 ILE A N 1
ATOM 2456 C CA . ILE A 1 320 ? 11.242 -7.703 3.404 1 98.38 320 ILE A CA 1
ATOM 2457 C C . ILE A 1 320 ? 10.859 -8.547 4.617 1 98.38 320 ILE A C 1
ATOM 2459 O O . ILE A 1 320 ? 9.844 -8.281 5.273 1 98.38 320 ILE A O 1
ATOM 2463 N N . LEU A 1 321 ? 11.531 -9.578 4.859 1 98.75 321 LEU A N 1
ATOM 2464 C CA . LEU A 1 321 ? 11.391 -10.406 6.051 1 98.75 321 LEU A CA 1
ATOM 2465 C C . LEU A 1 321 ? 12.562 -10.18 7.008 1 98.75 321 LEU A C 1
ATOM 2467 O O . LEU A 1 321 ? 13.719 -10.148 6.582 1 98.75 321 LEU A O 1
ATOM 2471 N N . ARG A 1 322 ? 12.297 -9.938 8.188 1 98.56 322 ARG A N 1
ATOM 2472 C CA . ARG A 1 322 ? 13.32 -9.695 9.195 1 98.56 322 ARG A CA 1
ATOM 2473 C C . ARG A 1 322 ? 13.312 -10.797 10.258 1 98.56 322 ARG A C 1
ATOM 2475 O O . ARG A 1 322 ? 12.297 -11.445 10.477 1 98.56 322 ARG A O 1
ATOM 2482 N N . PRO A 1 323 ? 14.531 -11.008 10.883 1 98.69 323 PRO A N 1
ATOM 2483 C CA . PRO A 1 323 ? 14.547 -11.969 11.984 1 98.69 323 PRO A CA 1
ATOM 2484 C C . PRO A 1 323 ? 13.5 -11.664 13.047 1 98.69 323 PRO A C 1
ATOM 2486 O O . PRO A 1 323 ? 13.297 -10.508 13.414 1 98.69 323 PRO A O 1
ATOM 2489 N N . GLY A 1 324 ? 12.844 -12.656 13.461 1 98.25 324 GLY A N 1
ATOM 2490 C CA . GLY A 1 324 ? 11.789 -12.492 14.453 1 98.25 324 GLY A CA 1
ATOM 2491 C C . GLY A 1 324 ? 10.398 -12.469 13.844 1 98.25 324 GLY A C 1
ATOM 2492 O O . GLY A 1 324 ? 9.422 -12.781 14.523 1 98.25 324 GLY A O 1
ATOM 2493 N N . ASP A 1 325 ? 10.312 -12.055 12.617 1 97.88 325 ASP A N 1
ATOM 2494 C CA . ASP A 1 325 ? 9.031 -12.086 11.906 1 97.88 325 ASP A CA 1
ATOM 2495 C C . ASP A 1 325 ? 8.812 -13.445 11.242 1 97.88 325 ASP A C 1
ATOM 2497 O O . ASP A 1 325 ? 9.758 -14.195 11.023 1 97.88 325 ASP A O 1
ATOM 2501 N N . ILE A 1 326 ? 7.566 -13.789 10.992 1 98.5 326 ILE A N 1
ATOM 2502 C CA . ILE A 1 326 ? 7.188 -14.984 10.25 1 98.5 326 ILE A CA 1
ATOM 2503 C C . ILE A 1 326 ? 6.453 -14.578 8.969 1 98.5 326 ILE A C 1
ATOM 2505 O O . ILE A 1 326 ? 5.492 -13.812 9.016 1 98.5 326 ILE A O 1
ATOM 2509 N N . TYR A 1 327 ? 7.008 -14.953 7.906 1 98.62 327 TYR A N 1
ATOM 2510 C CA . TYR A 1 327 ? 6.262 -14.875 6.656 1 98.62 327 TYR A CA 1
ATOM 2511 C C . TYR A 1 327 ? 5.168 -15.938 6.605 1 98.62 327 TYR A C 1
ATOM 2513 O O . TYR A 1 327 ? 5.449 -17.125 6.758 1 98.62 327 TYR A O 1
ATOM 2521 N N . ALA A 1 328 ? 3.922 -15.555 6.426 1 98.62 328 ALA A N 1
ATOM 2522 C CA . ALA A 1 328 ? 2.814 -16.5 6.367 1 98.62 328 ALA A CA 1
ATOM 2523 C C . ALA A 1 328 ? 1.816 -16.125 5.277 1 98.62 328 ALA A C 1
ATOM 2525 O O . ALA A 1 328 ? 1.203 -15.055 5.34 1 98.62 328 ALA A O 1
ATOM 2526 N N . GLN A 1 329 ? 1.671 -16.906 4.328 1 98.19 329 GLN A N 1
ATOM 2527 C CA . GLN A 1 329 ? 0.761 -16.75 3.197 1 98.19 329 GLN A CA 1
ATOM 2528 C C . GLN A 1 329 ? -0.157 -17.969 3.061 1 98.19 329 GLN A C 1
ATOM 2530 O O . GLN A 1 329 ? 0.279 -19.109 3.24 1 98.19 329 GLN A O 1
ATOM 2535 N N . THR A 1 330 ? -1.438 -17.719 2.807 1 98.88 330 THR A N 1
ATOM 2536 C CA . THR A 1 330 ? -2.369 -18.797 2.486 1 98.88 330 THR A CA 1
ATOM 2537 C C . THR A 1 330 ? -3.221 -18.438 1.274 1 98.88 330 THR A C 1
ATOM 2539 O O . THR A 1 330 ? -3.701 -17.297 1.164 1 98.88 330 THR A O 1
ATOM 2542 N N . SER A 1 331 ? -3.375 -19.312 0.398 1 98.88 331 SER A N 1
ATOM 2543 C CA . SER A 1 331 ? -4.27 -19.172 -0.747 1 98.88 331 SER A CA 1
ATOM 2544 C C . SER A 1 331 ? -5.156 -20.406 -0.898 1 98.88 331 SER A C 1
ATOM 2546 O O . SER A 1 331 ? -4.691 -21.531 -0.722 1 98.88 331 SER A O 1
ATOM 2548 N N . HIS A 1 332 ? -6.402 -20.188 -1.159 1 98.94 332 HIS A N 1
ATOM 2549 C CA . HIS A 1 332 ? -7.383 -21.234 -1.434 1 98.94 332 HIS A CA 1
ATOM 2550 C C . HIS A 1 332 ? -7.781 -21.234 -2.904 1 98.94 332 HIS A C 1
ATOM 2552 O O . HIS A 1 332 ? -8.188 -20.203 -3.449 1 98.94 332 HIS A O 1
ATOM 2558 N N . PHE A 1 333 ? -7.645 -22.328 -3.518 1 98.94 333 PHE A N 1
ATOM 2559 C CA . PHE A 1 333 ? -8.148 -22.578 -4.863 1 98.94 333 PHE A CA 1
ATOM 2560 C C . PHE A 1 333 ? -9.32 -23.547 -4.832 1 98.94 333 PHE A C 1
ATOM 2562 O O . PHE A 1 333 ? -9.133 -24.75 -4.695 1 98.94 333 PHE A O 1
ATOM 2569 N N . THR A 1 334 ? -10.531 -23.047 -4.957 1 98.88 334 THR A N 1
ATOM 2570 C CA . THR A 1 334 ? -11.734 -23.875 -4.828 1 98.88 334 THR A CA 1
ATOM 2571 C C . THR A 1 334 ? -12.312 -24.188 -6.203 1 98.88 334 THR A C 1
ATOM 2573 O O . THR A 1 334 ? -12.688 -23.297 -6.953 1 98.88 334 THR A O 1
ATOM 2576 N N . PHE A 1 335 ? -12.43 -25.484 -6.488 1 98.81 335 PHE A N 1
ATOM 2577 C CA . PHE A 1 335 ? -13.008 -25.969 -7.734 1 98.81 335 PHE A CA 1
ATOM 2578 C C . PHE A 1 335 ? -14.43 -26.469 -7.516 1 98.81 335 PHE A C 1
ATOM 2580 O O . PHE A 1 335 ? -14.688 -27.219 -6.574 1 98.81 335 PHE A O 1
ATOM 2587 N N . SER A 1 336 ? -15.297 -26.016 -8.344 1 98.06 336 SER A N 1
ATOM 2588 C CA . SER A 1 336 ? -16.688 -26.453 -8.273 1 98.06 336 SER A CA 1
ATOM 2589 C C . SER A 1 336 ? -17.281 -26.625 -9.664 1 98.06 336 SER A C 1
ATOM 2591 O O . SER A 1 336 ? -16.625 -26.344 -10.664 1 98.06 336 SER A O 1
ATOM 2593 N N . ARG A 1 337 ? -18.5 -27.25 -9.727 1 95.38 337 ARG A N 1
ATOM 2594 C CA . ARG A 1 337 ? -19.266 -27.359 -10.969 1 95.38 337 ARG A CA 1
ATOM 2595 C C . ARG A 1 337 ? -20.469 -26.406 -10.961 1 95.38 337 ARG A C 1
ATOM 2597 O O . ARG A 1 337 ? -21.172 -26.297 -9.953 1 95.38 337 ARG A O 1
ATOM 2604 N N . GLU A 1 338 ? -20.469 -25.547 -11.945 1 84.25 338 GLU A N 1
ATOM 2605 C CA . GLU A 1 338 ? -21.641 -24.703 -12.047 1 84.25 338 GLU A CA 1
ATOM 2606 C C . GLU A 1 338 ? -22.906 -25.516 -12.305 1 84.25 338 GLU A C 1
ATOM 2608 O O . GLU A 1 338 ? -22.891 -26.484 -13.078 1 84.25 338 GLU A O 1
ATOM 2613 N N . GLU A 1 339 ? -23.875 -25.641 -11.328 1 64.19 339 GLU A N 1
ATOM 2614 C CA . GLU A 1 339 ? -25.141 -26.344 -11.531 1 64.19 339 GLU A CA 1
ATOM 2615 C C . GLU A 1 339 ? -25.875 -25.828 -12.766 1 64.19 339 GLU A C 1
ATOM 2617 O O . GLU A 1 339 ? -25.844 -24.625 -13.047 1 64.19 339 GLU A O 1
ATOM 2622 N N . ASP A 1 340 ? -26.047 -26.719 -13.789 1 48.31 340 ASP A N 1
ATOM 2623 C CA . ASP A 1 340 ? -27.016 -26.406 -14.836 1 48.31 340 ASP A CA 1
ATOM 2624 C C . ASP A 1 340 ? -28.266 -25.75 -14.258 1 48.31 340 ASP A C 1
ATOM 2626 O O . ASP A 1 340 ? -28.688 -26.078 -13.156 1 48.31 340 ASP A O 1
ATOM 2630 N N . MET B 1 1 ? 2.947 25.422 34.844 1 57.38 1 MET B N 1
ATOM 2631 C CA . MET B 1 1 ? 2.406 25.469 33.5 1 57.38 1 MET B CA 1
ATOM 2632 C C . MET B 1 1 ? 1.646 26.766 33.25 1 57.38 1 MET B C 1
ATOM 2634 O O . MET B 1 1 ? 0.821 27.172 34.062 1 57.38 1 MET B O 1
ATOM 2638 N N . ASN B 1 2 ? 2.223 27.594 32.344 1 79.31 2 ASN B N 1
ATOM 2639 C CA . ASN B 1 2 ? 1.635 28.891 32.094 1 79.31 2 ASN B CA 1
ATOM 2640 C C . ASN B 1 2 ? 0.407 28.781 31.188 1 79.31 2 ASN B C 1
ATOM 2642 O O . ASN B 1 2 ? 0.513 28.375 30.031 1 79.31 2 ASN B O 1
ATOM 2646 N N . SER B 1 3 ? -0.772 28.656 31.844 1 89.25 3 SER B N 1
ATOM 2647 C CA . SER B 1 3 ? -2.051 28.609 31.141 1 89.25 3 SER B CA 1
ATOM 2648 C C . SER B 1 3 ? -2.855 29.891 31.391 1 89.25 3 SER B C 1
ATOM 2650 O O . SER B 1 3 ? -2.832 30.438 32.469 1 89.25 3 SER B O 1
ATOM 2652 N N . GLU B 1 4 ? -3.404 30.391 30.328 1 96 4 GLU B N 1
ATOM 2653 C CA . GLU B 1 4 ? -4.289 31.547 30.406 1 96 4 GLU B CA 1
ATOM 2654 C C . GLU B 1 4 ? -5.59 31.297 29.656 1 96 4 GLU B C 1
ATOM 2656 O O . GLU B 1 4 ? -5.652 30.438 28.766 1 96 4 GLU B O 1
ATOM 2661 N N . ILE B 1 5 ? -6.605 32 30.031 1 97.25 5 ILE B N 1
ATOM 2662 C CA . ILE B 1 5 ? -7.84 31.969 29.25 1 97.25 5 ILE B CA 1
ATOM 2663 C C . ILE B 1 5 ? -7.652 32.75 27.953 1 97.25 5 ILE B C 1
ATOM 2665 O O . ILE B 1 5 ? -7.324 33.938 27.969 1 97.25 5 ILE B O 1
ATOM 2669 N N . PHE B 1 6 ? -7.801 32.062 26.922 1 97.62 6 PHE B N 1
ATOM 2670 C CA . PHE B 1 6 ? -7.621 32.656 25.594 1 97.62 6 PHE B CA 1
ATOM 2671 C C . PHE B 1 6 ? -8.953 33.125 25.031 1 97.62 6 PHE B C 1
ATOM 2673 O O . PHE B 1 6 ? -8.984 34.062 24.234 1 97.62 6 PHE B O 1
ATOM 2680 N N . GLY B 1 7 ? -10.047 32.469 25.453 1 97.19 7 GLY B N 1
ATOM 2681 C CA . GLY B 1 7 ? -11.383 32.844 25.031 1 97.19 7 GLY B CA 1
ATOM 2682 C C . GLY B 1 7 ? -12.445 31.828 25.422 1 97.19 7 GLY B C 1
ATOM 2683 O O . GLY B 1 7 ? -12.258 31.062 26.375 1 97.19 7 GLY B O 1
ATOM 2684 N N . TYR B 1 8 ? -13.578 31.984 24.828 1 97.06 8 TYR B N 1
ATOM 2685 C CA . TYR B 1 8 ? -14.703 31.094 25.094 1 97.06 8 TYR B CA 1
ATOM 2686 C C . TYR B 1 8 ? -15.281 30.547 23.797 1 97.06 8 TYR B C 1
ATOM 2688 O O . TYR B 1 8 ? -15.57 31.297 22.859 1 97.06 8 TYR B O 1
ATOM 2696 N N . ALA B 1 9 ? -15.406 29.234 23.844 1 96.06 9 ALA B N 1
ATOM 2697 C CA . ALA B 1 9 ? -15.992 28.578 22.672 1 96.06 9 ALA B CA 1
ATOM 2698 C C . ALA B 1 9 ? -17.453 28.984 22.5 1 96.06 9 ALA B C 1
ATOM 2700 O O . ALA B 1 9 ? -18.078 29.531 23.422 1 96.06 9 ALA B O 1
ATOM 2701 N N . PRO B 1 10 ? -18.016 28.688 21.266 1 91.5 10 PRO B N 1
ATOM 2702 C CA . PRO B 1 10 ? -19.406 29.062 21 1 91.5 10 PRO B CA 1
ATOM 2703 C C . PRO B 1 10 ? -20.375 28.469 22 1 91.5 10 PRO B C 1
ATOM 2705 O O . PRO B 1 10 ? -21.422 29.062 22.297 1 91.5 10 PRO B O 1
ATOM 2708 N N . ASP B 1 11 ? -20.062 27.344 22.547 1 93.19 11 ASP B N 1
ATOM 2709 C CA . ASP B 1 11 ? -20.969 26.672 23.484 1 93.19 11 ASP B CA 1
ATOM 2710 C C . ASP B 1 11 ? -20.688 27.109 24.922 1 93.19 11 ASP B C 1
ATOM 2712 O O . ASP B 1 11 ? -21.25 26.562 25.859 1 93.19 11 ASP B O 1
ATOM 2716 N N . GLY B 1 12 ? -19.734 27.953 25.125 1 95.44 12 GLY B N 1
ATOM 2717 C CA . GLY B 1 12 ? -19.484 28.531 26.422 1 95.44 12 GLY B CA 1
ATOM 2718 C C . GLY B 1 12 ? -18.281 27.922 27.141 1 95.44 12 GLY B C 1
ATOM 2719 O O . GLY B 1 12 ? -17.828 28.438 28.156 1 95.44 12 GLY B O 1
ATOM 2720 N N . GLN B 1 13 ? -17.734 26.938 26.641 1 96.88 13 GLN B N 1
ATOM 2721 C CA . GLN B 1 13 ? -16.562 26.297 27.266 1 96.88 13 GLN B CA 1
ATOM 2722 C C . GLN B 1 13 ? -15.359 27.234 27.234 1 96.88 13 GLN B C 1
ATOM 2724 O O . GLN B 1 13 ? -15.133 27.938 26.25 1 96.88 13 GLN B O 1
ATOM 2729 N N . VAL B 1 14 ? -14.625 27.172 28.266 1 97.06 14 VAL B N 1
ATOM 2730 C CA . VAL B 1 14 ? -13.406 27.984 28.359 1 97.06 14 VAL B CA 1
ATOM 2731 C C . VAL B 1 14 ? -12.328 27.391 27.469 1 97.06 14 VAL B C 1
ATOM 2733 O O . VAL B 1 14 ? -12.117 26.172 27.453 1 97.06 14 VAL B O 1
ATOM 2736 N N . VAL B 1 15 ? -11.719 28.219 26.719 1 98.19 15 VAL B N 1
ATOM 2737 C CA . VAL B 1 15 ? -10.57 27.828 25.906 1 98.19 15 VAL B CA 1
ATOM 2738 C C . VAL B 1 15 ? -9.281 28.359 26.531 1 98.19 15 VAL B C 1
ATOM 2740 O O . VAL B 1 15 ? -9.141 29.578 26.734 1 98.19 15 VAL B O 1
ATOM 2743 N N . HIS B 1 16 ? -8.422 27.453 26.812 1 98.25 16 HIS B N 1
ATOM 2744 C CA . HIS B 1 16 ? -7.145 27.797 27.422 1 98.25 16 HIS B CA 1
ATOM 2745 C C . HIS B 1 16 ? -6.035 27.859 26.375 1 98.25 16 HIS B C 1
ATOM 2747 O O . HIS B 1 16 ? -6.098 27.172 25.359 1 98.25 16 HIS B O 1
ATOM 2753 N N . ARG B 1 17 ? -5.125 28.719 26.578 1 98.31 17 ARG B N 1
ATOM 2754 C CA . ARG B 1 17 ? -3.852 28.75 25.859 1 98.31 17 ARG B CA 1
ATOM 2755 C C . ARG B 1 17 ? -2.695 28.391 26.797 1 98.31 17 ARG B C 1
ATOM 2757 O O . ARG B 1 17 ? -2.545 28.984 27.859 1 98.31 17 ARG B O 1
ATOM 2764 N N . LEU B 1 18 ? -1.999 27.406 26.438 1 98.25 18 LEU B N 1
ATOM 2765 C CA . LEU B 1 18 ? -0.868 26.906 27.203 1 98.25 18 LEU B CA 1
ATOM 2766 C C . LEU B 1 18 ? 0.45 27.219 26.5 1 98.25 18 LEU B C 1
ATOM 2768 O O . LEU B 1 18 ? 0.538 27.141 25.281 1 98.25 18 LEU B O 1
ATOM 2772 N N . THR B 1 19 ? 1.446 27.578 27.312 1 98.38 19 THR B N 1
ATOM 2773 C CA . THR B 1 19 ? 2.777 27.828 26.766 1 98.38 19 THR B CA 1
ATOM 2774 C C . THR B 1 19 ? 3.754 26.734 27.203 1 98.38 19 THR B C 1
ATOM 2776 O O . THR B 1 19 ? 3.852 26.438 28.406 1 98.38 19 THR B O 1
ATOM 2779 N N . ILE B 1 20 ? 4.391 26.141 26.25 1 98.31 20 ILE B N 1
ATOM 2780 C CA . ILE B 1 20 ? 5.469 25.203 26.562 1 98.31 20 ILE B CA 1
ATOM 2781 C C . ILE B 1 20 ? 6.766 25.688 25.906 1 98.31 20 ILE B C 1
ATOM 2783 O O . ILE B 1 20 ? 6.738 26.391 24.906 1 98.31 20 ILE B O 1
ATOM 2787 N N . SER B 1 21 ? 7.887 25.328 26.531 1 98.19 21 SER B N 1
ATOM 2788 C CA . SER B 1 21 ? 9.188 25.734 26.016 1 98.19 21 SER B CA 1
ATOM 2789 C C . SER B 1 21 ? 10.258 24.703 26.344 1 98.19 21 SER B C 1
ATOM 2791 O O . SER B 1 21 ? 10.227 24.078 27.422 1 98.19 21 SER B O 1
ATOM 2793 N N . ASN B 1 22 ? 11.07 24.469 25.484 1 98.31 22 ASN B N 1
ATOM 2794 C CA . ASN B 1 22 ? 12.266 23.656 25.625 1 98.31 22 ASN B CA 1
ATOM 2795 C C . ASN B 1 22 ? 13.305 23.984 24.562 1 98.31 22 ASN B C 1
ATOM 2797 O O . ASN B 1 22 ? 13 24 23.359 1 98.31 22 ASN B O 1
ATOM 2801 N N . GLY B 1 23 ? 14.609 24.234 25.016 1 97.88 23 GLY B N 1
ATOM 2802 C CA . GLY B 1 23 ? 15.602 24.656 24.047 1 97.88 23 GLY B CA 1
ATOM 2803 C C . GLY B 1 23 ? 15.234 25.938 23.312 1 97.88 23 GLY B C 1
ATOM 2804 O O . GLY B 1 23 ? 14.883 26.938 23.953 1 97.88 23 GLY B O 1
ATOM 2805 N N . PRO B 1 24 ? 15.398 25.891 21.953 1 98.19 24 PRO B N 1
ATOM 2806 C CA . PRO B 1 24 ? 15.172 27.141 21.219 1 98.19 24 PRO B CA 1
ATOM 2807 C C . PRO B 1 24 ? 13.695 27.406 20.953 1 98.19 24 PRO B C 1
ATOM 2809 O O . PRO B 1 24 ? 13.336 28.484 20.469 1 98.19 24 PRO B O 1
ATOM 2812 N N . LEU B 1 25 ? 12.812 26.469 21.234 1 98.69 25 LEU B N 1
ATOM 2813 C CA . LEU B 1 25 ? 11.438 26.609 20.766 1 98.69 25 LEU B CA 1
ATOM 2814 C C . LEU B 1 25 ? 10.508 26.969 21.922 1 98.69 25 LEU B C 1
ATOM 2816 O O . LEU B 1 25 ? 10.711 26.516 23.047 1 98.69 25 LEU B O 1
ATOM 2820 N N . THR B 1 26 ? 9.57 27.766 21.641 1 98.5 26 THR B N 1
ATOM 2821 C CA . THR B 1 26 ? 8.414 28.047 22.484 1 98.5 26 THR B CA 1
ATOM 2822 C C . THR B 1 26 ? 7.117 27.938 21.672 1 98.5 26 THR B C 1
ATOM 2824 O O . THR B 1 26 ? 7.02 28.469 20.578 1 98.5 26 THR B O 1
ATOM 2827 N N . ALA B 1 27 ? 6.176 27.203 22.203 1 98.69 27 ALA B N 1
ATOM 2828 C CA . ALA B 1 27 ? 4.898 27 21.531 1 98.69 27 ALA B CA 1
ATOM 2829 C C . ALA B 1 27 ? 3.732 27.406 22.422 1 98.69 27 ALA B C 1
ATOM 2831 O O . ALA B 1 27 ? 3.766 27.188 23.641 1 98.69 27 ALA B O 1
ATOM 2832 N N . LYS B 1 28 ? 2.748 28.016 21.875 1 98.62 28 LYS B N 1
ATOM 2833 C CA . LYS B 1 28 ? 1.454 28.234 22.516 1 98.62 28 LYS B CA 1
ATOM 2834 C C . LYS B 1 28 ? 0.383 27.328 21.906 1 98.62 28 LYS B C 1
ATOM 2836 O O . LYS B 1 28 ? 0.142 27.375 20.703 1 98.62 28 LYS B O 1
ATOM 2841 N N . ILE B 1 29 ? -0.21 26.516 22.75 1 98.62 29 ILE B N 1
ATOM 2842 C CA . ILE B 1 29 ? -1.209 25.531 22.344 1 98.62 29 ILE B CA 1
ATOM 2843 C C . ILE B 1 29 ? -2.566 25.906 22.938 1 98.62 29 ILE B C 1
ATOM 2845 O O . ILE B 1 29 ? -2.668 26.219 24.125 1 98.62 29 ILE B O 1
ATOM 2849 N N . ILE B 1 30 ? -3.582 25.953 22.094 1 98.38 30 ILE B N 1
ATOM 2850 C CA . ILE B 1 30 ? -4.926 26.172 22.625 1 98.38 30 ILE B CA 1
ATOM 2851 C C . ILE B 1 30 ? -5.707 24.859 22.609 1 98.38 30 ILE B C 1
ATOM 2853 O O . ILE B 1 30 ? -5.531 24.047 21.703 1 98.38 30 ILE B O 1
ATOM 2857 N N . ASN B 1 31 ? -6.566 24.672 23.547 1 98.25 31 ASN B N 1
ATOM 2858 C CA . ASN B 1 31 ? -7.266 23.406 23.656 1 98.25 31 ASN B CA 1
ATOM 2859 C C . ASN B 1 31 ? -8.492 23.359 22.734 1 98.25 31 ASN B C 1
ATOM 2861 O O . ASN B 1 31 ? -9.172 22.328 22.656 1 98.25 31 ASN B O 1
ATOM 2865 N N . TRP B 1 32 ? -8.742 24.516 22.016 1 97.75 32 TRP B N 1
ATOM 2866 C CA . TRP B 1 32 ? -9.648 24.453 20.875 1 97.75 32 TRP B CA 1
ATOM 2867 C C . TRP B 1 32 ? -8.984 23.734 19.703 1 97.75 32 TRP B C 1
ATOM 2869 O O . TRP B 1 32 ? -8.016 24.25 19.125 1 97.75 32 TRP B O 1
ATOM 2879 N N . GLY B 1 33 ? -9.508 22.516 19.406 1 98.12 33 GLY B N 1
ATOM 2880 C CA . GLY B 1 33 ? -8.953 21.75 18.297 1 98.12 33 GLY B CA 1
ATOM 2881 C C . GLY B 1 33 ? -7.562 21.219 18.594 1 98.12 33 GLY B C 1
ATOM 2882 O O . GLY B 1 33 ? -6.848 20.797 17.672 1 98.12 33 GLY B O 1
ATOM 2883 N N . ALA B 1 34 ? -7.125 21.359 19.859 1 98.62 34 ALA B N 1
ATOM 2884 C CA . ALA B 1 34 ? -5.738 21.016 20.172 1 98.62 34 ALA B CA 1
ATOM 2885 C C . ALA B 1 34 ? -4.777 21.672 19.188 1 98.62 34 ALA B C 1
ATOM 2887 O O . ALA B 1 34 ? -3.932 21.016 18.594 1 98.62 34 ALA B O 1
ATOM 2888 N N . ALA B 1 35 ? -4.789 22.969 19.094 1 98.56 35 ALA B N 1
ATOM 2889 C CA . ALA B 1 35 ? -4.141 23.672 17.984 1 98.56 35 ALA B CA 1
ATOM 2890 C C . ALA B 1 35 ? -2.842 24.328 18.438 1 98.56 35 ALA B C 1
ATOM 2892 O O . ALA B 1 35 ? -2.77 24.891 19.547 1 98.56 35 ALA B O 1
ATOM 2893 N N . ILE B 1 36 ? -1.861 24.219 17.625 1 98.69 36 ILE B N 1
ATOM 2894 C CA . ILE B 1 36 ? -0.717 25.109 17.781 1 98.69 36 ILE B CA 1
ATOM 2895 C C . ILE B 1 36 ? -1.088 26.516 17.297 1 98.69 36 ILE B C 1
ATOM 2897 O O . ILE B 1 36 ? -1.265 26.734 16.094 1 98.69 36 ILE B O 1
ATOM 2901 N N . GLN B 1 37 ? -1.171 27.422 18.203 1 98.12 37 GLN B N 1
ATOM 2902 C CA . GLN B 1 37 ? -1.589 28.781 17.906 1 98.12 37 GLN B CA 1
ATOM 2903 C C . GLN B 1 37 ? -0.391 29.656 17.562 1 98.12 37 GLN B C 1
ATOM 2905 O O . GLN B 1 37 ? -0.504 30.578 16.734 1 98.12 37 GLN B O 1
ATOM 2910 N N . ASP B 1 38 ? 0.709 29.422 18.172 1 98.31 38 ASP B N 1
ATOM 2911 C CA . ASP B 1 38 ? 1.955 30.156 17.984 1 98.31 38 ASP B CA 1
ATOM 2912 C C . ASP B 1 38 ? 3.166 29.25 18.203 1 98.31 38 ASP B C 1
ATOM 2914 O O . ASP B 1 38 ? 3.133 28.344 19.031 1 98.31 38 ASP B O 1
ATOM 2918 N N . LEU B 1 39 ? 4.184 29.422 17.422 1 98.81 39 LEU B N 1
ATOM 2919 C CA . LEU B 1 39 ? 5.457 28.719 17.516 1 98.81 39 LEU B CA 1
ATOM 2920 C C . LEU B 1 39 ? 6.617 29.656 17.188 1 98.81 39 LEU B C 1
ATOM 2922 O O . LEU B 1 39 ? 6.637 30.281 16.125 1 98.81 39 LEU B O 1
ATOM 2926 N N . ARG B 1 40 ? 7.547 29.734 18.109 1 98.5 40 ARG B N 1
ATOM 2927 C CA . ARG B 1 40 ? 8.664 30.672 17.984 1 98.5 40 ARG B CA 1
ATOM 2928 C C . ARG B 1 40 ? 10 29.953 18.188 1 98.5 40 ARG B C 1
ATOM 2930 O O . ARG B 1 40 ? 10.062 28.922 18.859 1 98.5 40 ARG B O 1
ATOM 2937 N N . MET B 1 41 ? 10.992 30.516 17.609 1 98.5 41 MET B N 1
ATOM 2938 C CA . MET B 1 41 ? 12.352 30.016 17.766 1 98.5 41 MET B CA 1
ATOM 2939 C C . MET B 1 41 ? 13.289 31.141 18.219 1 98.5 41 MET B C 1
ATOM 2941 O O . MET B 1 41 ? 13.227 32.25 17.703 1 98.5 41 MET B O 1
ATOM 2945 N N . GLU B 1 42 ? 14.102 30.797 19.172 1 97.38 42 GLU B N 1
ATOM 2946 C CA . GLU B 1 42 ? 15.078 31.781 19.641 1 97.38 42 GLU B CA 1
ATOM 2947 C C . GLU B 1 42 ? 15.891 32.344 18.484 1 97.38 42 GLU B C 1
ATOM 2949 O O . GLU B 1 42 ? 16.344 31.594 17.625 1 97.38 42 GLU B O 1
ATOM 2954 N N . GLY B 1 43 ? 16.047 33.625 18.469 1 95.69 43 GLY B N 1
ATOM 2955 C CA . GLY B 1 43 ? 16.844 34.281 17.438 1 95.69 43 GLY B CA 1
ATOM 2956 C C . GLY B 1 43 ? 16.062 34.562 16.172 1 95.69 43 GLY B C 1
ATOM 2957 O O . GLY B 1 43 ? 16.594 35.125 15.211 1 95.69 43 GLY B O 1
ATOM 2958 N N . HIS B 1 44 ? 14.883 34.156 16.078 1 97.19 44 HIS B N 1
ATOM 2959 C CA . HIS B 1 44 ? 13.977 34.406 14.969 1 97.19 44 HIS B CA 1
ATOM 2960 C C . HIS B 1 44 ? 12.68 35.062 15.445 1 97.19 44 HIS B C 1
ATOM 2962 O O . HIS B 1 44 ? 11.742 34.344 15.836 1 97.19 44 HIS B O 1
ATOM 2968 N N . PRO B 1 45 ? 12.555 36.344 15.383 1 94.88 45 PRO B N 1
ATOM 2969 C CA . PRO B 1 45 ? 11.438 37.031 16.016 1 94.88 45 PRO B CA 1
ATOM 2970 C C . PRO B 1 45 ? 10.086 36.688 15.398 1 94.88 45 PRO B C 1
ATOM 2972 O O . PRO B 1 45 ? 9.07 36.688 16.094 1 94.88 45 PRO B O 1
ATOM 2975 N N . ALA B 1 46 ? 10.047 36.406 14.117 1 97.56 46 ALA B N 1
ATOM 2976 C CA . ALA B 1 46 ? 8.789 36.094 13.438 1 97.56 46 ALA B CA 1
ATOM 2977 C C . ALA B 1 46 ? 8.242 34.75 13.852 1 97.56 46 ALA B C 1
ATOM 2979 O O . ALA B 1 46 ? 9.008 33.812 14.109 1 97.56 46 ALA B O 1
ATOM 2980 N N . PRO B 1 47 ? 6.902 34.625 13.961 1 98.38 47 PRO B N 1
ATOM 2981 C CA . PRO B 1 47 ? 6.32 33.312 14.219 1 98.38 47 PRO B CA 1
ATOM 2982 C C . PRO B 1 47 ? 6.668 32.312 13.125 1 98.38 47 PRO B C 1
ATOM 2984 O O . PRO B 1 47 ? 6.797 32.656 11.961 1 98.38 47 PRO B O 1
ATOM 2987 N N . LEU B 1 48 ? 6.742 31.031 13.531 1 98.75 48 LEU B N 1
ATOM 2988 C CA . LEU B 1 48 ? 7.023 29.969 12.578 1 98.75 48 LEU B CA 1
ATOM 2989 C C . LEU B 1 48 ? 5.734 29.406 11.992 1 98.75 48 LEU B C 1
ATOM 2991 O O . LEU B 1 48 ? 5.766 28.625 11.039 1 98.75 48 LEU B O 1
ATOM 2995 N N . VAL B 1 49 ? 4.566 29.766 12.586 1 98.44 49 VAL B N 1
ATOM 2996 C CA . VAL B 1 49 ? 3.27 29.281 12.109 1 98.44 49 VAL B CA 1
ATOM 2997 C C . VAL B 1 49 ? 2.318 30.469 11.938 1 98.44 49 VAL B C 1
ATOM 2999 O O . VAL B 1 49 ? 2.521 31.531 12.531 1 98.44 49 VAL B O 1
ATOM 3002 N N . ILE B 1 50 ? 1.29 30.219 11.07 1 96.5 50 ILE B N 1
ATOM 3003 C CA . ILE B 1 50 ? 0.168 31.141 10.93 1 96.5 50 ILE B CA 1
ATOM 3004 C C . ILE B 1 50 ? -0.831 30.906 12.062 1 96.5 50 ILE B C 1
ATOM 3006 O O . ILE B 1 50 ? -1.178 29.766 12.367 1 96.5 50 ILE B O 1
ATOM 3010 N N . GLY B 1 51 ? -1.206 31.891 12.758 1 96.69 51 GLY B N 1
ATOM 3011 C CA . GLY B 1 51 ? -2.211 31.859 13.812 1 96.69 51 GLY B CA 1
ATOM 3012 C C . GLY B 1 51 ? -2.92 33.188 13.992 1 96.69 51 GLY B C 1
ATOM 3013 O O . GLY B 1 51 ? -2.441 34.219 13.523 1 96.69 51 GLY B O 1
ATOM 3014 N N . TYR B 1 52 ? -4.051 33.188 14.594 1 96.62 52 TYR B N 1
ATOM 3015 C CA . TYR B 1 52 ? -4.793 34.406 14.844 1 96.62 52 TYR B CA 1
ATOM 3016 C C . TYR B 1 52 ? -4.523 34.938 16.25 1 96.62 52 TYR B C 1
ATOM 3018 O O . TYR B 1 52 ? -4.262 34.156 17.172 1 96.62 52 TYR B O 1
ATOM 3026 N N . ARG B 1 53 ? -4.613 36.188 16.359 1 95.88 53 ARG B N 1
ATOM 3027 C CA . ARG B 1 53 ? -4.379 36.844 17.641 1 95.88 53 ARG B CA 1
ATOM 3028 C C . ARG B 1 53 ? -5.531 36.594 18.609 1 95.88 53 ARG B C 1
ATOM 3030 O O . ARG B 1 53 ? -5.316 36.438 19.812 1 95.88 53 ARG B O 1
ATOM 3037 N N . ASP B 1 54 ? -6.719 36.625 18.047 1 95.62 54 ASP B N 1
ATOM 3038 C CA . ASP B 1 54 ? -7.91 36.531 18.875 1 95.62 54 ASP B CA 1
ATOM 3039 C C . ASP B 1 54 ? -8.625 35.219 18.688 1 95.62 54 ASP B C 1
ATOM 3041 O O . ASP B 1 54 ? -8.742 34.719 17.562 1 95.62 54 ASP B O 1
ATOM 3045 N N . PHE B 1 55 ? -9.141 34.656 19.812 1 96.94 55 PHE B N 1
ATOM 3046 C CA . PHE B 1 55 ? -9.766 33.312 19.766 1 96.94 55 PHE B CA 1
ATOM 3047 C C . PHE B 1 55 ? -11.008 33.344 18.875 1 96.94 55 PHE B C 1
ATOM 3049 O O . PHE B 1 55 ? -11.289 32.375 18.156 1 96.94 55 PHE B O 1
ATOM 3056 N N . ALA B 1 56 ? -11.727 34.406 18.875 1 95.44 56 ALA B N 1
ATOM 3057 C CA . ALA B 1 56 ? -13.008 34.5 18.188 1 95.44 56 ALA B CA 1
ATOM 3058 C C . ALA B 1 56 ? -12.844 34.219 16.688 1 95.44 56 ALA B C 1
ATOM 3060 O O . ALA B 1 56 ? -13.773 33.781 16.016 1 95.44 56 ALA B O 1
ATOM 3061 N N . ASP B 1 57 ? -11.633 34.438 16.203 1 95.31 57 ASP B N 1
ATOM 3062 C CA . ASP B 1 57 ? -11.367 34.281 14.781 1 95.31 57 ASP B CA 1
ATOM 3063 C C . ASP B 1 57 ? -11.211 32.812 14.422 1 95.31 57 ASP B C 1
ATOM 3065 O O . ASP B 1 57 ? -11.328 32.438 13.25 1 95.31 57 ASP B O 1
ATOM 3069 N N . TYR B 1 58 ? -10.906 31.938 15.383 1 95.25 58 TYR B N 1
ATOM 3070 C CA . TYR B 1 58 ? -10.695 30.516 15.109 1 95.25 58 TYR B CA 1
ATOM 3071 C C . TYR B 1 58 ? -12 29.828 14.75 1 95.25 58 TYR B C 1
ATOM 3073 O O . TYR B 1 58 ? -12.164 29.312 13.641 1 95.25 58 TYR B O 1
ATOM 3081 N N . PRO B 1 59 ? -13.016 29.844 15.602 1 94 59 PRO B N 1
ATOM 3082 C CA . PRO B 1 59 ? -14.273 29.203 15.195 1 94 59 PRO B CA 1
ATOM 3083 C C . PRO B 1 59 ? -14.93 29.891 14.008 1 94 59 PRO B C 1
ATOM 3085 O O . PRO B 1 59 ? -15.641 29.25 13.227 1 94 59 PRO B O 1
ATOM 3088 N N . ALA B 1 60 ? -14.609 31.141 13.766 1 90.56 60 ALA B N 1
ATOM 3089 C CA . ALA B 1 60 ? -15.305 31.906 12.742 1 90.56 60 ALA B CA 1
ATOM 3090 C C . ALA B 1 60 ? -14.648 31.734 11.375 1 90.56 60 ALA B C 1
ATOM 3092 O O . ALA B 1 60 ? -15.32 31.734 10.344 1 90.56 60 ALA B O 1
ATOM 3093 N N . HIS B 1 61 ? -13.305 31.562 11.359 1 86.88 61 HIS B N 1
ATOM 3094 C CA . HIS B 1 61 ? -12.641 31.75 10.07 1 86.88 61 HIS B CA 1
ATOM 3095 C C . HIS B 1 61 ? -11.539 30.703 9.875 1 86.88 61 HIS B C 1
ATOM 3097 O O . HIS B 1 61 ? -10.984 30.578 8.781 1 86.88 61 HIS B O 1
ATOM 3103 N N . SER B 1 62 ? -11.266 29.938 10.805 1 78.25 62 SER B N 1
ATOM 3104 C CA . SER B 1 62 ? -10.078 29.094 10.727 1 78.25 62 SER B CA 1
ATOM 3105 C C . SER B 1 62 ? -10.344 27.859 9.891 1 78.25 62 SER B C 1
ATOM 3107 O O . SER B 1 62 ? -11.25 27.078 10.188 1 78.25 62 SER B O 1
ATOM 3109 N N . PRO B 1 63 ? -9.594 27.625 8.82 1 77.5 63 PRO B N 1
ATOM 3110 C CA . PRO B 1 63 ? -9.602 26.344 8.102 1 77.5 63 PRO B CA 1
ATOM 3111 C C . PRO B 1 63 ? -8.742 25.297 8.781 1 77.5 63 PRO B C 1
ATOM 3113 O O . PRO B 1 63 ? -7.961 24.609 8.117 1 77.5 63 PRO B O 1
ATOM 3116 N N . HIS B 1 64 ? -8.758 25.234 10.141 1 90.12 64 HIS B N 1
ATOM 3117 C CA . HIS B 1 64 ? -8.008 24.266 10.93 1 90.12 64 HIS B CA 1
ATOM 3118 C C . HIS B 1 64 ? -6.594 24.75 11.211 1 90.12 64 HIS B C 1
ATOM 3120 O O . HIS B 1 64 ? -5.648 23.953 11.203 1 90.12 64 HIS B O 1
ATOM 3126 N N . LEU B 1 65 ? -6.348 26.047 11.352 1 93.94 65 LEU B N 1
ATOM 3127 C CA . LEU B 1 65 ? -5.027 26.594 11.641 1 93.94 65 LEU B CA 1
ATOM 3128 C C . LEU B 1 65 ? -4.441 25.953 12.898 1 93.94 65 LEU B C 1
ATOM 3130 O O . LEU B 1 65 ? -4.809 26.328 14.016 1 93.94 65 LEU B O 1
ATOM 3134 N N . GLY B 1 66 ? -3.504 25.047 12.656 1 97 66 GLY B N 1
ATOM 3135 C CA . GLY B 1 66 ? -2.766 24.453 13.758 1 97 66 GLY B CA 1
ATOM 3136 C C . GLY B 1 66 ? -3.512 23.328 14.438 1 97 66 GLY B C 1
ATOM 3137 O O . GLY B 1 66 ? -2.982 22.688 15.352 1 97 66 GLY B O 1
ATOM 3138 N N . ALA B 1 67 ? -4.723 23.047 14.031 1 98.06 67 ALA B N 1
ATOM 3139 C CA . ALA B 1 67 ? -5.605 22.109 14.727 1 98.06 67 ALA B CA 1
ATOM 3140 C C . ALA B 1 67 ? -5.277 20.672 14.344 1 98.06 67 ALA B C 1
ATOM 3142 O O . ALA B 1 67 ? -4.516 20.422 13.406 1 98.06 67 ALA B O 1
ATOM 3143 N N . ILE B 1 68 ? -5.762 19.719 15.172 1 98.5 68 ILE B N 1
ATOM 3144 C CA . ILE B 1 68 ? -5.816 18.312 14.781 1 98.5 68 ILE B CA 1
ATOM 3145 C C . ILE B 1 68 ? -7.094 18.047 13.984 1 98.5 68 ILE B C 1
ATOM 3147 O O . ILE B 1 68 ? -8.203 18.266 14.484 1 98.5 68 ILE B O 1
ATOM 3151 N N . ALA B 1 69 ? -6.902 17.641 12.758 1 97.69 69 ALA B N 1
ATOM 3152 C CA . ALA B 1 69 ? -8.047 17.297 11.922 1 97.69 69 ALA B CA 1
ATOM 3153 C C . ALA B 1 69 ? -8.375 15.812 12.016 1 97.69 69 ALA B C 1
ATOM 3155 O O . ALA B 1 69 ? -7.477 14.984 12.195 1 97.69 69 ALA B O 1
ATOM 3156 N N . GLY B 1 70 ? -9.641 15.453 11.828 1 95.62 70 GLY B N 1
ATOM 3157 C CA . GLY B 1 70 ? -10.172 14.094 11.883 1 95.62 70 GLY B CA 1
ATOM 3158 C C . GLY B 1 70 ? -11.664 14.055 12.156 1 95.62 70 GLY B C 1
ATOM 3159 O O . GLY B 1 70 ? -12.32 15.094 12.211 1 95.62 70 GLY B O 1
ATOM 3160 N N . ARG B 1 71 ? -12.25 12.914 12.312 1 96.56 71 ARG B N 1
ATOM 3161 C CA . ARG B 1 71 ? -11.555 11.648 12.5 1 96.56 71 ARG B CA 1
ATOM 3162 C C . ARG B 1 71 ? -11.125 11.055 11.164 1 96.56 71 ARG B C 1
ATOM 3164 O O . ARG B 1 71 ? -10.391 10.062 11.125 1 96.56 71 ARG B O 1
ATOM 3171 N N . SER B 1 72 ? -11.609 11.68 10.109 1 96.69 72 SER B N 1
ATOM 3172 C CA . SER B 1 72 ? -11.062 11.352 8.797 1 96.69 72 SER B CA 1
ATOM 3173 C C . SER B 1 72 ? -10.383 12.562 8.164 1 96.69 72 SER B C 1
ATOM 3175 O O . SER B 1 72 ? -11.047 13.492 7.711 1 96.69 72 SER B O 1
ATOM 3177 N N . ALA B 1 73 ? -9.102 12.484 8.172 1 96.19 73 ALA B N 1
ATOM 3178 C CA . ALA B 1 73 ? -8.312 13.531 7.52 1 96.19 73 ALA B CA 1
ATOM 3179 C C . ALA B 1 73 ? -8.586 13.562 6.016 1 96.19 73 ALA B C 1
ATOM 3181 O O . ALA B 1 73 ? -8.727 12.516 5.383 1 96.19 73 ALA B O 1
ATOM 3182 N N . ASN B 1 74 ? -8.68 14.797 5.504 1 97.81 74 ASN B N 1
ATOM 3183 C CA . ASN B 1 74 ? -8.875 15 4.07 1 97.81 74 ASN B CA 1
ATOM 3184 C C . ASN B 1 74 ? -10.289 14.633 3.641 1 97.81 74 ASN B C 1
ATOM 3186 O O . ASN B 1 74 ? -11.242 14.812 4.402 1 97.81 74 ASN B O 1
ATOM 3190 N N . ARG B 1 75 ? -10.547 14.289 2.395 1 98.19 75 ARG B N 1
ATOM 3191 C CA . ARG B 1 75 ? -11.898 14.273 1.842 1 98.19 75 ARG B CA 1
ATOM 3192 C C . ARG B 1 75 ? -12.414 12.852 1.706 1 98.19 75 ARG B C 1
ATOM 3194 O O . ARG B 1 75 ? -11.641 11.914 1.489 1 98.19 75 ARG B O 1
ATOM 3201 N N . ILE B 1 76 ? -13.633 12.664 1.917 1 98.31 76 ILE B N 1
ATOM 3202 C CA . ILE B 1 76 ? -14.398 11.477 1.577 1 98.31 76 ILE B CA 1
ATOM 3203 C C . ILE B 1 76 ? -15.375 11.789 0.446 1 98.31 76 ILE B C 1
ATOM 3205 O O . ILE B 1 76 ? -16.234 12.664 0.584 1 98.31 76 ILE B O 1
ATOM 3209 N N . ARG B 1 77 ? -15.289 11.141 -0.624 1 98.31 77 ARG B N 1
ATOM 3210 C CA . ARG B 1 77 ? -16.141 11.344 -1.792 1 98.31 77 ARG B CA 1
ATOM 3211 C C . ARG B 1 77 ? -17.609 11.109 -1.447 1 98.31 77 ARG B C 1
ATOM 3213 O O . ARG B 1 77 ? -17.953 10.117 -0.807 1 98.31 77 ARG B O 1
ATOM 3220 N N . ASN B 1 78 ? -18.484 12 -1.827 1 98.38 78 ASN B N 1
ATOM 3221 C CA . ASN B 1 78 ? -19.938 11.914 -1.709 1 98.38 78 ASN B CA 1
ATOM 3222 C C . ASN B 1 78 ? -20.375 11.734 -0.257 1 98.38 78 ASN B C 1
ATOM 3224 O O . ASN B 1 78 ? -21.5 11.297 0.011 1 98.38 78 ASN B O 1
ATOM 3228 N N . ALA B 1 79 ? -19.5 11.906 0.639 1 98.5 79 ALA B N 1
ATOM 3229 C CA . ALA B 1 79 ? -19.766 11.828 2.072 1 98.5 79 ALA B CA 1
ATOM 3230 C C . ALA B 1 79 ? -20.359 10.477 2.445 1 98.5 79 ALA B C 1
ATOM 3232 O O . ALA B 1 79 ? -21.359 10.406 3.172 1 98.5 79 ALA B O 1
ATOM 3233 N N . ARG B 1 80 ? -19.844 9.5 1.875 1 98.31 80 ARG B N 1
ATOM 3234 C CA . ARG B 1 80 ? -20.297 8.141 2.148 1 98.31 80 ARG B CA 1
ATOM 3235 C C . ARG B 1 80 ? -19.141 7.145 2.023 1 98.31 80 ARG B C 1
ATOM 3237 O O . ARG B 1 80 ? -18.188 7.379 1.274 1 98.31 80 ARG B O 1
ATOM 3244 N N . PHE B 1 81 ? -19.203 6.113 2.777 1 98.25 81 PHE B N 1
ATOM 3245 C CA . PHE B 1 81 ? -18.219 5.043 2.668 1 98.25 81 PHE B CA 1
ATOM 3246 C C . PHE B 1 81 ? -18.812 3.713 3.119 1 98.25 81 PHE B C 1
ATOM 3248 O O . PHE B 1 81 ? -19.844 3.682 3.791 1 98.25 81 PHE B O 1
ATOM 3255 N N . ASP B 1 82 ? -18.203 2.635 2.66 1 97.56 82 ASP B N 1
ATOM 3256 C CA . ASP B 1 82 ? -18.562 1.282 3.082 1 97.56 82 ASP B CA 1
ATOM 3257 C C . ASP B 1 82 ? -17.578 0.769 4.141 1 97.56 82 ASP B C 1
ATOM 3259 O O . ASP B 1 82 ? -16.359 0.93 4 1 97.56 82 ASP B O 1
ATOM 3263 N N . LEU B 1 83 ? -18.062 0.249 5.234 1 97.56 83 LEU B N 1
ATOM 3264 C CA . LEU B 1 83 ? -17.281 -0.395 6.281 1 97.56 83 LEU B CA 1
ATOM 3265 C C . LEU B 1 83 ? -17.906 -1.732 6.676 1 97.56 83 LEU B C 1
ATOM 3267 O O . LEU B 1 83 ? -18.969 -1.771 7.301 1 97.56 83 LEU B O 1
ATOM 3271 N N . ASP B 1 84 ? -17.203 -2.758 6.266 1 95.06 84 ASP B N 1
ATOM 3272 C CA . ASP B 1 84 ? -17.625 -4.117 6.566 1 95.06 84 ASP B CA 1
ATOM 3273 C C . ASP B 1 84 ? -19.031 -4.391 6.008 1 95.06 84 ASP B C 1
ATOM 3275 O O . ASP B 1 84 ? -19.875 -4.969 6.691 1 95.06 84 ASP B O 1
ATOM 3279 N N . GLY B 1 85 ? -19.25 -3.922 4.887 1 95.06 85 GLY B N 1
ATOM 3280 C CA . GLY B 1 85 ? -20.5 -4.203 4.211 1 95.06 85 GLY B CA 1
ATOM 3281 C C . GLY B 1 85 ? -21.609 -3.221 4.562 1 95.06 85 GLY B C 1
ATOM 3282 O O . GLY B 1 85 ? -22.703 -3.277 4 1 95.06 85 GLY B O 1
ATOM 3283 N N . THR B 1 86 ? -21.406 -2.309 5.508 1 97.56 86 THR B N 1
ATOM 3284 C CA . THR B 1 86 ? -22.375 -1.286 5.898 1 97.56 86 THR B CA 1
ATOM 3285 C C . THR B 1 86 ? -22 0.067 5.305 1 97.56 86 THR B C 1
ATOM 3287 O O . THR B 1 86 ? -20.844 0.507 5.426 1 97.56 86 THR B O 1
ATOM 3290 N N . VAL B 1 87 ? -22.938 0.706 4.715 1 98.12 87 VAL B N 1
ATOM 3291 C CA . VAL B 1 87 ? -22.719 2.029 4.141 1 98.12 87 VAL B CA 1
ATOM 3292 C C . VAL B 1 87 ? -23.016 3.104 5.184 1 98.12 87 VAL B C 1
ATOM 3294 O O . VAL B 1 87 ? -24.078 3.1 5.805 1 98.12 87 VAL B O 1
ATOM 3297 N N . TYR B 1 88 ? -22.125 3.953 5.414 1 98.62 88 TYR B N 1
ATOM 3298 C CA . TYR B 1 88 ? -22.281 5.078 6.328 1 98.62 88 TYR B CA 1
ATOM 3299 C C . TYR B 1 88 ? -22.312 6.398 5.566 1 98.62 88 TYR B C 1
ATOM 3301 O O . TYR B 1 88 ? -21.562 6.59 4.605 1 98.62 88 TYR B O 1
ATOM 3309 N N . GLU B 1 89 ? -23.188 7.246 5.926 1 98.5 89 GLU B N 1
ATOM 3310 C CA . GLU B 1 89 ? -23.266 8.625 5.441 1 98.5 89 GLU B CA 1
ATOM 3311 C C . GLU B 1 89 ? -22.734 9.602 6.492 1 98.5 89 GLU B C 1
ATOM 3313 O O . GLU B 1 89 ? -23.141 9.547 7.656 1 98.5 89 GLU B O 1
ATOM 3318 N N . VAL B 1 90 ? -21.828 10.422 6.074 1 98.5 90 VAL B N 1
ATOM 3319 C CA . VAL B 1 90 ? -21.281 11.438 6.969 1 98.5 90 VAL B CA 1
ATOM 3320 C C . VAL B 1 90 ? -21.656 12.828 6.469 1 98.5 90 VAL B C 1
ATOM 3322 O O . VAL B 1 90 ? -22.375 12.961 5.473 1 98.5 90 VAL B O 1
ATOM 3325 N N . GLU B 1 91 ? -21.266 13.875 7.191 1 98.25 91 GLU B N 1
ATOM 3326 C CA . GLU B 1 91 ? -21.672 15.234 6.863 1 98.25 91 GLU B CA 1
ATOM 3327 C C . GLU B 1 91 ? -21.031 15.711 5.566 1 98.25 91 GLU B C 1
ATOM 3329 O O . GLU B 1 91 ? -19.812 15.68 5.426 1 98.25 91 GLU B O 1
ATOM 3334 N N . PRO B 1 92 ? -21.797 16.109 4.582 1 98.19 92 PRO B N 1
ATOM 3335 C CA . PRO B 1 92 ? -21.234 16.703 3.365 1 98.19 92 PRO B CA 1
ATOM 3336 C C . PRO B 1 92 ? -20.859 18.172 3.543 1 98.19 92 PRO B C 1
ATOM 3338 O O . PRO B 1 92 ? -21.438 19.047 2.889 1 98.19 92 PRO B O 1
ATOM 3341 N N . ASN B 1 93 ? -19.844 18.453 4.277 1 96.88 93 ASN B N 1
ATOM 3342 C CA . ASN B 1 93 ? -19.469 19.812 4.652 1 96.88 93 ASN B CA 1
ATOM 3343 C C . ASN B 1 93 ? -18.562 20.453 3.605 1 96.88 93 ASN B C 1
ATOM 3345 O O . ASN B 1 93 ? -18.156 21.609 3.754 1 96.88 93 ASN B O 1
ATOM 3349 N N . PHE B 1 94 ? -18.203 19.797 2.521 1 96.94 94 PHE B N 1
ATOM 3350 C CA . PHE B 1 94 ? -17.344 20.312 1.472 1 96.94 94 PHE B CA 1
ATOM 3351 C C . PHE B 1 94 ? -18.062 20.328 0.129 1 96.94 94 PHE B C 1
ATOM 3353 O O . PHE B 1 94 ? -18.438 19.266 -0.382 1 96.94 94 PHE B O 1
ATOM 3360 N N . LEU B 1 95 ? -18.266 21.406 -0.459 1 96.75 95 LEU B N 1
ATOM 3361 C CA . LEU B 1 95 ? -18.969 21.672 -1.712 1 96.75 95 LEU B CA 1
ATOM 3362 C C . LEU B 1 95 ? -20.391 21.125 -1.66 1 96.75 95 LEU B C 1
ATOM 3364 O O . LEU B 1 95 ? -21 20.859 -2.701 1 96.75 95 LEU B O 1
ATOM 3368 N N . GLY B 1 96 ? -20.844 20.891 -0.46 1 97.31 96 GLY B N 1
ATOM 3369 C CA . GLY B 1 96 ? -22.203 20.375 -0.27 1 97.31 96 GLY B CA 1
ATOM 3370 C C . GLY B 1 96 ? -22.344 18.922 -0.693 1 97.31 96 GLY B C 1
ATOM 3371 O O . GLY B 1 96 ? -23.469 18.422 -0.781 1 97.31 96 GLY B O 1
ATOM 3372 N N . ARG B 1 97 ? -21.297 18.266 -0.902 1 98.12 97 ARG B N 1
ATOM 3373 C CA . ARG B 1 97 ? -21.391 16.938 -1.508 1 98.12 97 ARG B CA 1
ATOM 3374 C C . ARG B 1 97 ? -20.422 15.969 -0.855 1 98.12 97 ARG B C 1
ATOM 3376 O O . ARG B 1 97 ? -20.703 14.781 -0.741 1 98.12 97 ARG B O 1
ATOM 3383 N N . HIS B 1 98 ? -19.25 16.406 -0.436 1 98.44 98 HIS B N 1
ATOM 3384 C CA . HIS B 1 98 ? -18.188 15.57 0.109 1 98.44 98 HIS B CA 1
ATOM 3385 C C . HIS B 1 98 ? -17.922 15.906 1.572 1 98.44 98 HIS B C 1
ATOM 3387 O O . HIS B 1 98 ? -18.453 16.891 2.096 1 98.44 98 HIS B O 1
ATOM 3393 N N . ASN B 1 99 ? -17.281 15.047 2.229 1 98.38 99 ASN B N 1
ATOM 3394 C CA . ASN B 1 99 ? -16.844 15.305 3.598 1 98.38 99 ASN B CA 1
ATOM 3395 C C . ASN B 1 99 ? -15.391 15.758 3.65 1 98.38 99 ASN B C 1
ATOM 3397 O O . ASN B 1 99 ? -14.547 15.219 2.938 1 98.38 99 ASN B O 1
ATOM 3401 N N . LEU B 1 100 ? -15.148 16.703 4.438 1 97.69 100 LEU B N 1
ATOM 3402 C CA . LEU B 1 100 ? -13.789 17.203 4.617 1 97.69 100 LEU B CA 1
ATOM 3403 C C . LEU B 1 100 ? -13.414 17.234 6.098 1 97.69 100 LEU B C 1
ATOM 3405 O O . LEU B 1 100 ? -14.141 17.812 6.91 1 97.69 100 LEU B O 1
ATOM 3409 N N . HIS B 1 101 ? -12.266 16.625 6.406 1 97.75 101 HIS B N 1
ATOM 3410 C CA . HIS B 1 101 ? -11.625 16.688 7.719 1 97.75 101 HIS B CA 1
ATOM 3411 C C . HIS B 1 101 ? -12.609 16.344 8.828 1 97.75 101 HIS B C 1
ATOM 3413 O O . HIS B 1 101 ? -12.641 17.016 9.859 1 97.75 101 HIS B O 1
ATOM 3419 N N . GLY B 1 102 ? -13.461 15.398 8.555 1 96.44 102 GLY B N 1
ATOM 3420 C CA . GLY B 1 102 ? -14.297 14.82 9.594 1 96.44 102 GLY B CA 1
ATOM 3421 C C . GLY B 1 102 ? -15.594 15.578 9.805 1 96.44 102 GLY B C 1
ATOM 3422 O O . GLY B 1 102 ? -16.422 15.172 10.617 1 96.44 102 GLY B O 1
ATOM 3423 N N . GLY B 1 103 ? -15.781 16.781 9.156 1 96.44 103 GLY B N 1
ATOM 3424 C CA . GLY B 1 103 ? -17.047 17.469 9.258 1 96.44 103 GLY B CA 1
ATOM 3425 C C . GLY B 1 103 ? -16.953 18.797 9.984 1 96.44 103 GLY B C 1
ATOM 3426 O O . GLY B 1 103 ? -15.898 19.125 10.531 1 96.44 103 GLY B O 1
ATOM 3427 N N . SER B 1 104 ? -18.062 19.547 10.078 1 94.94 104 SER B N 1
ATOM 3428 C CA . SER B 1 104 ? -18.125 20.922 10.586 1 94.94 104 SER B CA 1
ATOM 3429 C C . SER B 1 104 ? -17.922 20.953 12.102 1 94.94 104 SER B C 1
ATOM 3431 O O . SER B 1 104 ? -17.594 21.984 12.664 1 94.94 104 SER B O 1
ATOM 3433 N N . LYS B 1 105 ? -18.125 19.891 12.727 1 93.62 105 LYS B N 1
ATOM 3434 C CA . LYS B 1 105 ? -17.922 19.781 14.172 1 93.62 105 LYS B CA 1
ATOM 3435 C C . LYS B 1 105 ? -16.859 18.734 14.5 1 93.62 105 LYS B C 1
ATOM 3437 O O . LYS B 1 105 ? -16.891 18.141 15.578 1 93.62 105 LYS B O 1
ATOM 3442 N N . GLY B 1 106 ? -16.031 18.438 13.508 1 93.94 106 GLY B N 1
ATOM 3443 C CA . GLY B 1 106 ? -15 17.438 13.711 1 93.94 106 GLY B CA 1
ATOM 3444 C C . GLY B 1 106 ? -14 17.812 14.781 1 93.94 106 GLY B C 1
ATOM 3445 O O . GLY B 1 106 ? -14.195 18.781 15.508 1 93.94 106 GLY B O 1
ATOM 3446 N N . LEU B 1 107 ? -12.93 17.062 14.93 1 97.25 107 LEU B N 1
ATOM 3447 C CA . LEU B 1 107 ? -11.969 17.141 16.016 1 97.25 107 LEU B CA 1
ATOM 3448 C C . LEU B 1 107 ? -11.359 18.531 16.125 1 97.25 107 LEU B C 1
ATOM 3450 O O . LEU B 1 107 ? -11.047 19 17.219 1 97.25 107 LEU B O 1
ATOM 3454 N N . GLY B 1 108 ? -11.203 19.172 15 1 96.62 108 GLY B N 1
ATOM 3455 C CA . GLY B 1 108 ? -10.609 20.5 14.969 1 96.62 108 GLY B CA 1
ATOM 3456 C C . GLY B 1 108 ? -11.508 21.562 15.57 1 96.62 108 GLY B C 1
ATOM 3457 O O . GLY B 1 108 ? -11.07 22.703 15.781 1 96.62 108 GLY B O 1
ATOM 3458 N N . HIS B 1 109 ? -12.727 21.172 15.969 1 95 109 HIS B N 1
ATOM 3459 C CA . HIS B 1 109 ? -13.703 22.125 16.5 1 95 109 HIS B CA 1
ATOM 3460 C C . HIS B 1 109 ? -14.141 21.734 17.906 1 95 109 HIS B C 1
ATOM 3462 O O . HIS B 1 109 ? -15.133 22.25 18.422 1 95 109 HIS B O 1
ATOM 3468 N N . HIS B 1 110 ? -13.414 20.859 18.5 1 96.81 110 HIS B N 1
ATOM 3469 C CA . HIS B 1 110 ? -13.641 20.453 19.891 1 96.81 110 HIS B CA 1
ATOM 3470 C C . HIS B 1 110 ? -12.852 21.328 20.859 1 96.81 110 HIS B C 1
ATOM 3472 O O . HIS B 1 110 ? -11.789 21.844 20.5 1 96.81 110 HIS B O 1
ATOM 3478 N N . VAL B 1 111 ? -13.43 21.547 22.016 1 98.12 111 VAL B N 1
ATOM 3479 C CA . VAL B 1 111 ? -12.602 21.922 23.156 1 98.12 111 VAL B CA 1
ATOM 3480 C C . VAL B 1 111 ? -12.031 20.688 23.828 1 98.12 111 VAL B C 1
ATOM 3482 O O . VAL B 1 111 ? -12.75 19.938 24.5 1 98.12 111 VAL B O 1
ATOM 3485 N N . TRP B 1 112 ? -10.797 20.438 23.656 1 98.62 112 TRP B N 1
ATOM 3486 C CA . TRP B 1 112 ? -10.133 19.25 24.203 1 98.62 112 TRP B CA 1
ATOM 3487 C C . TRP B 1 112 ? -9.867 19.406 25.688 1 98.62 112 TRP B C 1
ATOM 3489 O O . TRP B 1 112 ? -9.602 20.516 26.172 1 98.62 112 TRP B O 1
ATOM 3499 N N . LYS B 1 113 ? -9.938 18.344 26.359 1 98.56 113 LYS B N 1
ATOM 3500 C CA . LYS B 1 113 ? -9.57 18.344 27.766 1 98.56 113 LYS B CA 1
ATOM 3501 C C . LYS B 1 113 ? -8.055 18.297 27.938 1 98.56 113 LYS B C 1
ATOM 3503 O O . LYS B 1 113 ? -7.383 17.453 27.344 1 98.56 113 LYS B O 1
ATOM 3508 N N . ILE B 1 114 ? -7.52 19.203 28.734 1 98.31 114 ILE B N 1
ATOM 3509 C CA . ILE B 1 114 ? -6.109 19.141 29.094 1 98.31 114 ILE B CA 1
ATOM 3510 C C . ILE B 1 114 ? -5.898 18.047 30.141 1 98.31 114 ILE B C 1
ATOM 3512 O O . ILE B 1 114 ? -6.434 18.125 31.25 1 98.31 114 ILE B O 1
ATOM 3516 N N . THR B 1 115 ? -5.102 17.062 29.797 1 98.62 115 THR B N 1
ATOM 3517 C CA . THR B 1 115 ? -5.016 15.898 30.672 1 98.62 115 THR B CA 1
ATOM 3518 C C . THR B 1 115 ? -3.664 15.852 31.375 1 98.62 115 THR B C 1
ATOM 3520 O O . THR B 1 115 ? -3.527 15.211 32.406 1 98.62 115 THR B O 1
ATOM 3523 N N . ALA B 1 116 ? -2.627 16.438 30.844 1 98.06 116 ALA B N 1
ATOM 3524 C CA . ALA B 1 116 ? -1.304 16.516 31.453 1 98.06 116 ALA B CA 1
ATOM 3525 C C . ALA B 1 116 ? -0.523 17.703 30.906 1 98.06 116 ALA B C 1
ATOM 3527 O O . ALA B 1 116 ? -0.683 18.078 29.75 1 98.06 116 ALA B O 1
ATOM 3528 N N . THR B 1 117 ? 0.29 18.328 31.766 1 97 117 THR B N 1
ATOM 3529 C CA . THR B 1 117 ? 1.106 19.453 31.359 1 97 117 THR B CA 1
ATOM 3530 C C . THR B 1 117 ? 2.482 19.406 32 1 97 117 THR B C 1
ATOM 3532 O O . THR B 1 117 ? 2.633 18.875 33.125 1 97 117 THR B O 1
ATOM 3535 N N . GLY B 1 118 ? 3.436 19.781 31.344 1 97.31 118 GLY B N 1
ATOM 3536 C CA . GLY B 1 118 ? 4.785 20.062 31.797 1 97.31 118 GLY B CA 1
ATOM 3537 C C . GLY B 1 118 ? 5.387 21.297 31.141 1 97.31 118 GLY B C 1
ATOM 3538 O O . GLY B 1 118 ? 4.727 21.953 30.328 1 97.31 118 GLY B O 1
ATOM 3539 N N . PRO B 1 119 ? 6.633 21.688 31.609 1 97.31 119 PRO B N 1
ATOM 3540 C CA . PRO B 1 119 ? 7.262 22.859 31 1 97.31 119 PRO B CA 1
ATOM 3541 C C . PRO B 1 119 ? 7.461 22.703 29.484 1 97.31 119 PRO B C 1
ATOM 3543 O O . PRO B 1 119 ? 7.508 23.703 28.766 1 97.31 119 PRO B O 1
ATOM 3546 N N . ASP B 1 120 ? 7.512 21.391 29.078 1 98.5 120 ASP B N 1
ATOM 3547 C CA . ASP B 1 120 ? 7.875 21.203 27.688 1 98.5 120 ASP B CA 1
ATOM 3548 C C . ASP B 1 120 ? 6.879 20.281 26.984 1 98.5 120 ASP B C 1
ATOM 3550 O O . ASP B 1 120 ? 7.172 19.734 25.906 1 98.5 120 ASP B O 1
ATOM 3554 N N . PHE B 1 121 ? 5.734 20.031 27.625 1 98.56 121 PHE B N 1
ATOM 3555 C CA . PHE B 1 121 ? 4.75 19.188 26.953 1 98.56 121 PHE B CA 1
ATOM 3556 C C . PHE B 1 121 ? 3.342 19.5 27.438 1 98.56 121 PHE B C 1
ATOM 3558 O O . PHE B 1 121 ? 3.166 20.078 28.5 1 98.56 121 PHE B O 1
ATOM 3565 N N . VAL B 1 122 ? 2.352 19.25 26.656 1 98.62 122 VAL B N 1
ATOM 3566 C CA . VAL B 1 122 ? 0.936 19.266 27 1 98.62 122 VAL B CA 1
ATOM 3567 C C . VAL B 1 122 ? 0.23 18.062 26.359 1 98.62 122 VAL B C 1
ATOM 3569 O O . VAL B 1 122 ? 0.517 17.703 25.219 1 98.62 122 VAL B O 1
ATOM 3572 N N . SER B 1 123 ? -0.584 17.344 27.062 1 98.81 123 SER B N 1
ATOM 3573 C CA . SER B 1 123 ? -1.455 16.281 26.547 1 98.81 123 SER B CA 1
ATOM 3574 C C . SER B 1 123 ? -2.922 16.688 26.609 1 98.81 123 SER B C 1
ATOM 3576 O O . SER B 1 123 ? -3.375 17.234 27.625 1 98.81 123 SER B O 1
ATOM 3578 N N . LEU B 1 124 ? -3.58 16.531 25.547 1 98.88 124 LEU B N 1
ATOM 3579 C CA . LEU B 1 124 ? -4.992 16.859 25.406 1 98.88 124 LEU B CA 1
ATOM 3580 C C . LEU B 1 124 ? -5.789 15.648 24.938 1 98.88 124 LEU B C 1
ATOM 3582 O O . LEU B 1 124 ? -5.266 14.805 24.203 1 98.88 124 LEU B O 1
ATOM 3586 N N . ALA B 1 125 ? -7.043 15.57 25.328 1 98.88 125 ALA B N 1
ATOM 3587 C CA . ALA B 1 125 ? -7.879 14.43 24.953 1 98.88 125 ALA B CA 1
ATOM 3588 C C . ALA B 1 125 ? -9.289 14.883 24.594 1 98.88 125 ALA B C 1
ATOM 3590 O O . ALA B 1 125 ? -9.766 15.906 25.094 1 98.88 125 ALA B O 1
ATOM 3591 N N . THR B 1 126 ? -9.906 14.211 23.781 1 98.69 126 THR B N 1
ATOM 3592 C CA . THR B 1 126 ? -11.312 14.422 23.453 1 98.69 126 THR B CA 1
ATOM 3593 C C . THR B 1 126 ? -11.969 13.117 23.016 1 98.69 126 THR B C 1
ATOM 3595 O O . THR B 1 126 ? -11.281 12.109 22.812 1 98.69 126 THR B O 1
ATOM 3598 N N . VAL B 1 127 ? -13.273 13.055 23.047 1 98.62 127 VAL B N 1
ATOM 3599 C CA . VAL B 1 127 ? -14.055 11.922 22.562 1 98.62 127 VAL B CA 1
ATOM 3600 C C . VAL B 1 127 ? -14.938 12.352 21.391 1 98.62 127 VAL B C 1
ATOM 3602 O O . VAL B 1 127 ? -15.656 13.352 21.484 1 98.62 127 VAL B O 1
ATOM 3605 N N . SER B 1 128 ? -14.766 11.742 20.281 1 98.31 128 SER B N 1
ATOM 3606 C CA . SER B 1 128 ? -15.766 11.805 19.219 1 98.31 128 SER B CA 1
ATOM 3607 C C . SER B 1 128 ? -16.797 10.688 19.344 1 98.31 128 SER B C 1
ATOM 3609 O O . SER B 1 128 ? -16.5 9.531 19.047 1 98.31 128 SER B O 1
ATOM 3611 N N . PRO B 1 129 ? -17.938 11.047 19.797 1 98.38 129 PRO B N 1
ATOM 3612 C CA . PRO B 1 129 ? -18.922 10 20.141 1 98.38 129 PRO B CA 1
ATOM 3613 C C . PRO B 1 129 ? -19.438 9.266 18.906 1 98.38 129 PRO B C 1
ATOM 3615 O O . PRO B 1 129 ? -19.359 9.781 17.797 1 98.38 129 PRO B O 1
ATOM 3618 N N . ASP B 1 130 ? -20 8.039 19.172 1 98.56 130 ASP B N 1
ATOM 3619 C CA . ASP B 1 130 ? -20.656 7.254 18.125 1 98.56 130 ASP B CA 1
ATOM 3620 C C . ASP B 1 130 ? -21.734 8.078 17.422 1 98.56 130 ASP B C 1
ATOM 3622 O O . ASP B 1 130 ? -22.562 8.719 18.062 1 98.56 130 ASP B O 1
ATOM 3626 N N . GLY B 1 131 ? -21.609 8.102 16.125 1 98.06 131 GLY B N 1
ATOM 3627 C CA . GLY B 1 131 ? -22.625 8.766 15.336 1 98.06 131 GLY B CA 1
ATOM 3628 C C . GLY B 1 131 ? -22.297 10.211 15.023 1 98.06 131 GLY B C 1
ATOM 3629 O O . GLY B 1 131 ? -22.969 10.844 14.211 1 98.06 131 GLY B O 1
ATOM 3630 N N . GLU B 1 132 ? -21.281 10.781 15.656 1 97.25 132 GLU B N 1
ATOM 3631 C CA . GLU B 1 132 ? -20.922 12.172 15.375 1 97.25 132 GLU B CA 1
ATOM 3632 C C . GLU B 1 132 ? -20.562 12.359 13.906 1 97.25 132 GLU B C 1
ATOM 3634 O O . GLU B 1 132 ? -19.688 11.68 13.383 1 97.25 132 GLU B O 1
ATOM 3639 N N . MET B 1 133 ? -21.281 13.273 13.234 1 97 133 MET B N 1
ATOM 3640 C CA . MET B 1 133 ? -21.156 13.578 11.812 1 97 133 MET B CA 1
ATOM 3641 C C . MET B 1 133 ? -21.406 12.328 10.969 1 97 133 MET B C 1
ATOM 3643 O O . MET B 1 133 ? -21.031 12.281 9.797 1 97 133 MET B O 1
ATOM 3647 N N . GLY B 1 134 ? -21.859 11.258 11.586 1 98.25 134 GLY B N 1
ATOM 3648 C CA . GLY B 1 134 ? -22.234 10.055 10.859 1 98.25 134 GLY B CA 1
ATOM 3649 C C . GLY B 1 134 ? -21.25 8.922 11.023 1 98.25 134 GLY B C 1
ATOM 3650 O O . GLY B 1 134 ? -21.484 7.805 10.562 1 98.25 134 GLY B O 1
ATOM 3651 N N . PHE B 1 135 ? -20.141 9.109 11.727 1 98.62 135 PHE B N 1
ATOM 3652 C CA . PHE B 1 135 ? -19.109 8.094 11.867 1 98.62 135 PHE B CA 1
ATOM 3653 C C . PHE B 1 135 ? -19.484 7.094 12.961 1 98.62 135 PHE B C 1
ATOM 3655 O O . PHE B 1 135 ? -19.969 7.484 14.023 1 98.62 135 PHE B O 1
ATOM 3662 N N . PRO B 1 136 ? -19.219 5.855 12.695 1 98.75 136 PRO B N 1
ATOM 3663 C CA . PRO B 1 136 ? -19.562 4.852 13.703 1 98.75 136 PRO B CA 1
ATOM 3664 C C . PRO B 1 136 ? -18.5 4.746 14.805 1 98.75 136 PRO B C 1
ATOM 3666 O O . PRO B 1 136 ? -17.312 4.996 14.555 1 98.75 136 PRO B O 1
ATOM 3669 N N . GLY B 1 137 ? -18.938 4.406 16.031 1 98.69 137 GLY B N 1
ATOM 3670 C CA . GLY B 1 137 ? -18.031 4.09 17.141 1 98.69 137 GLY B CA 1
ATOM 3671 C C . GLY B 1 137 ? -17.609 5.312 17.938 1 98.69 137 GLY B C 1
ATOM 3672 O O . GLY B 1 137 ? -17.469 6.402 17.375 1 98.69 137 GLY B O 1
ATOM 3673 N N . ASN B 1 138 ? -17.453 5.125 19.234 1 98.81 138 ASN B N 1
ATOM 3674 C CA . ASN B 1 138 ? -16.781 6.133 20.047 1 98.81 138 ASN B CA 1
ATOM 3675 C C . ASN B 1 138 ? -15.273 6.156 19.781 1 98.81 138 ASN B C 1
ATOM 3677 O O . ASN B 1 138 ? -14.617 5.113 19.812 1 98.81 138 ASN B O 1
ATOM 3681 N N . LEU B 1 139 ? -14.797 7.238 19.484 1 98.88 139 LEU B N 1
ATOM 3682 C CA . LEU B 1 139 ? -13.367 7.391 19.266 1 98.88 139 LEU B CA 1
ATOM 3683 C C . LEU B 1 139 ? -12.742 8.25 20.359 1 98.88 139 LEU B C 1
ATOM 3685 O O . LEU B 1 139 ? -13.062 9.438 20.484 1 98.88 139 LEU B O 1
ATOM 3689 N N . ASN B 1 140 ? -11.906 7.668 21.156 1 98.88 140 ASN B N 1
ATOM 3690 C CA . ASN B 1 140 ? -11.109 8.398 22.141 1 98.88 140 ASN B CA 1
ATOM 3691 C C . ASN B 1 140 ? -9.758 8.812 21.578 1 98.88 140 ASN B C 1
ATOM 3693 O O . ASN B 1 140 ? -8.938 7.969 21.219 1 98.88 140 ASN B O 1
ATOM 3697 N N . VAL B 1 141 ? -9.539 10.078 21.562 1 98.88 141 VAL B N 1
ATOM 3698 C CA . VAL B 1 141 ? -8.344 10.602 20.906 1 98.88 141 VAL B CA 1
ATOM 3699 C C . VAL B 1 141 ? -7.477 11.344 21.906 1 98.88 141 VAL B C 1
ATOM 3701 O O . VAL B 1 141 ? -7.988 12.086 22.75 1 98.88 141 VAL B O 1
ATOM 3704 N N . ASN B 1 142 ? -6.219 11.125 21.828 1 98.88 142 ASN B N 1
ATOM 3705 C CA . ASN B 1 142 ? -5.219 11.836 22.609 1 98.88 142 ASN B CA 1
ATOM 3706 C C . ASN B 1 142 ? -4.184 12.516 21.719 1 98.88 142 ASN B C 1
ATOM 3708 O O . ASN B 1 142 ? -3.725 11.93 20.734 1 98.88 142 ASN B O 1
ATOM 3712 N N . CYS B 1 143 ? -3.881 13.711 22.031 1 98.88 143 CYS B N 1
ATOM 3713 C CA . CYS B 1 143 ? -2.82 14.469 21.375 1 98.88 143 CYS B CA 1
ATOM 3714 C C . CYS B 1 143 ? -1.794 14.953 22.391 1 98.88 143 CYS B C 1
ATOM 3716 O O . CYS B 1 143 ? -2.15 15.602 23.375 1 98.88 143 CYS B O 1
ATOM 3718 N N . THR B 1 144 ? -0.555 14.633 22.172 1 98.94 144 THR B N 1
ATOM 3719 C CA . THR B 1 144 ? 0.523 15.172 23 1 98.94 144 THR B CA 1
ATOM 3720 C C . THR B 1 144 ? 1.5 15.977 22.141 1 98.94 144 THR B C 1
ATOM 3722 O O . THR B 1 144 ? 2.035 15.469 21.156 1 98.94 144 THR B O 1
ATOM 3725 N N . TYR B 1 145 ? 1.668 17.203 22.516 1 98.88 145 TYR B N 1
ATOM 3726 C CA . TYR B 1 145 ? 2.738 18.047 21.984 1 98.88 145 TYR B CA 1
ATOM 3727 C C . TYR B 1 145 ? 3.936 18.062 22.922 1 98.88 145 TYR B C 1
ATOM 3729 O O . TYR B 1 145 ? 3.771 18.188 24.141 1 98.88 145 TYR B O 1
ATOM 3737 N N . MET B 1 146 ? 5.074 17.906 22.359 1 98.88 146 MET B N 1
ATOM 3738 C CA . MET B 1 146 ? 6.312 18 23.141 1 98.88 146 MET B CA 1
ATOM 3739 C C . MET B 1 146 ? 7.359 18.812 22.375 1 98.88 146 MET B C 1
ATOM 3741 O O . MET B 1 146 ? 7.398 18.781 21.141 1 98.88 146 MET B O 1
ATOM 3745 N N . LEU B 1 147 ? 8.133 19.531 23.109 1 98.81 147 LEU B N 1
ATOM 3746 C CA . LEU B 1 147 ? 9.336 20.172 22.562 1 98.81 147 LEU B CA 1
ATOM 3747 C C . LEU B 1 147 ? 10.594 19.547 23.156 1 98.81 147 LEU B C 1
ATOM 3749 O O . LEU B 1 147 ? 10.664 19.312 24.375 1 98.81 147 LEU B O 1
ATOM 3753 N N . ASN B 1 148 ? 11.539 19.219 22.344 1 98.25 148 ASN B N 1
ATOM 3754 C CA . ASN B 1 148 ? 12.805 18.766 22.922 1 98.25 148 ASN B CA 1
ATOM 3755 C C . ASN B 1 148 ? 13.891 19.828 22.781 1 98.25 148 ASN B C 1
ATOM 3757 O O . ASN B 1 148 ? 13.641 20.906 22.234 1 98.25 148 ASN B O 1
ATOM 3761 N N . ALA B 1 149 ? 15.07 19.547 23.344 1 97.88 149 ALA B N 1
ATOM 3762 C CA . ALA B 1 149 ? 16.109 20.562 23.484 1 97.88 149 ALA B CA 1
ATOM 3763 C C . ALA B 1 149 ? 16.797 20.828 22.141 1 97.88 149 ALA B C 1
ATOM 3765 O O . ALA B 1 149 ? 17.5 21.828 22 1 97.88 149 ALA B O 1
ATOM 3766 N N . ASP B 1 150 ? 16.562 19.984 21.141 1 96.94 150 ASP B N 1
ATOM 3767 C CA . ASP B 1 150 ? 17.266 20.078 19.875 1 96.94 150 ASP B CA 1
ATOM 3768 C C . ASP B 1 150 ? 16.438 20.844 18.844 1 96.94 150 ASP B C 1
ATOM 3770 O O . ASP B 1 150 ? 16.766 20.844 17.656 1 96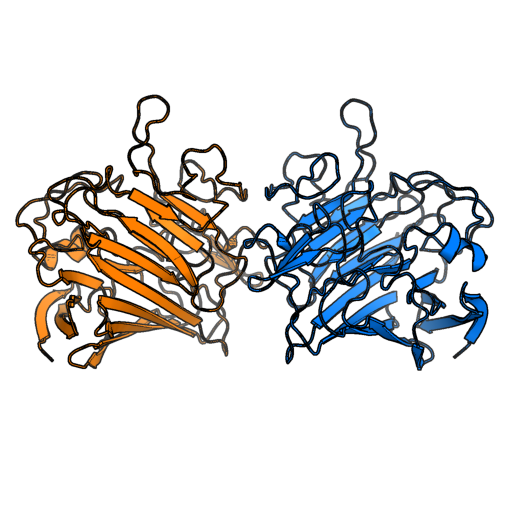.94 150 ASP B O 1
ATOM 3774 N N . GLY B 1 151 ? 15.328 21.469 19.25 1 98.38 151 GLY B N 1
ATOM 3775 C CA . GLY B 1 151 ? 14.531 22.266 18.344 1 98.38 151 GLY B CA 1
ATOM 3776 C C . GLY B 1 151 ? 13.461 21.469 17.625 1 98.38 151 GLY B C 1
ATOM 3777 O O . GLY B 1 151 ? 13.07 21.812 16.516 1 98.38 151 GLY B O 1
ATOM 3778 N N . THR B 1 152 ? 13 20.375 18.25 1 98.88 152 THR B N 1
ATOM 3779 C CA . THR B 1 152 ? 12.008 19.5 17.625 1 98.88 152 THR B CA 1
ATOM 3780 C C . THR B 1 152 ? 10.648 19.641 18.312 1 98.88 152 THR B C 1
ATOM 3782 O O . THR B 1 152 ? 10.555 19.547 19.531 1 98.88 152 THR B O 1
ATOM 3785 N N . LEU B 1 153 ? 9.617 20 17.562 1 98.94 153 LEU B N 1
ATOM 3786 C CA . LEU B 1 153 ? 8.227 19.828 17.969 1 98.94 153 LEU B CA 1
ATOM 3787 C C . LEU B 1 153 ? 7.754 18.406 17.672 1 98.94 153 LEU B C 1
ATOM 3789 O O . LEU B 1 153 ? 7.738 17.984 16.516 1 98.94 153 LEU B O 1
ATOM 3793 N N . ILE B 1 154 ? 7.453 17.625 18.656 1 98.94 154 ILE B N 1
ATOM 3794 C CA . ILE B 1 154 ? 6.957 16.25 18.531 1 98.94 154 ILE B CA 1
ATOM 3795 C C . ILE B 1 154 ? 5.441 16.234 18.703 1 98.94 154 ILE B C 1
ATOM 3797 O O . ILE B 1 154 ? 4.914 16.766 19.688 1 98.94 154 ILE B O 1
ATOM 3801 N N . VAL B 1 155 ? 4.727 15.727 17.766 1 98.94 155 VAL B N 1
ATOM 3802 C CA . VAL B 1 155 ? 3.275 15.555 17.797 1 98.94 155 VAL B CA 1
ATOM 3803 C C . VAL B 1 155 ? 2.934 14.07 17.859 1 98.94 155 VAL B C 1
ATOM 3805 O O . VAL B 1 155 ? 3.248 13.312 16.938 1 98.94 155 VAL B O 1
ATOM 3808 N N . ARG B 1 156 ? 2.338 13.641 18.922 1 98.88 156 ARG B N 1
ATOM 3809 C CA . ARG B 1 156 ? 1.892 12.258 19.094 1 98.88 156 ARG B CA 1
ATOM 3810 C C . ARG B 1 156 ? 0.37 12.18 19.125 1 98.88 156 ARG B C 1
ATOM 3812 O O . ARG B 1 156 ? -0.275 12.867 19.922 1 98.88 156 ARG B O 1
ATOM 3819 N N . LEU B 1 157 ? -0.208 11.406 18.312 1 98.88 157 LEU B N 1
ATOM 3820 C CA . LEU B 1 157 ? -1.646 11.172 18.266 1 98.88 157 LEU B CA 1
ATOM 3821 C C . LEU B 1 157 ? -1.966 9.695 18.5 1 98.88 157 LEU B C 1
ATOM 3823 O O . LEU B 1 157 ? -1.396 8.828 17.844 1 98.88 157 LEU B O 1
ATOM 3827 N N . GLU B 1 158 ? -2.822 9.43 19.391 1 98.81 158 GLU B N 1
ATOM 3828 C CA . GLU B 1 158 ? -3.285 8.086 19.719 1 98.81 158 GLU B CA 1
ATOM 3829 C C . GLU B 1 158 ? -4.809 8.023 19.781 1 98.81 158 GLU B C 1
ATOM 3831 O O . GLU B 1 158 ? -5.461 9.016 20.125 1 98.81 158 GLU B O 1
ATOM 3836 N N . ALA B 1 159 ? -5.375 6.902 19.453 1 98.94 159 ALA B N 1
ATOM 3837 C CA . ALA B 1 159 ? -6.824 6.754 19.531 1 98.94 159 ALA B CA 1
ATOM 3838 C C . ALA B 1 159 ? -7.219 5.293 19.719 1 98.94 159 ALA B C 1
ATOM 3840 O O . ALA B 1 159 ? -6.484 4.387 19.312 1 98.94 159 ALA B O 1
ATOM 3841 N N . VAL B 1 160 ? -8.281 5.043 20.344 1 98.88 160 VAL B N 1
ATOM 3842 C CA . VAL B 1 160 ? -8.922 3.738 20.469 1 98.88 160 VAL B CA 1
ATOM 3843 C C . VAL B 1 160 ? -10.422 3.873 20.219 1 98.88 160 VAL B C 1
ATOM 3845 O O . VAL B 1 160 ? -10.977 4.973 20.312 1 98.88 160 VAL B O 1
ATOM 3848 N N . THR B 1 161 ? -11.031 2.852 19.891 1 98.88 161 THR B N 1
ATOM 3849 C CA . THR B 1 161 ? -12.461 2.855 19.609 1 98.88 161 THR B CA 1
ATOM 3850 C C . THR B 1 161 ? -13.133 1.61 20.172 1 98.88 161 THR B C 1
ATOM 3852 O O . THR B 1 161 ? -12.461 0.663 20.578 1 98.88 161 THR B O 1
ATOM 3855 N N . ASP B 1 162 ? -14.461 1.68 20.312 1 98.81 162 ASP B N 1
ATOM 3856 C CA . ASP B 1 162 ? -15.203 0.53 20.828 1 98.81 162 ASP B CA 1
ATOM 3857 C C . ASP B 1 162 ? -15.977 -0.169 19.703 1 98.81 162 ASP B C 1
ATOM 3859 O O . ASP B 1 162 ? -16.625 -1.196 19.938 1 98.81 162 ASP B O 1
ATOM 3863 N N . ARG B 1 163 ? -16.016 0.347 18.469 1 98.31 163 ARG B N 1
ATOM 3864 C CA . ARG B 1 163 ? -16.547 -0.237 17.25 1 98.31 163 ARG B CA 1
ATOM 3865 C C . ARG B 1 163 ? -15.648 0.096 16.047 1 98.31 163 ARG B C 1
ATOM 3867 O O . ARG B 1 163 ? -14.977 1.129 16.047 1 98.31 163 ARG B O 1
ATOM 3874 N N . PRO B 1 164 ? -15.656 -0.801 15.023 1 98.62 164 PRO B N 1
ATOM 3875 C CA . PRO B 1 164 ? -14.906 -0.417 13.828 1 98.62 164 PRO B CA 1
ATOM 3876 C C . PRO B 1 164 ? -15.289 0.969 13.312 1 98.62 164 PRO B C 1
ATOM 3878 O O . PRO B 1 164 ? -16.469 1.294 13.227 1 98.62 164 PRO B O 1
ATOM 3881 N N . THR B 1 165 ? -14.305 1.809 13.047 1 98.81 165 THR B N 1
ATOM 3882 C CA . THR B 1 165 ? -14.539 3.17 12.578 1 98.81 165 THR B CA 1
ATOM 3883 C C . THR B 1 165 ? -13.367 3.666 11.734 1 98.81 165 THR B C 1
ATOM 3885 O O . THR B 1 165 ? -12.414 2.924 11.492 1 98.81 165 THR B O 1
ATOM 3888 N N . ILE B 1 166 ? -13.523 4.844 11.18 1 98.69 166 ILE B N 1
ATOM 3889 C CA . ILE B 1 166 ? -12.445 5.512 10.453 1 98.69 166 ILE B CA 1
ATOM 3890 C C . ILE B 1 166 ? -11.578 6.301 11.438 1 98.69 166 ILE B C 1
ATOM 3892 O O . ILE B 1 166 ? -12.094 6.957 12.344 1 98.69 166 ILE B O 1
ATOM 3896 N N . CYS B 1 167 ? -10.32 6.195 11.328 1 98.81 167 CYS B N 1
ATOM 3897 C CA . CYS B 1 167 ? -9.383 7.012 12.094 1 98.81 167 CYS B CA 1
ATOM 3898 C C . CYS B 1 167 ? -8.188 7.426 11.242 1 98.81 167 CYS B C 1
ATOM 3900 O O . CYS B 1 167 ? -7.352 6.59 10.898 1 98.81 167 CYS B O 1
ATOM 3902 N N . ASN B 1 168 ? -8.086 8.508 10.812 1 98.69 168 ASN B N 1
ATOM 3903 C CA . ASN B 1 168 ? -7.035 9.227 10.094 1 98.69 168 ASN B CA 1
ATOM 3904 C C . ASN B 1 168 ? -6.883 10.656 10.609 1 98.69 168 ASN B C 1
ATOM 3906 O O . ASN B 1 168 ? -7.703 11.516 10.297 1 98.69 168 ASN B O 1
ATOM 3910 N N . LEU B 1 169 ? -5.863 10.844 11.391 1 98.69 169 LEU B N 1
ATOM 3911 C CA . LEU B 1 169 ? -5.664 12.133 12.039 1 98.69 169 LEU B CA 1
ATOM 3912 C C . LEU B 1 169 ? -4.465 12.867 11.438 1 98.69 169 LEU B C 1
ATOM 3914 O O . LEU B 1 169 ? -3.529 12.234 10.945 1 98.69 169 LEU B O 1
ATOM 3918 N N . LEU B 1 170 ? -4.5 14.117 11.438 1 97.62 170 LEU B N 1
ATOM 3919 C CA . LEU B 1 170 ? -3.32 14.859 11 1 97.62 170 LEU B CA 1
ATOM 3920 C C . LEU B 1 170 ? -3.211 16.188 11.727 1 97.62 170 LEU B C 1
ATOM 3922 O O . LEU B 1 170 ? -4.203 16.703 12.258 1 97.62 170 LEU B O 1
ATOM 3926 N N . HIS B 1 171 ? -2.002 16.641 11.922 1 98.06 171 HIS B N 1
ATOM 3927 C CA . HIS B 1 171 ? -1.679 17.984 12.414 1 98.06 171 HIS B CA 1
ATOM 3928 C C . HIS B 1 171 ? -1.679 19 11.273 1 98.06 171 HIS B C 1
ATOM 3930 O O . HIS B 1 171 ? -1.003 18.812 10.266 1 98.06 171 HIS B O 1
ATOM 3936 N N . HIS B 1 172 ? -2.396 20.109 11.453 1 98.12 172 HIS B N 1
ATOM 3937 C CA . HIS B 1 172 ? -2.689 21 10.336 1 98.12 172 HIS B CA 1
ATOM 3938 C C . HIS B 1 172 ? -2.064 22.375 10.547 1 98.12 172 HIS B C 1
ATOM 3940 O O . HIS B 1 172 ? -2.719 23.406 10.336 1 98.12 172 HIS B O 1
ATOM 3946 N N . SER B 1 173 ? -0.88 22.484 11.008 1 98.06 173 SER B N 1
ATOM 3947 C CA . SER B 1 173 ? -0.209 23.781 11.109 1 98.06 173 SER B CA 1
ATOM 3948 C C . SER B 1 173 ? 0.131 24.344 9.734 1 98.06 173 SER B C 1
ATOM 3950 O O . SER B 1 173 ? 0.536 23.594 8.836 1 98.06 173 SER B O 1
ATOM 3952 N N . TYR B 1 174 ? -0.081 25.641 9.57 1 97.81 174 TYR B N 1
ATOM 3953 C CA . TYR B 1 174 ? 0.469 26.438 8.469 1 97.81 174 TYR B CA 1
ATOM 3954 C C . TYR B 1 174 ? 1.815 27.031 8.852 1 97.81 174 TYR B C 1
ATOM 3956 O O . TYR B 1 174 ? 1.885 27.922 9.703 1 97.81 174 TYR B O 1
ATOM 3964 N N . PHE B 1 175 ? 2.838 26.641 8.164 1 98.75 175 PHE B N 1
ATOM 3965 C CA . PHE B 1 175 ? 4.18 27.094 8.508 1 98.75 175 PHE B CA 1
ATOM 3966 C C . PHE B 1 175 ? 4.598 28.266 7.617 1 98.75 175 PHE B C 1
ATOM 3968 O O . PHE B 1 175 ? 4.188 28.344 6.461 1 98.75 175 PHE B O 1
ATOM 3975 N N . ASN B 1 176 ? 5.312 29.109 8.086 1 98.62 176 ASN B N 1
ATOM 3976 C CA . ASN B 1 176 ? 6.105 30.141 7.426 1 98.62 176 ASN B CA 1
ATOM 3977 C C . ASN B 1 176 ? 7.461 30.328 8.102 1 98.62 176 ASN B C 1
ATOM 3979 O O . ASN B 1 176 ? 7.523 30.781 9.25 1 98.62 176 ASN B O 1
ATOM 3983 N N . LEU B 1 177 ? 8.5 30.016 7.43 1 98.69 177 LEU B N 1
ATOM 3984 C CA . LEU B 1 177 ? 9.812 29.953 8.07 1 98.69 177 LEU B CA 1
ATOM 3985 C C . LEU B 1 177 ? 10.539 31.297 7.93 1 98.69 177 LEU B C 1
ATOM 3987 O O . LEU B 1 177 ? 11.672 31.438 8.398 1 98.69 177 LEU B O 1
ATOM 3991 N N . ASP B 1 178 ? 9.914 32.281 7.25 1 98.06 178 ASP B N 1
ATOM 3992 C CA . ASP B 1 178 ? 10.602 33.531 6.961 1 98.06 178 ASP B CA 1
ATOM 3993 C C . ASP B 1 178 ? 10.062 34.656 7.836 1 98.06 178 ASP B C 1
ATOM 3995 O O . ASP B 1 178 ? 10.773 35.188 8.688 1 98.06 178 ASP B O 1
ATOM 3999 N N . ASP B 1 179 ? 8.773 34.938 7.73 1 97.88 179 ASP B N 1
ATOM 4000 C CA . ASP B 1 179 ? 8.359 36.25 8.273 1 97.88 179 ASP B CA 1
ATOM 4001 C C . ASP B 1 179 ? 6.98 36.156 8.914 1 97.88 179 ASP B C 1
ATOM 4003 O O . ASP B 1 179 ? 6.254 37.125 8.977 1 97.88 179 ASP B O 1
ATOM 4007 N N . GLY B 1 180 ? 6.562 34.906 9.227 1 96.88 180 GLY B N 1
ATOM 4008 C CA . GLY B 1 180 ? 5.332 34.719 9.969 1 96.88 180 GLY B CA 1
ATOM 4009 C C . GLY B 1 180 ? 4.086 34.969 9.148 1 96.88 180 GLY B C 1
ATOM 4010 O O . GLY B 1 180 ? 3.016 35.25 9.703 1 96.88 180 GLY B O 1
ATOM 4011 N N . GLY B 1 181 ? 4.168 35 7.84 1 96.56 181 GLY B N 1
ATOM 4012 C CA . GLY B 1 181 ? 3.008 35.125 6.977 1 96.56 181 GLY B CA 1
ATOM 4013 C C . GLY B 1 181 ? 2.82 36.562 6.445 1 96.56 181 GLY B C 1
ATOM 4014 O O . GLY B 1 181 ? 1.799 36.844 5.824 1 96.56 181 GLY B O 1
ATOM 4015 N N . GLU B 1 182 ? 3.73 37.469 6.73 1 95.5 182 GLU B N 1
ATOM 4016 C CA . GLU B 1 182 ? 3.674 38.781 6.113 1 95.5 182 GLU B CA 1
ATOM 4017 C C . GLU B 1 182 ? 3.836 38.719 4.598 1 95.5 182 GLU B C 1
ATOM 4019 O O . GLU B 1 182 ? 3.221 39.469 3.855 1 95.5 182 GLU B O 1
ATOM 4024 N N . GLY B 1 183 ? 4.68 37.844 4.152 1 95.31 183 GLY B N 1
ATOM 4025 C CA . GLY B 1 183 ? 4.84 37.469 2.756 1 95.31 183 GLY B CA 1
ATOM 4026 C C . GLY B 1 183 ? 4.383 36.062 2.453 1 95.31 183 GLY B C 1
ATOM 4027 O O . GLY B 1 183 ? 3.799 35.406 3.311 1 95.31 183 GLY B O 1
ATOM 4028 N N . ASP B 1 184 ? 4.527 35.625 1.152 1 96.81 184 ASP B N 1
ATOM 4029 C CA . ASP B 1 184 ? 4.094 34.312 0.764 1 96.81 184 ASP B CA 1
ATOM 4030 C C . ASP B 1 184 ? 5.23 33.281 0.91 1 96.81 184 ASP B C 1
ATOM 4032 O O . ASP B 1 184 ? 6.375 33.656 1.157 1 96.81 184 ASP B O 1
ATOM 4036 N N . VAL B 1 185 ? 4.918 32.031 0.838 1 98.31 185 VAL B N 1
ATOM 4037 C CA . VAL B 1 185 ? 5.867 30.969 1.087 1 98.31 185 VAL B CA 1
ATOM 4038 C C . VAL B 1 185 ? 6.336 30.375 -0.24 1 98.31 185 VAL B C 1
ATOM 4040 O O . VAL B 1 185 ? 6.957 29.312 -0.267 1 98.31 185 VAL B O 1
ATOM 4043 N N . LEU B 1 186 ? 6.094 31.016 -1.368 1 98.5 186 LEU B N 1
ATOM 4044 C CA . LEU B 1 186 ? 6.293 30.422 -2.684 1 98.5 186 LEU B CA 1
ATOM 4045 C C . LEU B 1 186 ? 7.777 30.281 -2.996 1 98.5 186 LEU B C 1
ATOM 4047 O O . LEU B 1 186 ? 8.164 29.469 -3.848 1 98.5 186 LEU B O 1
ATOM 4051 N N . ASP B 1 187 ? 8.625 31.016 -2.264 1 98.62 187 ASP B N 1
ATOM 4052 C CA . ASP B 1 187 ? 10.055 30.953 -2.545 1 98.62 187 ASP B CA 1
ATOM 4053 C C . ASP B 1 187 ? 10.773 30.047 -1.549 1 98.62 187 ASP B C 1
ATOM 4055 O O . ASP B 1 187 ? 11.992 29.875 -1.615 1 98.62 187 ASP B O 1
ATOM 4059 N N . HIS B 1 188 ? 10.062 29.516 -0.54 1 98.69 188 HIS B N 1
ATOM 4060 C CA . HIS B 1 188 ? 10.633 28.438 0.265 1 98.69 188 HIS B CA 1
ATOM 4061 C C . HIS B 1 188 ? 11.047 27.266 -0.607 1 98.69 188 HIS B C 1
ATOM 4063 O O . HIS B 1 188 ? 10.414 26.984 -1.631 1 98.69 188 HIS B O 1
ATOM 4069 N N . GLN B 1 189 ? 12.117 26.562 -0.245 1 98.69 189 GLN B N 1
ATOM 4070 C CA . GLN B 1 189 ? 12.609 25.375 -0.957 1 98.69 189 GLN B CA 1
ATOM 4071 C C . GLN B 1 189 ? 12.125 24.094 -0.291 1 98.69 189 GLN B C 1
ATOM 4073 O O . GLN B 1 189 ? 12.336 23.891 0.906 1 98.69 189 GLN B O 1
ATOM 4078 N N . PHE B 1 190 ? 11.547 23.266 -1.124 1 98.81 190 PHE B N 1
ATOM 4079 C CA . PHE B 1 190 ? 10.961 22.047 -0.585 1 98.81 190 PHE B CA 1
ATOM 4080 C C . PHE B 1 190 ? 11.688 20.828 -1.117 1 98.81 190 PHE B C 1
ATOM 4082 O O . PHE B 1 190 ? 12.078 20.781 -2.285 1 98.81 190 PHE B O 1
ATOM 4089 N N . LYS B 1 191 ? 11.875 19.891 -0.303 1 98.88 191 LYS B N 1
ATOM 4090 C CA . LYS B 1 191 ? 12.25 18.516 -0.65 1 98.88 191 LYS B CA 1
ATOM 4091 C C . LYS B 1 191 ? 11.328 17.516 0.034 1 98.88 191 LYS B C 1
ATOM 4093 O O . LYS B 1 191 ? 11.148 17.547 1.253 1 98.88 191 LYS B O 1
ATOM 4098 N N . ILE B 1 192 ? 10.664 16.656 -0.688 1 98.81 192 ILE B N 1
ATOM 4099 C CA . ILE B 1 192 ? 9.766 15.633 -0.162 1 98.81 192 ILE B CA 1
ATOM 4100 C C . ILE B 1 192 ? 10.234 14.25 -0.599 1 98.81 192 ILE B C 1
ATOM 4102 O O . ILE B 1 192 ? 10.562 14.039 -1.769 1 98.81 192 ILE B O 1
ATOM 4106 N N . ALA B 1 193 ? 10.297 13.266 0.316 1 96.69 193 ALA B N 1
ATOM 4107 C CA . ALA B 1 193 ? 10.805 11.922 0.068 1 96.69 193 ALA B CA 1
ATOM 4108 C C . ALA B 1 193 ? 9.805 11.094 -0.737 1 96.69 193 ALA B C 1
ATOM 4110 O O . ALA B 1 193 ? 10.148 10.031 -1.261 1 96.69 193 ALA B O 1
ATOM 4111 N N . GLY B 1 194 ? 8.656 11.508 -1.054 1 95.56 194 GLY B N 1
ATOM 4112 C CA . GLY B 1 194 ? 7.664 10.773 -1.819 1 95.56 194 GLY B CA 1
ATOM 4113 C C . GLY B 1 194 ? 7.938 10.781 -3.312 1 95.56 194 GLY B C 1
ATOM 4114 O O . GLY B 1 194 ? 7.797 11.812 -3.967 1 95.56 194 GLY B O 1
ATOM 4115 N N . ASP B 1 195 ? 8.25 9.531 -3.924 1 96.06 195 ASP B N 1
ATOM 4116 C CA . ASP B 1 195 ? 8.531 9.414 -5.352 1 96.06 195 ASP B CA 1
ATOM 4117 C C . ASP B 1 195 ? 7.234 9.273 -6.152 1 96.06 195 ASP B C 1
ATOM 4119 O O . ASP B 1 195 ? 7.273 9.086 -7.371 1 96.06 195 ASP B O 1
ATOM 4123 N N . ALA B 1 196 ? 6.129 9.328 -5.469 1 98.75 196 ALA B N 1
ATOM 4124 C CA . ALA B 1 196 ? 4.82 9.273 -6.113 1 98.75 196 ALA B CA 1
ATOM 4125 C C . ALA B 1 196 ? 3.824 10.195 -5.414 1 98.75 196 ALA B C 1
ATOM 4127 O O . ALA B 1 196 ? 4.051 10.617 -4.277 1 98.75 196 ALA B O 1
ATOM 4128 N N . TYR B 1 197 ? 2.781 10.578 -6.121 1 98.88 197 TYR B N 1
ATOM 4129 C CA . TYR B 1 197 ? 1.708 11.406 -5.586 1 98.88 197 TYR B CA 1
ATOM 4130 C C . TYR B 1 197 ? 0.35 10.93 -6.09 1 98.88 197 TYR B C 1
ATOM 4132 O O . TYR B 1 197 ? 0.272 10.078 -6.973 1 98.88 197 TYR B O 1
ATOM 4140 N N . LEU B 1 198 ? -0.71 11.398 -5.48 1 98.88 198 LEU B N 1
ATOM 4141 C CA . LEU B 1 198 ? -2.074 11.078 -5.883 1 98.88 198 LEU B CA 1
ATOM 4142 C C . LEU B 1 198 ? -2.684 12.211 -6.703 1 98.88 198 LEU B C 1
ATOM 4144 O O . LEU B 1 198 ? -2.961 13.289 -6.172 1 98.88 198 LEU B O 1
ATOM 4148 N N . PRO B 1 199 ? -2.916 11.969 -8.008 1 98.56 199 PRO B N 1
ATOM 4149 C CA . PRO B 1 199 ? -3.719 12.953 -8.734 1 98.56 199 PRO B CA 1
ATOM 4150 C C . PRO B 1 199 ? -5.137 13.086 -8.188 1 98.56 199 PRO B C 1
ATOM 4152 O O . PRO B 1 199 ? -5.699 12.109 -7.68 1 98.56 199 PRO B O 1
ATOM 4155 N N . VAL B 1 200 ? -5.691 14.281 -8.281 1 98.25 200 VAL B N 1
ATOM 4156 C CA . VAL B 1 200 ? -7.027 14.523 -7.754 1 98.25 200 VAL B CA 1
ATOM 4157 C C . VAL B 1 200 ? -7.938 15.047 -8.859 1 98.25 200 VAL B C 1
ATOM 4159 O O . VAL B 1 200 ? -7.457 15.539 -9.883 1 98.25 200 VAL B O 1
ATOM 4162 N N . ASP B 1 201 ? -9.219 14.883 -8.68 1 96.94 201 ASP B N 1
ATOM 4163 C CA . ASP B 1 201 ? -10.203 15.445 -9.594 1 96.94 201 ASP B CA 1
ATOM 4164 C C . ASP B 1 201 ? -10.516 16.891 -9.234 1 96.94 201 ASP B C 1
ATOM 4166 O O . ASP B 1 201 ? -9.797 17.516 -8.453 1 96.94 201 ASP B O 1
ATOM 4170 N N . GLU B 1 202 ? -11.562 17.469 -9.812 1 95.62 202 GLU B N 1
ATOM 4171 C CA . GLU B 1 202 ? -11.906 18.875 -9.625 1 95.62 202 GLU B CA 1
ATOM 4172 C C . GLU B 1 202 ? -12.312 19.156 -8.18 1 95.62 202 GLU B C 1
ATOM 4174 O O . GLU B 1 202 ? -12.188 20.297 -7.711 1 95.62 202 GLU B O 1
ATOM 4179 N N . ALA B 1 203 ? -12.82 18.141 -7.531 1 96.56 203 ALA B N 1
ATOM 4180 C CA . ALA B 1 203 ? -13.211 18.281 -6.129 1 96.56 203 ALA B CA 1
ATOM 4181 C C . ALA B 1 203 ? -12.031 17.984 -5.203 1 96.56 203 ALA B C 1
ATOM 4183 O O . ALA B 1 203 ? -12.211 17.859 -3.988 1 96.56 203 ALA B O 1
ATOM 4184 N N . LEU B 1 204 ? -10.805 17.812 -5.742 1 97.19 204 LEU B N 1
ATOM 4185 C CA . LEU B 1 204 ? -9.578 17.562 -4.996 1 97.19 204 LEU B CA 1
ATOM 4186 C C . LEU B 1 204 ? -9.617 16.203 -4.309 1 97.19 204 LEU B C 1
ATOM 4188 O O . LEU B 1 204 ? -9.016 16.031 -3.248 1 97.19 204 LEU B O 1
ATOM 4192 N N . ILE B 1 205 ? -10.352 15.289 -4.844 1 98.12 205 ILE B N 1
ATOM 4193 C CA . ILE B 1 205 ? -10.414 13.922 -4.344 1 98.12 205 ILE B CA 1
ATOM 4194 C C . ILE B 1 205 ? -9.562 13.008 -5.219 1 98.12 205 ILE B C 1
ATOM 4196 O O . ILE B 1 205 ? -9.672 13.039 -6.449 1 98.12 205 ILE B O 1
ATOM 4200 N N . PRO B 1 206 ? -8.688 12.195 -4.613 1 98.5 206 PRO B N 1
ATOM 4201 C CA . PRO B 1 206 ? -7.879 11.289 -5.418 1 98.5 206 PRO B CA 1
ATOM 4202 C C . PRO B 1 206 ? -8.711 10.445 -6.379 1 98.5 206 PRO B C 1
ATOM 4204 O O . PRO B 1 206 ? -9.812 10.008 -6.031 1 98.5 206 PRO B O 1
ATOM 4207 N N . ASP B 1 207 ? -8.203 10.133 -7.535 1 97.88 207 ASP B N 1
ATOM 4208 C CA . ASP B 1 207 ? -8.977 9.445 -8.57 1 97.88 207 ASP B CA 1
ATOM 4209 C C . ASP B 1 207 ? -8.547 7.984 -8.695 1 97.88 207 ASP B C 1
ATOM 4211 O O . ASP B 1 207 ? -8.875 7.32 -9.68 1 97.88 207 ASP B O 1
ATOM 4215 N N . GLY B 1 208 ? -7.742 7.523 -7.805 1 98 208 GLY B N 1
ATOM 4216 C CA . GLY B 1 208 ? -7.367 6.121 -7.773 1 98 208 GLY B CA 1
ATOM 4217 C C . GLY B 1 208 ? -6.008 5.852 -8.398 1 98 208 GLY B C 1
ATOM 4218 O O . GLY B 1 208 ? -5.434 4.777 -8.211 1 98 208 GLY B O 1
ATOM 4219 N N . ARG B 1 209 ? -5.48 6.793 -9.195 1 98.62 209 ARG B N 1
ATOM 4220 C CA . ARG B 1 209 ? -4.152 6.625 -9.773 1 98.62 209 ARG B CA 1
ATOM 4221 C C . ARG B 1 209 ? -3.066 6.945 -8.75 1 98.62 209 ARG B C 1
ATOM 4223 O O . ARG B 1 209 ? -3.252 7.801 -7.887 1 98.62 209 ARG B O 1
ATOM 4230 N N . VAL B 1 210 ? -1.984 6.25 -8.711 1 98.88 210 VAL B N 1
ATOM 4231 C CA . VAL B 1 210 ? -0.718 6.578 -8.062 1 98.88 210 VAL B CA 1
ATOM 4232 C C . VAL B 1 210 ? 0.364 6.781 -9.125 1 98.88 210 VAL B C 1
ATOM 4234 O O . VAL B 1 210 ? 0.677 5.863 -9.883 1 98.88 210 VAL B O 1
ATOM 4237 N N . LEU B 1 211 ? 0.917 7.992 -9.203 1 98.81 211 LEU B N 1
ATOM 4238 C CA . LEU B 1 211 ? 1.809 8.328 -10.312 1 98.81 211 LEU B CA 1
ATOM 4239 C C . LEU B 1 211 ? 3.162 8.797 -9.797 1 98.81 211 LEU B C 1
ATOM 4241 O O . LEU B 1 211 ? 3.232 9.531 -8.805 1 98.81 211 LEU B O 1
ATOM 4245 N N . PRO B 1 212 ? 4.25 8.344 -10.43 1 98.25 212 PRO B N 1
ATOM 4246 C CA . PRO B 1 212 ? 5.559 8.906 -10.086 1 98.25 212 PRO B CA 1
ATOM 4247 C C . PRO B 1 212 ? 5.605 10.422 -10.242 1 98.25 212 PRO B C 1
ATOM 4249 O O . PRO B 1 212 ? 4.969 10.984 -11.141 1 98.25 212 PRO B O 1
ATOM 4252 N N . VAL B 1 213 ? 6.398 11.07 -9.422 1 98.56 213 VAL B N 1
ATOM 4253 C CA . VAL B 1 213 ? 6.496 12.531 -9.453 1 98.56 213 VAL B CA 1
ATOM 4254 C C . VAL B 1 213 ? 7.441 12.953 -10.578 1 98.56 213 VAL B C 1
ATOM 4256 O O . VAL B 1 213 ? 7.434 14.117 -11 1 98.56 213 VAL B O 1
ATOM 4259 N N . LYS B 1 214 ? 8.312 12.023 -11.031 1 97.31 214 LYS B N 1
ATOM 4260 C CA . LYS B 1 214 ? 9.344 12.352 -12.016 1 97.31 214 LYS B CA 1
ATOM 4261 C C . LYS B 1 214 ? 8.75 13.086 -13.211 1 97.31 214 LYS B C 1
ATOM 4263 O O . LYS B 1 214 ? 7.734 12.656 -13.773 1 97.31 214 LYS B O 1
ATOM 4268 N N . ASP B 1 215 ? 9.297 14.227 -13.57 1 95.88 215 ASP B N 1
ATOM 4269 C CA . ASP B 1 215 ? 8.977 15.023 -14.75 1 95.88 215 ASP B CA 1
ATOM 4270 C C . ASP B 1 215 ? 7.594 15.664 -14.617 1 95.88 215 ASP B C 1
ATOM 4272 O O . ASP B 1 215 ? 6.863 15.789 -15.602 1 95.88 215 ASP B O 1
ATOM 4276 N N . THR B 1 216 ? 7.172 15.961 -13.414 1 97.19 216 THR B N 1
ATOM 4277 C CA . THR B 1 216 ? 5.926 16.672 -13.141 1 97.19 216 THR B CA 1
ATOM 4278 C C . THR B 1 216 ? 6.176 17.875 -12.234 1 97.19 216 THR B C 1
ATOM 4280 O O . THR B 1 216 ? 7.285 18.047 -11.719 1 97.19 216 THR B O 1
ATOM 4283 N N . ALA B 1 217 ? 5.191 18.688 -12.047 1 97.44 217 ALA B N 1
ATOM 4284 C CA . ALA B 1 217 ? 5.254 19.828 -11.133 1 97.44 217 ALA B CA 1
ATOM 4285 C C . ALA B 1 217 ? 5.34 19.359 -9.688 1 97.44 217 ALA B C 1
ATOM 4287 O O . ALA B 1 217 ? 5.605 20.156 -8.781 1 97.44 217 ALA B O 1
ATOM 4288 N N . PHE B 1 218 ? 5.27 18.047 -9.438 1 98.31 218 PHE B N 1
ATOM 4289 C CA . PHE B 1 218 ? 5.262 17.516 -8.086 1 98.31 218 PHE B CA 1
ATOM 4290 C C . PHE B 1 218 ? 6.605 16.875 -7.754 1 98.31 218 PHE B C 1
ATOM 4292 O O . PHE B 1 218 ? 6.75 16.219 -6.715 1 98.31 218 PHE B O 1
ATOM 4299 N N . ASP B 1 219 ? 7.574 17.047 -8.656 1 98.38 219 ASP B N 1
ATOM 4300 C CA . ASP B 1 219 ? 8.891 16.453 -8.461 1 98.38 219 ASP B CA 1
ATOM 4301 C C . ASP B 1 219 ? 9.703 17.25 -7.438 1 98.38 219 ASP B C 1
ATOM 4303 O O . ASP B 1 219 ? 10.461 18.141 -7.801 1 98.38 219 ASP B O 1
ATOM 4307 N N . PHE B 1 220 ? 9.539 16.891 -6.16 1 98.62 220 PHE B N 1
ATOM 4308 C CA . PHE B 1 220 ? 10.25 17.547 -5.066 1 98.62 220 PHE B CA 1
ATOM 4309 C C . PHE B 1 220 ? 11.352 16.641 -4.531 1 98.62 220 PHE B C 1
ATOM 4311 O O . PHE B 1 220 ? 11.727 16.734 -3.359 1 98.62 220 PHE B O 1
ATOM 4318 N N . ARG B 1 221 ? 11.906 15.742 -5.266 1 97.88 221 ARG B N 1
ATOM 4319 C CA . ARG B 1 221 ? 12.938 14.812 -4.816 1 97.88 221 ARG B CA 1
ATOM 4320 C C . ARG B 1 221 ? 14.242 15.539 -4.527 1 97.88 221 ARG B C 1
ATOM 4322 O O . ARG B 1 221 ? 15.078 15.047 -3.764 1 97.88 221 ARG B O 1
ATOM 4329 N N . GLU B 1 222 ? 14.391 16.672 -5.145 1 98.19 222 GLU B N 1
ATOM 4330 C CA . GLU B 1 222 ? 15.445 17.625 -4.836 1 98.19 222 GLU B CA 1
ATOM 4331 C C . GLU B 1 222 ? 14.852 18.969 -4.41 1 98.19 222 GLU B C 1
ATOM 4333 O O . GLU B 1 222 ? 13.719 19.297 -4.766 1 98.19 222 GLU B O 1
ATOM 4338 N N . PHE B 1 223 ? 15.609 19.734 -3.674 1 98.56 223 PHE B N 1
ATOM 4339 C CA . PHE B 1 223 ? 15.133 21.031 -3.207 1 98.56 223 PHE B CA 1
ATOM 4340 C C . PHE B 1 223 ? 14.758 21.938 -4.383 1 98.56 223 PHE B C 1
ATOM 4342 O O . PHE B 1 223 ? 15.555 22.109 -5.309 1 98.56 223 PHE B O 1
ATOM 4349 N N . ARG B 1 224 ? 13.664 22.516 -4.34 1 98.25 224 ARG B N 1
ATOM 4350 C CA . ARG B 1 224 ? 13.211 23.531 -5.289 1 98.25 224 ARG B CA 1
ATOM 4351 C C . ARG B 1 224 ? 12.102 24.391 -4.688 1 98.25 224 ARG B C 1
ATOM 4353 O O . ARG B 1 224 ? 11.461 23.984 -3.717 1 98.25 224 ARG B O 1
ATOM 4360 N N . PRO B 1 225 ? 11.859 25.562 -5.188 1 98.56 225 PRO B N 1
ATOM 4361 C CA . PRO B 1 225 ? 10.812 26.422 -4.625 1 98.56 225 PRO B CA 1
ATOM 4362 C C . PRO B 1 225 ? 9.406 25.906 -4.922 1 98.56 225 PRO B C 1
ATOM 4364 O O . PRO B 1 225 ? 9.219 25.109 -5.844 1 98.56 225 PRO B O 1
ATOM 4367 N N . LEU B 1 226 ? 8.531 26.312 -4.145 1 97.75 226 LEU B N 1
ATOM 4368 C CA . LEU B 1 226 ? 7.121 26.047 -4.395 1 97.75 226 LEU B CA 1
ATOM 4369 C C . LEU B 1 226 ? 6.637 26.797 -5.629 1 97.75 226 LEU B C 1
ATOM 4371 O O . LEU B 1 226 ? 5.707 26.344 -6.309 1 97.75 226 LEU B O 1
ATOM 4375 N N . ARG B 1 227 ? 7.258 27.938 -5.867 1 97.75 227 ARG B N 1
ATOM 4376 C CA . ARG B 1 227 ? 6.895 28.734 -7.027 1 97.75 227 ARG B CA 1
ATOM 4377 C C . ARG B 1 227 ? 7.121 27.969 -8.328 1 97.75 227 ARG B C 1
ATOM 4379 O O . ARG B 1 227 ? 8.25 27.609 -8.648 1 97.75 227 ARG B O 1
ATOM 4386 N N . MET B 1 228 ? 6.109 27.656 -8.969 1 96.31 228 MET B N 1
ATOM 4387 C CA . MET B 1 228 ? 6.074 26.938 -10.234 1 96.31 228 MET B CA 1
ATOM 4388 C C . MET B 1 228 ? 4.828 27.297 -11.039 1 96.31 228 MET B C 1
ATOM 4390 O O . MET B 1 228 ? 3.723 27.312 -10.492 1 96.31 228 MET B O 1
ATOM 4394 N N . GLN B 1 229 ? 5 27.641 -12.234 1 95.38 229 GLN B N 1
ATOM 4395 C CA . GLN B 1 229 ? 3.859 28.016 -13.062 1 95.38 229 GLN B CA 1
ATOM 4396 C C . GLN B 1 229 ? 3.576 26.969 -14.125 1 95.38 229 GLN B C 1
ATOM 4398 O O . GLN B 1 229 ? 4.504 26.391 -14.703 1 95.38 229 GLN B O 1
ATOM 4403 N N . GLU B 1 230 ? 2.389 26.609 -14.188 1 93.81 230 GLU B N 1
ATOM 4404 C CA . GLU B 1 230 ? 1.862 25.812 -15.297 1 93.81 230 GLU B CA 1
ATOM 4405 C C . GLU B 1 230 ? 0.735 26.562 -16.016 1 93.81 230 GLU B C 1
ATOM 4407 O O . GLU B 1 230 ? -0.211 27.031 -15.367 1 93.81 230 GLU B O 1
ATOM 4412 N N . ASN B 1 231 ? 0.848 26.688 -17.375 1 94 231 ASN B N 1
ATOM 4413 C CA . ASN B 1 231 ? -0.118 27.422 -18.188 1 94 231 ASN B CA 1
ATOM 4414 C C . ASN B 1 231 ? -0.314 28.844 -17.672 1 94 231 ASN B C 1
ATOM 4416 O O . ASN B 1 231 ? -1.445 29.328 -17.578 1 94 231 ASN B O 1
ATOM 4420 N N . GLY B 1 232 ? 0.737 29.5 -17.109 1 93.69 232 GLY B N 1
ATOM 4421 C CA . GLY B 1 232 ? 0.744 30.891 -16.688 1 93.69 232 GLY B CA 1
ATOM 4422 C C . GLY B 1 232 ? 0.195 31.109 -15.297 1 93.69 232 GLY B C 1
ATOM 4423 O O . GLY B 1 232 ? -0.008 32.25 -14.867 1 93.69 232 GLY B O 1
ATOM 4424 N N . ARG B 1 233 ? -0.08 30.062 -14.633 1 95.94 233 ARG B N 1
ATOM 4425 C CA . ARG B 1 233 ? -0.64 30.203 -13.289 1 95.94 233 ARG B CA 1
ATOM 4426 C C . ARG B 1 233 ? 0.19 29.422 -12.273 1 95.94 233 ARG B C 1
ATOM 4428 O O . ARG B 1 233 ? 0.792 28.406 -12.609 1 95.94 233 ARG B O 1
ATOM 4435 N N . GLN B 1 234 ? 0.206 29.969 -11.055 1 96.69 234 GLN B N 1
ATOM 4436 C CA . GLN B 1 234 ? 0.839 29.266 -9.938 1 96.69 234 GLN B CA 1
ATOM 4437 C C . GLN B 1 234 ? 0.198 27.891 -9.719 1 96.69 234 GLN B C 1
ATOM 4439 O O . GLN B 1 234 ? -1.027 27.781 -9.633 1 96.69 234 GLN B O 1
ATOM 4444 N N . VAL B 1 235 ? 1.039 26.875 -9.727 1 97.38 235 VAL B N 1
ATOM 4445 C CA . VAL B 1 235 ? 0.526 25.531 -9.453 1 97.38 235 VAL B CA 1
ATOM 4446 C C . VAL B 1 235 ? -0.114 25.5 -8.07 1 97.38 235 VAL B C 1
ATOM 4448 O O . VAL B 1 235 ? 0.485 25.953 -7.09 1 97.38 235 VAL B O 1
ATOM 4451 N N . ALA B 1 236 ? -1.319 25.047 -8.016 1 96.88 236 ALA B N 1
ATOM 4452 C CA . ALA B 1 236 ? -2.027 24.922 -6.742 1 96.88 236 ALA B CA 1
ATOM 4453 C C . ALA B 1 236 ? -1.741 23.578 -6.086 1 96.88 236 ALA B C 1
ATOM 4455 O O . ALA B 1 236 ? -2.467 22.609 -6.305 1 96.88 236 ALA B O 1
ATOM 4456 N N . TYR B 1 237 ? -0.739 23.516 -5.273 1 98 237 TYR B N 1
ATOM 4457 C CA . TYR B 1 237 ? -0.387 22.281 -4.586 1 98 237 TYR B CA 1
ATOM 4458 C C . TYR B 1 237 ? -1.396 21.953 -3.492 1 98 237 TYR B C 1
ATOM 4460 O O . TYR B 1 237 ? -1.646 22.781 -2.607 1 98 237 TYR B O 1
ATOM 4468 N N . ASP B 1 238 ? -2.012 20.922 -3.5 1 98.19 238 ASP B N 1
ATOM 4469 C CA . ASP B 1 238 ? -2.92 20.328 -2.527 1 98.19 238 ASP B CA 1
ATOM 4470 C C . ASP B 1 238 ? -3.061 18.828 -2.754 1 98.19 238 ASP B C 1
ATOM 4472 O O . ASP B 1 238 ? -4.164 18.328 -2.975 1 98.19 238 ASP B O 1
ATOM 4476 N N . ASN B 1 239 ? -1.908 18.125 -2.654 1 98.56 239 ASN B N 1
ATOM 4477 C CA . ASN B 1 239 ? -1.839 16.719 -3.012 1 98.56 239 ASN B CA 1
ATOM 4478 C C . ASN B 1 239 ? -1.086 15.906 -1.958 1 98.56 239 ASN B C 1
ATOM 4480 O O . ASN B 1 239 ? -0.179 16.422 -1.305 1 98.56 239 ASN B O 1
ATOM 4484 N N . ASN B 1 240 ? -1.508 14.719 -1.885 1 98.81 240 ASN B N 1
ATOM 4485 C CA . ASN B 1 240 ? -0.814 13.758 -1.036 1 98.81 240 ASN B CA 1
ATOM 4486 C C . ASN B 1 240 ? 0.373 13.125 -1.759 1 98.81 240 ASN B C 1
ATOM 4488 O O . ASN B 1 240 ? 0.246 12.688 -2.902 1 98.81 240 ASN B O 1
ATOM 4492 N N . PHE B 1 241 ? 1.514 13.18 -1.147 1 98.88 241 PHE B N 1
ATOM 4493 C CA . PHE B 1 241 ? 2.678 12.422 -1.6 1 98.88 241 PHE B CA 1
ATOM 4494 C C . PHE B 1 241 ? 2.752 11.07 -0.903 1 98.88 241 PHE B C 1
ATOM 4496 O O . PHE B 1 241 ? 2.516 10.977 0.303 1 98.88 241 PHE B O 1
ATOM 4503 N N . CYS B 1 242 ? 3.041 10.031 -1.681 1 98.81 242 CYS B N 1
ATOM 4504 C CA . CYS B 1 242 ? 3.006 8.656 -1.198 1 98.81 242 CYS B CA 1
ATOM 4505 C C . CYS B 1 242 ? 4.375 8.219 -0.689 1 98.81 242 CYS B C 1
ATOM 4507 O O . CYS B 1 242 ? 5.312 8.07 -1.472 1 98.81 242 CYS B O 1
ATOM 4509 N N . LEU B 1 243 ? 4.469 7.965 0.616 1 98.5 243 LEU B N 1
ATOM 4510 C CA . LEU B 1 243 ? 5.75 7.645 1.239 1 98.5 243 LEU B CA 1
ATOM 4511 C C . LEU B 1 243 ? 5.922 6.137 1.392 1 98.5 243 LEU B C 1
ATOM 4513 O O . LEU B 1 243 ? 7.023 5.613 1.229 1 98.5 243 LEU B O 1
ATOM 4517 N N . ALA B 1 244 ? 4.855 5.43 1.732 1 98.19 244 ALA B N 1
ATOM 4518 C CA . ALA B 1 244 ? 4.891 4.004 2.035 1 98.19 244 ALA B CA 1
ATOM 4519 C C . ALA B 1 244 ? 3.514 3.369 1.854 1 98.19 244 ALA B C 1
ATOM 4521 O O . ALA B 1 244 ? 2.518 4.074 1.683 1 98.19 244 ALA B O 1
ATOM 4522 N N . ALA B 1 245 ? 3.461 2.076 1.897 1 97.69 245 ALA B N 1
ATOM 4523 C CA . ALA B 1 245 ? 2.207 1.352 1.716 1 97.69 245 ALA B CA 1
ATOM 4524 C C . ALA B 1 245 ? 1.508 1.121 3.053 1 97.69 245 ALA B C 1
ATOM 4526 O O . ALA B 1 245 ? 0.388 0.605 3.094 1 97.69 245 ALA B O 1
ATOM 4527 N N . ALA B 1 246 ? 2.174 1.464 4.145 1 96.75 246 ALA B N 1
ATOM 4528 C CA . ALA B 1 246 ? 1.615 1.304 5.488 1 96.75 246 ALA B CA 1
ATOM 4529 C C . ALA B 1 246 ? 2.336 2.195 6.492 1 96.75 246 ALA B C 1
ATOM 4531 O O . ALA B 1 246 ? 3.422 2.707 6.211 1 96.75 246 ALA B O 1
ATOM 4532 N N . ARG B 1 247 ? 1.624 2.428 7.598 1 97.06 247 ARG B N 1
ATOM 4533 C CA . ARG B 1 247 ? 2.316 3.078 8.703 1 97.06 247 ARG B CA 1
ATOM 4534 C C . ARG B 1 247 ? 3.527 2.266 9.148 1 97.06 247 ARG B C 1
ATOM 4536 O O . ARG B 1 247 ? 3.545 1.041 9.008 1 97.06 247 ARG B O 1
ATOM 4543 N N . GLY B 1 248 ? 4.551 2.938 9.625 1 96.25 248 GLY B N 1
ATOM 4544 C CA . GLY B 1 248 ? 5.781 2.283 10.031 1 96.25 248 GLY B CA 1
ATOM 4545 C C . GLY B 1 248 ? 6.609 3.117 10.992 1 96.25 248 GLY B C 1
ATOM 4546 O O . GLY B 1 248 ? 6.102 4.062 11.602 1 96.25 248 GLY B O 1
ATOM 4547 N N . PRO B 1 249 ? 7.84 2.73 11.156 1 96.44 249 PRO B N 1
ATOM 4548 C CA . PRO B 1 249 ? 8.711 3.494 12.055 1 96.44 249 PRO B CA 1
ATOM 4549 C C . PRO B 1 249 ? 8.898 4.941 11.602 1 96.44 249 PRO B C 1
ATOM 4551 O O . PRO B 1 249 ? 8.695 5.258 10.43 1 96.44 249 PRO B O 1
ATOM 4554 N N . LEU B 1 250 ? 9.25 5.742 12.586 1 98.44 250 LEU B N 1
ATOM 4555 C CA . LEU B 1 250 ? 9.547 7.141 12.305 1 98.44 250 LEU B CA 1
ATOM 4556 C C . LEU B 1 250 ? 10.617 7.262 11.227 1 98.44 250 LEU B C 1
ATOM 4558 O O . LEU B 1 250 ? 11.68 6.633 11.328 1 98.44 250 LEU B O 1
ATOM 4562 N N . ARG B 1 251 ? 10.336 8.039 10.172 1 97.12 251 ARG B N 1
ATOM 4563 C CA . ARG B 1 251 ? 11.297 8.211 9.086 1 97.12 251 ARG B CA 1
ATOM 4564 C C . ARG B 1 251 ? 11.258 9.633 8.531 1 97.12 251 ARG B C 1
ATOM 4566 O O . ARG B 1 251 ? 10.203 10.266 8.508 1 97.12 251 ARG B O 1
ATOM 4573 N N . PRO B 1 252 ? 12.422 10.094 8.031 1 98.38 252 PRO B N 1
ATOM 4574 C CA . PRO B 1 252 ? 12.398 11.398 7.363 1 98.38 252 PRO B CA 1
ATOM 4575 C C . PRO B 1 252 ? 11.453 11.43 6.164 1 98.38 252 PRO B C 1
ATOM 4577 O O . PRO B 1 252 ? 11.406 10.469 5.391 1 98.38 252 PRO B O 1
ATOM 4580 N N . CYS B 1 253 ? 10.703 12.516 6.031 1 98.44 253 CYS B N 1
ATOM 4581 C CA . CYS B 1 253 ? 9.734 12.492 4.938 1 98.44 253 CYS B CA 1
ATOM 4582 C C . CYS B 1 253 ? 9.75 13.805 4.168 1 98.44 253 CYS B C 1
ATOM 4584 O O . CYS B 1 253 ? 9.312 13.859 3.016 1 98.44 253 CYS B O 1
ATOM 4586 N N . ALA B 1 254 ? 10.234 14.914 4.75 1 98.81 254 ALA B N 1
ATOM 4587 C CA . ALA B 1 254 ? 10.281 16.188 4.035 1 98.81 254 ALA B CA 1
ATOM 4588 C C . ALA B 1 254 ? 11.25 17.156 4.703 1 98.81 254 ALA B C 1
ATOM 4590 O O . ALA B 1 254 ? 11.531 17.031 5.898 1 98.81 254 ALA B O 1
ATOM 4591 N N . SER B 1 255 ? 11.734 18.078 3.943 1 98.81 255 SER B N 1
ATOM 4592 C CA . SER B 1 255 ? 12.547 19.188 4.402 1 98.81 255 SER B CA 1
ATOM 4593 C C . SER B 1 255 ? 12.164 20.484 3.691 1 98.81 255 SER B C 1
ATOM 4595 O O . SER B 1 255 ? 11.867 20.484 2.496 1 98.81 255 SER B O 1
ATOM 4597 N N . VAL B 1 256 ? 12.18 21.547 4.418 1 98.88 256 VAL B N 1
ATOM 4598 C CA . VAL B 1 256 ? 11.891 22.875 3.852 1 98.88 256 VAL B CA 1
ATOM 4599 C C . VAL B 1 256 ? 12.953 23.875 4.305 1 98.88 256 VAL B C 1
ATOM 4601 O O . VAL B 1 256 ? 13.281 23.938 5.492 1 98.88 256 VAL B O 1
ATOM 4604 N N . LYS B 1 257 ? 13.477 24.578 3.373 1 98.62 257 LYS B N 1
ATOM 4605 C CA . LYS B 1 257 ? 14.375 25.703 3.67 1 98.62 257 LYS B CA 1
ATOM 4606 C C . LYS B 1 257 ? 13.688 27.031 3.416 1 98.62 257 LYS B C 1
ATOM 4608 O O . LYS B 1 257 ? 13.055 27.234 2.377 1 98.62 257 LYS B O 1
ATOM 4613 N N . ALA B 1 258 ? 13.875 27.922 4.336 1 98.25 258 ALA B N 1
ATOM 4614 C CA . ALA B 1 258 ? 13.367 29.266 4.152 1 98.25 258 ALA B CA 1
ATOM 4615 C C . ALA B 1 258 ? 14.07 29.969 2.99 1 98.25 258 ALA B C 1
ATOM 4617 O O . ALA B 1 258 ? 15.164 29.562 2.586 1 98.25 258 ALA B O 1
ATOM 4618 N N . ALA B 1 259 ? 13.414 30.953 2.465 1 97.44 259 ALA B N 1
ATOM 4619 C CA . ALA B 1 259 ? 14.008 31.719 1.369 1 97.44 259 ALA B CA 1
ATOM 4620 C C . ALA B 1 259 ? 15.016 32.75 1.891 1 97.44 259 ALA B C 1
ATOM 4622 O O . ALA B 1 259 ? 16.016 33.031 1.223 1 97.44 259 ALA B O 1
ATOM 4623 N N . ARG B 1 260 ? 14.805 33.281 3.059 1 96.44 260 ARG B N 1
ATOM 4624 C CA . ARG B 1 260 ? 15.57 34.469 3.455 1 96.44 260 ARG B CA 1
ATOM 4625 C C . ARG B 1 260 ? 16.109 34.312 4.875 1 96.44 260 ARG B C 1
ATOM 4627 O O . ARG B 1 260 ? 17.203 34.781 5.18 1 96.44 260 ARG B O 1
ATOM 4634 N N . SER B 1 261 ? 15.438 33.625 5.75 1 97.12 261 SER B N 1
ATOM 4635 C CA . SER B 1 261 ? 15.711 33.719 7.18 1 97.12 261 SER B CA 1
ATOM 4636 C C . SER B 1 261 ? 16.844 32.781 7.582 1 97.12 261 SER B C 1
ATOM 4638 O O . SER B 1 261 ? 17.406 32.906 8.68 1 97.12 261 SER B O 1
ATOM 4640 N N . GLY B 1 262 ? 17.094 31.75 6.801 1 97.31 262 GLY B N 1
ATOM 4641 C CA . GLY B 1 262 ? 18.094 30.75 7.141 1 97.31 262 GLY B CA 1
ATOM 4642 C C . GLY B 1 262 ? 17.531 29.625 7.977 1 97.31 262 GLY B C 1
ATOM 4643 O O . GLY B 1 262 ? 18.266 28.688 8.336 1 97.31 262 GLY B O 1
ATOM 4644 N N . ILE B 1 263 ? 16.234 29.641 8.25 1 98.31 263 ILE B N 1
ATOM 4645 C CA . ILE B 1 263 ? 15.602 28.578 9.023 1 98.31 263 ILE B CA 1
ATOM 4646 C C . ILE B 1 263 ? 15.312 27.391 8.125 1 98.31 263 ILE B C 1
ATOM 4648 O O . ILE B 1 263 ? 14.93 27.547 6.965 1 98.31 263 ILE B O 1
ATOM 4652 N N . ARG B 1 264 ? 15.547 26.219 8.656 1 98.56 264 ARG B N 1
ATOM 4653 C CA . ARG B 1 264 ? 15.242 24.969 7.992 1 98.56 264 ARG B CA 1
ATOM 4654 C C . ARG B 1 264 ? 14.297 24.109 8.836 1 98.56 264 ARG B C 1
ATOM 4656 O O . ARG B 1 264 ? 14.391 24.109 10.062 1 98.56 264 ARG B O 1
ATOM 4663 N N . LEU B 1 265 ? 13.328 23.469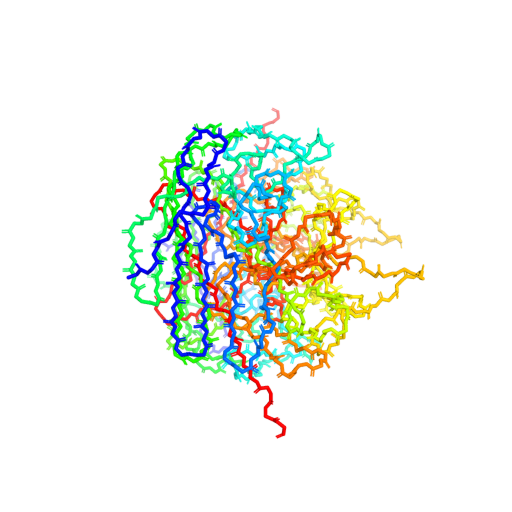 8.195 1 98.81 265 LEU B N 1
ATOM 4664 C CA . LEU B 1 265 ? 12.414 22.516 8.812 1 98.81 265 LEU B CA 1
ATOM 4665 C C . LEU B 1 265 ? 12.609 21.125 8.242 1 98.81 265 LEU B C 1
ATOM 4667 O O . LEU B 1 265 ? 12.531 20.922 7.031 1 98.81 265 LEU B O 1
ATOM 4671 N N . ASP B 1 266 ? 12.961 20.125 9.07 1 98.88 266 ASP B N 1
ATOM 4672 C CA . ASP B 1 266 ? 12.992 18.719 8.711 1 98.88 266 ASP B CA 1
ATOM 4673 C C . ASP B 1 266 ? 11.859 17.953 9.383 1 98.88 266 ASP B C 1
ATOM 4675 O O . ASP B 1 266 ? 11.641 18.094 10.594 1 98.88 266 ASP B O 1
ATOM 4679 N N . ILE B 1 267 ? 11.141 17.188 8.633 1 98.88 267 ILE B N 1
ATOM 4680 C CA . ILE B 1 267 ? 9.984 16.469 9.156 1 98.88 267 ILE B CA 1
ATOM 4681 C C . ILE B 1 267 ? 10.211 14.969 9.055 1 98.88 267 ILE B C 1
ATOM 4683 O O . ILE B 1 267 ? 10.68 14.477 8.023 1 98.88 267 ILE B O 1
ATOM 4687 N N . SER B 1 268 ? 9.961 14.211 10.094 1 98.88 268 SER B N 1
ATOM 4688 C CA . SER B 1 268 ? 9.867 12.758 10.133 1 98.88 268 SER B CA 1
ATOM 4689 C C . SER B 1 268 ? 8.492 12.305 10.602 1 98.88 268 SER B C 1
ATOM 4691 O O . SER B 1 268 ? 7.848 12.984 11.406 1 98.88 268 SER B O 1
ATOM 4693 N N . THR B 1 269 ? 8.008 11.219 10.102 1 98.88 269 THR B N 1
ATOM 4694 C CA . THR B 1 269 ? 6.672 10.773 10.5 1 98.88 269 THR B CA 1
ATOM 4695 C C . THR B 1 269 ? 6.559 9.258 10.414 1 98.88 269 THR B C 1
ATOM 4697 O O . THR B 1 269 ? 7.383 8.602 9.766 1 98.88 269 THR B O 1
ATOM 4700 N N . THR B 1 270 ? 5.586 8.68 11.078 1 98.88 270 THR B N 1
ATOM 4701 C CA . THR B 1 270 ? 5.246 7.262 11 1 98.88 270 THR B CA 1
ATOM 4702 C C . THR B 1 270 ? 4.215 7.016 9.898 1 98.88 270 THR B C 1
ATOM 4704 O O . THR B 1 270 ? 3.928 5.863 9.562 1 98.88 270 THR B O 1
ATOM 4707 N N . GLU B 1 271 ? 3.633 8.031 9.344 1 98.75 271 GLU B N 1
ATOM 4708 C CA . GLU B 1 271 ? 2.488 7.902 8.453 1 98.75 271 GLU B CA 1
ATOM 4709 C C . GLU B 1 271 ? 2.932 7.574 7.027 1 98.75 271 GLU B C 1
ATOM 4711 O O . GLU B 1 271 ? 4.059 7.887 6.637 1 98.75 271 GLU B O 1
ATOM 4716 N N . PRO B 1 272 ? 2.072 7.008 6.238 1 98.75 272 PRO B N 1
ATOM 4717 C CA . PRO B 1 272 ? 2.441 6.559 4.895 1 98.75 272 PRO B CA 1
ATOM 4718 C C . PRO B 1 272 ? 2.33 7.668 3.852 1 98.75 272 PRO B C 1
ATOM 4720 O O . PRO B 1 272 ? 2.76 7.492 2.709 1 98.75 272 PRO B O 1
ATOM 4723 N N . GLY B 1 273 ? 1.718 8.758 4.199 1 98.75 273 GLY B N 1
ATOM 4724 C CA . GLY B 1 273 ? 1.604 9.875 3.273 1 98.75 273 GLY B CA 1
ATOM 4725 C C . GLY B 1 273 ? 1.847 11.219 3.932 1 98.75 273 GLY B C 1
ATOM 4726 O O . GLY B 1 273 ? 1.879 11.32 5.16 1 98.75 273 GLY B O 1
ATOM 4727 N N . ILE B 1 274 ? 2.025 12.195 3.064 1 98.81 274 ILE B N 1
ATOM 4728 C CA . ILE B 1 274 ? 2.133 13.578 3.525 1 98.81 274 ILE B CA 1
ATOM 4729 C C . ILE B 1 274 ? 1.466 14.516 2.518 1 98.81 274 ILE B C 1
ATOM 4731 O O . ILE B 1 274 ? 1.761 14.461 1.322 1 98.81 274 ILE B O 1
ATOM 4735 N N . GLN B 1 275 ? 0.555 15.32 2.98 1 98.69 275 GLN B N 1
ATOM 4736 C CA . GLN B 1 275 ? -0.163 16.297 2.17 1 98.69 275 GLN B CA 1
ATOM 4737 C C . GLN B 1 275 ? 0.588 17.625 2.115 1 98.69 275 GLN B C 1
ATOM 4739 O O . GLN B 1 275 ? 0.971 18.172 3.152 1 98.69 275 GLN B O 1
ATOM 4744 N N . LEU B 1 276 ? 0.839 18.062 0.947 1 98.75 276 LEU B N 1
ATOM 4745 C CA . LEU B 1 276 ? 1.33 19.422 0.761 1 98.75 276 LEU B CA 1
ATOM 4746 C C . LEU B 1 276 ? 0.198 20.359 0.35 1 98.75 276 LEU B C 1
ATOM 4748 O O . LEU B 1 276 ? -0.439 20.156 -0.685 1 98.75 276 LEU B O 1
ATOM 4752 N N . TYR B 1 277 ? -0.081 21.297 1.13 1 98.25 277 TYR B N 1
ATOM 4753 C CA . TYR B 1 277 ? -1.011 22.375 0.819 1 98.25 277 TYR B CA 1
ATOM 4754 C C . TYR B 1 277 ? -0.307 23.734 0.85 1 98.25 277 TYR B C 1
ATOM 4756 O O . TYR B 1 277 ? 0.271 24.109 1.869 1 98.25 277 TYR B O 1
ATOM 4764 N N . ALA B 1 278 ? -0.4 24.5 -0.179 1 97.56 278 ALA B N 1
ATOM 4765 C CA . ALA B 1 278 ? 0.412 25.703 -0.336 1 97.56 278 ALA B CA 1
ATOM 4766 C C . ALA B 1 278 ? -0.386 26.953 0.025 1 97.56 278 ALA B C 1
ATOM 4768 O O . ALA B 1 278 ? -0.117 28.031 -0.491 1 97.56 278 ALA B O 1
ATOM 4769 N N . GLY B 1 279 ? -1.432 26.766 0.836 1 96.06 279 GLY B N 1
ATOM 4770 C CA . GLY B 1 279 ? -2.186 27.938 1.273 1 96.06 279 GLY B CA 1
ATOM 4771 C C . GLY B 1 279 ? -2.928 28.625 0.144 1 96.06 279 GLY B C 1
ATOM 4772 O O . GLY B 1 279 ? -3.057 29.844 0.136 1 96.06 279 GLY B O 1
ATOM 4773 N N . ASN B 1 280 ? -3.436 27.844 -0.792 1 94.06 280 ASN B N 1
ATOM 4774 C CA . ASN B 1 280 ? -4.012 28.359 -2.027 1 94.06 280 ASN B CA 1
ATOM 4775 C C . ASN B 1 280 ? -5.242 29.219 -1.755 1 94.06 280 ASN B C 1
ATOM 4777 O O . ASN B 1 280 ? -5.594 30.078 -2.559 1 94.06 280 ASN B O 1
ATOM 4781 N N . THR B 1 281 ? -5.895 28.969 -0.639 1 87.5 281 THR B N 1
ATOM 4782 C CA . THR B 1 281 ? -7.176 29.641 -0.41 1 87.5 281 THR B CA 1
ATOM 4783 C C . THR B 1 281 ? -7.102 30.547 0.811 1 87.5 281 THR B C 1
ATOM 4785 O O . THR B 1 281 ? -8.125 31.047 1.277 1 87.5 281 THR B O 1
ATOM 4788 N N . MET B 1 282 ? -5.941 30.719 1.22 1 86.62 282 MET B N 1
ATOM 4789 C CA . MET B 1 282 ? -5.777 31.578 2.387 1 86.62 282 MET B CA 1
ATOM 4790 C C . MET B 1 282 ? -5.996 33.031 2.016 1 86.62 282 MET B C 1
ATOM 4792 O O . MET B 1 282 ? -5.379 33.562 1.075 1 86.62 282 MET B O 1
ATOM 4796 N N . ALA B 1 283 ? -6.93 33.719 2.613 1 78.94 283 ALA B N 1
ATOM 4797 C CA . ALA B 1 283 ? -7.148 35.156 2.453 1 78.94 283 ALA B CA 1
ATOM 4798 C C . ALA B 1 283 ? -8.406 35.594 3.197 1 78.94 283 ALA B C 1
ATOM 4800 O O . ALA B 1 283 ? -9.523 35.219 2.824 1 78.94 283 ALA B O 1
ATOM 4801 N N . ASN B 1 284 ? -8.117 36.156 4.262 1 81.5 284 ASN B N 1
ATOM 4802 C CA . ASN B 1 284 ? -9.195 36.812 5.008 1 81.5 284 ASN B CA 1
ATOM 4803 C C . ASN B 1 284 ? -8.68 38 5.816 1 81.5 284 ASN B C 1
ATOM 4805 O O . ASN B 1 284 ? -7.484 38.312 5.801 1 81.5 284 ASN B O 1
ATOM 4809 N N . ASP B 1 285 ? -9.609 38.656 6.508 1 87.56 285 ASP B N 1
ATOM 4810 C CA . ASP B 1 285 ? -9.273 39.906 7.164 1 87.56 285 ASP B CA 1
ATOM 4811 C C . ASP B 1 285 ? -8.922 39.688 8.633 1 87.56 285 ASP B C 1
ATOM 4813 O O . ASP B 1 285 ? -8.672 40.625 9.367 1 87.56 285 ASP B O 1
ATOM 4817 N N . CYS B 1 286 ? -8.789 38.5 9.031 1 91.31 286 CYS B N 1
ATOM 4818 C CA . CYS B 1 286 ? -8.445 38.25 10.422 1 91.31 286 CYS B CA 1
ATOM 4819 C C . CYS B 1 286 ? -7.004 38.625 10.711 1 91.31 286 CYS B C 1
ATOM 4821 O O . CYS B 1 286 ? -6.113 38.375 9.891 1 91.31 286 CYS B O 1
ATOM 4823 N N . ILE B 1 287 ? -6.887 39.25 11.891 1 94.5 287 ILE B N 1
ATOM 4824 C CA . ILE B 1 287 ? -5.559 39.719 12.242 1 94.5 287 ILE B CA 1
ATOM 4825 C C . ILE B 1 287 ? -4.715 38.594 12.789 1 94.5 287 ILE B C 1
ATOM 4827 O O . ILE B 1 287 ? -5.113 37.906 13.742 1 94.5 287 ILE B O 1
ATOM 4831 N N . GLY B 1 288 ? -3.578 38.375 12.156 1 95.62 288 GLY B N 1
ATOM 4832 C CA . GLY B 1 288 ? -2.684 37.312 12.531 1 95.62 288 GLY B CA 1
ATOM 4833 C C . GLY B 1 288 ? -1.722 37.688 13.641 1 95.62 288 GLY B C 1
ATOM 4834 O O . GLY B 1 288 ? -1.896 38.719 14.297 1 95.62 288 GLY B O 1
ATOM 4835 N N . LEU B 1 289 ? -0.789 36.844 13.891 1 96.69 289 LEU B N 1
ATOM 4836 C CA . LEU B 1 289 ? 0.178 36.969 14.977 1 96.69 289 LEU B CA 1
ATOM 4837 C C . LEU B 1 289 ? 1.143 38.125 14.719 1 96.69 289 LEU B C 1
ATOM 4839 O O . LEU B 1 289 ? 1.781 38.625 15.641 1 96.69 289 LEU B O 1
ATOM 4843 N N . THR B 1 290 ? 1.238 38.5 13.445 1 93.94 290 THR B N 1
ATOM 4844 C CA . THR B 1 290 ? 2.133 39.594 13.078 1 93.94 290 THR B CA 1
ATOM 4845 C C . THR B 1 290 ? 1.413 40.938 13.172 1 93.94 290 THR B C 1
ATOM 4847 O O . THR B 1 290 ? 2.01 42 12.922 1 93.94 290 THR B O 1
ATOM 4850 N N . GLY B 1 291 ? 0.168 40.906 13.406 1 95.44 291 GLY B N 1
ATOM 4851 C CA . GLY B 1 291 ? -0.609 42.125 13.523 1 95.44 291 GLY B CA 1
ATOM 4852 C C . GLY B 1 291 ? -1.278 42.531 12.227 1 95.44 291 GLY B C 1
ATOM 4853 O O . GLY B 1 291 ? -1.915 43.594 12.148 1 95.44 291 GLY B O 1
ATOM 4854 N N . LYS B 1 292 ? -1.176 41.75 11.25 1 94.62 292 LYS B N 1
ATOM 4855 C CA . LYS B 1 292 ? -1.764 42 9.938 1 94.62 292 LYS B CA 1
ATOM 4856 C C . LYS B 1 292 ? -2.531 40.781 9.438 1 94.62 292 LYS B C 1
ATOM 4858 O O . LYS B 1 292 ? -2.318 39.656 9.922 1 94.62 292 LYS B O 1
ATOM 4863 N N . PRO B 1 293 ? -3.469 41.031 8.461 1 95.06 293 PRO B N 1
ATOM 4864 C CA . PRO B 1 293 ? -4.121 39.875 7.836 1 95.06 293 PRO B CA 1
ATOM 4865 C C . PRO B 1 293 ? -3.172 39.062 6.961 1 95.06 293 PRO B C 1
ATOM 4867 O O . PRO B 1 293 ? -2.141 39.594 6.52 1 95.06 293 PRO B O 1
ATOM 4870 N N . TYR B 1 294 ? -3.512 37.812 6.75 1 94.88 294 TYR B N 1
ATOM 4871 C CA . TYR B 1 294 ? -2.719 36.938 5.906 1 94.88 294 TYR B CA 1
ATOM 4872 C C . TYR B 1 294 ? -3.24 36.906 4.473 1 94.88 294 TYR B C 1
ATOM 4874 O O . TYR B 1 294 ? -4.453 36.969 4.25 1 94.88 294 TYR B O 1
ATOM 4882 N N . GLY B 1 295 ? -2.35 36.906 3.512 1 94.56 295 GLY B N 1
ATOM 4883 C CA . GLY B 1 295 ? -2.709 36.781 2.111 1 94.56 295 GLY B CA 1
ATOM 4884 C C . GLY B 1 295 ? -2.594 35.344 1.604 1 94.56 295 GLY B C 1
ATOM 4885 O O . GLY B 1 295 ? -2.252 34.438 2.365 1 94.56 295 GLY B O 1
ATOM 4886 N N . LYS B 1 296 ? -2.898 35.25 0.256 1 94.62 296 LYS B N 1
ATOM 4887 C CA . LYS B 1 296 ? -2.734 33.938 -0.384 1 94.62 296 LYS B CA 1
ATOM 4888 C C . LYS B 1 296 ? -1.309 33.406 -0.215 1 94.62 296 LYS B C 1
ATOM 4890 O O . LYS B 1 296 ? -0.348 34.188 -0.309 1 94.62 296 LYS B O 1
ATOM 4895 N N . HIS B 1 297 ? -1.165 32.125 0.121 1 97.25 297 HIS B N 1
ATOM 4896 C CA . HIS B 1 297 ? 0.121 31.453 0.229 1 97.25 297 HIS B CA 1
ATOM 4897 C C . HIS B 1 297 ? 0.919 31.969 1.421 1 97.25 297 HIS B C 1
ATOM 4899 O O . HIS B 1 297 ? 2.146 31.859 1.444 1 97.25 297 HIS B O 1
ATOM 4905 N N . ALA B 1 298 ? 0.25 32.562 2.402 1 96.81 298 ALA B N 1
ATOM 4906 C CA . ALA B 1 298 ? 0.959 33.094 3.562 1 96.81 298 ALA B CA 1
ATOM 4907 C C . ALA B 1 298 ? 1.637 31.969 4.352 1 96.81 298 ALA B C 1
ATOM 4909 O O . ALA B 1 298 ? 2.592 32.219 5.09 1 96.81 298 ALA B O 1
ATOM 4910 N N . GLY B 1 299 ? 1.142 30.766 4.262 1 97.62 299 GLY B N 1
ATOM 4911 C CA . GLY B 1 299 ? 1.683 29.594 4.922 1 97.62 299 GLY B CA 1
ATOM 4912 C C . GLY B 1 299 ? 1.492 28.312 4.121 1 97.62 299 GLY B C 1
ATOM 4913 O O . GLY B 1 299 ? 0.665 28.266 3.207 1 97.62 299 GLY B O 1
ATOM 4914 N N . PHE B 1 300 ? 2.279 27.328 4.367 1 98.5 300 PHE B N 1
ATOM 4915 C CA . PHE B 1 300 ? 2.141 26 3.771 1 98.5 300 PHE B CA 1
ATOM 4916 C C . PHE B 1 300 ? 1.869 24.953 4.844 1 98.5 300 PHE B C 1
ATOM 4918 O O . PHE B 1 300 ? 2.207 25.156 6.012 1 98.5 300 PHE B O 1
ATOM 4925 N N . CYS B 1 301 ? 1.204 23.906 4.457 1 98.56 301 CYS B N 1
ATOM 4926 C CA . CYS B 1 301 ? 1.005 22.75 5.332 1 98.56 301 CYS B CA 1
ATOM 4927 C C . CYS B 1 301 ? 1.717 21.516 4.781 1 98.56 301 CYS B C 1
ATOM 4929 O O . CYS B 1 301 ? 1.723 21.281 3.572 1 98.56 301 CYS B O 1
ATOM 4931 N N . LEU B 1 302 ? 2.375 20.828 5.598 1 98.75 302 LEU B N 1
ATOM 4932 C CA . LEU B 1 302 ? 2.809 19.453 5.418 1 98.75 302 LEU B CA 1
ATOM 4933 C C . LEU B 1 302 ? 2.168 18.531 6.457 1 98.75 302 LEU B C 1
ATOM 4935 O O . LEU B 1 302 ? 2.529 18.578 7.637 1 98.75 302 LEU B O 1
ATOM 4939 N N . GLU B 1 303 ? 1.206 17.75 5.992 1 98.69 303 GLU B N 1
ATOM 4940 C CA . GLU B 1 303 ? 0.288 17.031 6.871 1 98.69 303 GLU B CA 1
ATOM 4941 C C . GLU B 1 303 ? 0.48 15.531 6.762 1 98.69 303 GLU B C 1
ATOM 4943 O O . GLU B 1 303 ? -0.106 14.883 5.887 1 98.69 303 GLU B O 1
ATOM 4948 N N . PRO B 1 304 ? 1.292 14.945 7.723 1 98.69 304 PRO B N 1
ATOM 4949 C CA . PRO B 1 304 ? 1.362 13.484 7.699 1 98.69 304 PRO B CA 1
ATOM 4950 C C . PRO B 1 304 ? -0 12.828 7.902 1 98.69 304 PRO B C 1
ATOM 4952 O O . PRO B 1 304 ? -0.758 13.227 8.789 1 98.69 304 PRO B O 1
ATOM 4955 N N . GLN B 1 305 ? -0.333 11.875 7.086 1 98.81 305 GLN B N 1
ATOM 4956 C CA . GLN B 1 305 ? -1.645 11.234 7.121 1 98.81 305 GLN B CA 1
ATOM 4957 C C . GLN B 1 305 ? -1.623 9.898 6.395 1 98.81 305 GLN B C 1
ATOM 4959 O O . GLN B 1 305 ? -0.634 9.555 5.742 1 98.81 305 GLN B O 1
ATOM 4964 N N . ILE B 1 306 ? -2.688 9.133 6.629 1 98.69 306 ILE B N 1
ATOM 4965 C CA . ILE B 1 306 ? -2.992 8.023 5.734 1 98.69 306 ILE B CA 1
ATOM 4966 C C . ILE B 1 306 ? -3.508 8.57 4.402 1 98.69 306 ILE B C 1
ATOM 4968 O O . ILE B 1 306 ? -4.195 9.586 4.363 1 98.69 306 ILE B O 1
ATOM 4972 N N . TRP B 1 307 ? -3.26 7.863 3.264 1 98.75 307 TRP B N 1
ATOM 4973 C CA . TRP B 1 307 ? -3.584 8.383 1.937 1 98.75 307 TRP B CA 1
ATOM 4974 C C . TRP B 1 307 ? -5.062 8.727 1.834 1 98.75 307 TRP B C 1
ATOM 4976 O O . TRP B 1 307 ? -5.926 7.91 2.156 1 98.75 307 TRP B O 1
ATOM 4986 N N . PRO B 1 308 ? -5.41 9.992 1.44 1 98.44 308 PRO B N 1
ATOM 4987 C CA . PRO B 1 308 ? -6.816 10.273 1.146 1 98.44 308 PRO B CA 1
ATOM 4988 C C . PRO B 1 308 ? -7.367 9.406 0.017 1 98.44 308 PRO B C 1
ATOM 4990 O O . PRO B 1 308 ? -6.609 8.953 -0.846 1 98.44 308 PRO B O 1
ATOM 4993 N N . GLY B 1 309 ? -8.656 9.148 0.021 1 97.38 309 GLY B N 1
ATOM 4994 C CA . GLY B 1 309 ? -9.273 8.273 -0.963 1 97.38 309 GLY B CA 1
ATOM 4995 C C . GLY B 1 309 ? -9.211 6.805 -0.578 1 97.38 309 GLY B C 1
ATOM 4996 O O . GLY B 1 309 ? -9.812 5.961 -1.239 1 97.38 309 GLY B O 1
ATOM 4997 N N . ALA B 1 310 ? -8.586 6.5 0.524 1 97.44 310 ALA B N 1
ATOM 4998 C CA . ALA B 1 310 ? -8.312 5.129 0.94 1 97.44 310 ALA B CA 1
ATOM 4999 C C . ALA B 1 310 ? -9.602 4.344 1.137 1 97.44 310 ALA B C 1
ATOM 5001 O O . ALA B 1 310 ? -9.633 3.125 0.95 1 97.44 310 ALA B O 1
ATOM 5002 N N . LEU B 1 311 ? -10.703 4.996 1.506 1 97.12 311 LEU B N 1
ATOM 5003 C CA . LEU B 1 311 ? -11.969 4.316 1.75 1 97.12 311 LEU B CA 1
ATOM 5004 C C . LEU B 1 311 ? -12.57 3.809 0.446 1 97.12 311 LEU B C 1
ATOM 5006 O O . LEU B 1 311 ? -13.414 2.908 0.456 1 97.12 311 LEU B O 1
ATOM 5010 N N . GLU B 1 312 ? -12.18 4.359 -0.665 1 96 312 GLU B N 1
ATOM 5011 C CA . GLU B 1 312 ? -12.68 3.955 -1.976 1 96 312 GLU B CA 1
ATOM 5012 C C . GLU B 1 312 ? -11.742 2.941 -2.633 1 96 312 GLU B C 1
ATOM 5014 O O . GLU B 1 312 ? -12.188 2.113 -3.434 1 96 312 GLU B O 1
ATOM 5019 N N . TYR B 1 313 ? -10.508 3.02 -2.371 1 97.56 313 TYR B N 1
ATOM 5020 C CA . TYR B 1 313 ? -9.508 2.23 -3.08 1 97.56 313 TYR B CA 1
ATOM 5021 C C . TYR B 1 313 ? -8.789 1.282 -2.131 1 97.56 313 TYR B C 1
ATOM 5023 O O . TYR B 1 313 ? -7.836 1.678 -1.45 1 97.56 313 TYR B O 1
ATOM 5031 N N . PRO B 1 314 ? -9.086 -0.012 -2.164 1 96.62 314 PRO B N 1
ATOM 5032 C CA . PRO B 1 314 ? -8.547 -0.974 -1.198 1 96.62 314 PRO B CA 1
ATOM 5033 C C . PRO B 1 314 ? -7.039 -1.153 -1.319 1 96.62 314 PRO B C 1
ATOM 5035 O O . PRO B 1 314 ? -6.398 -1.671 -0.399 1 96.62 314 PRO B O 1
ATOM 5038 N N . TYR B 1 315 ? -6.445 -0.758 -2.457 1 97.94 315 TYR B N 1
ATOM 5039 C CA . TYR B 1 315 ? -5.012 -0.922 -2.68 1 97.94 315 TYR B CA 1
ATOM 5040 C C . TYR B 1 315 ? -4.234 0.276 -2.145 1 97.94 315 TYR B C 1
ATOM 5042 O O . TYR B 1 315 ? -3.02 0.368 -2.326 1 97.94 315 TYR B O 1
ATOM 5050 N N . PHE B 1 316 ? -4.922 1.263 -1.477 1 98.44 316 PHE B N 1
ATOM 5051 C CA . PHE B 1 316 ? -4.32 2.297 -0.643 1 98.44 316 PHE B CA 1
ATOM 5052 C C . PHE B 1 316 ? -4.207 1.83 0.803 1 98.44 316 PHE B C 1
ATOM 5054 O O . PHE B 1 316 ? -4.926 0.92 1.225 1 98.44 316 PHE B O 1
ATOM 5061 N N . PRO B 1 317 ? -3.244 2.42 1.641 1 98.31 317 PRO B N 1
ATOM 5062 C CA . PRO B 1 317 ? -3.305 2.148 3.078 1 98.31 317 PRO B CA 1
ATOM 5063 C C . PRO B 1 317 ? -4.652 2.514 3.691 1 98.31 317 PRO B C 1
ATOM 5065 O O . PRO B 1 317 ? -5.203 3.578 3.398 1 98.31 317 PRO B O 1
ATOM 5068 N N . GLN B 1 318 ? -5.195 1.671 4.625 1 97.44 318 GLN B N 1
ATOM 5069 C CA . GLN B 1 318 ? -6.57 1.833 5.094 1 97.44 318 GLN B CA 1
ATOM 5070 C C . GLN B 1 318 ? -6.609 2.551 6.438 1 97.44 318 GLN B C 1
ATOM 5072 O O . GLN B 1 318 ? -5.809 2.26 7.328 1 97.44 318 GLN B O 1
ATOM 5077 N N . PRO B 1 319 ? -7.52 3.459 6.59 1 98.31 319 PRO B N 1
ATOM 5078 C CA . PRO B 1 319 ? -7.656 4.215 7.836 1 98.31 319 PRO B CA 1
ATOM 5079 C C . PRO B 1 319 ? -8.68 3.594 8.789 1 98.31 319 PRO B C 1
ATOM 5081 O O . PRO B 1 319 ? -9.445 4.316 9.43 1 98.31 319 PRO B O 1
ATOM 5084 N N . ILE B 1 320 ? -8.859 2.289 8.875 1 98.38 320 ILE B N 1
ATOM 5085 C CA . ILE B 1 320 ? -9.859 1.63 9.703 1 98.38 320 ILE B CA 1
ATOM 5086 C C . ILE B 1 320 ? -9.25 1.268 11.055 1 98.38 320 ILE B C 1
ATOM 5088 O O . ILE B 1 320 ? -8.18 0.66 11.117 1 98.38 320 ILE B O 1
ATOM 5092 N N . LEU B 1 321 ? -9.82 1.699 12.094 1 98.75 321 LEU B N 1
ATOM 5093 C CA . LEU B 1 321 ? -9.461 1.327 13.453 1 98.75 321 LEU B CA 1
ATOM 5094 C C . LEU B 1 321 ? -10.492 0.372 14.047 1 98.75 321 LEU B C 1
ATOM 5096 O O . LEU B 1 321 ? -11.695 0.597 13.922 1 98.75 321 LEU B O 1
ATOM 5100 N N . ARG B 1 322 ? -10.07 -0.67 14.57 1 98.56 322 ARG B N 1
ATOM 5101 C CA . ARG B 1 322 ? -10.961 -1.665 15.164 1 98.56 322 ARG B CA 1
ATOM 5102 C C . ARG B 1 322 ? -10.734 -1.775 16.672 1 98.56 322 ARG B C 1
ATOM 5104 O O . ARG B 1 322 ? -9.648 -1.456 17.156 1 98.56 322 ARG B O 1
ATOM 5111 N N . PRO B 1 323 ? -11.828 -2.201 17.391 1 98.69 323 PRO B N 1
ATOM 5112 C CA . PRO B 1 323 ? -11.625 -2.43 18.812 1 98.69 323 PRO B CA 1
ATOM 5113 C C . PRO B 1 323 ? -10.453 -3.367 19.109 1 98.69 323 PRO B C 1
ATOM 5115 O O . PRO B 1 323 ? -10.281 -4.375 18.422 1 98.69 323 PRO B O 1
ATOM 5118 N N . GLY B 1 324 ? -9.68 -2.996 20.047 1 98.25 324 GLY B N 1
ATOM 5119 C CA . GLY B 1 324 ? -8.508 -3.787 20.391 1 98.25 324 GLY B CA 1
ATOM 5120 C C . GLY B 1 324 ? -7.223 -3.238 19.797 1 98.25 324 GLY B C 1
ATOM 5121 O O . GLY B 1 324 ? -6.133 -3.492 20.312 1 98.25 324 GLY B O 1
ATOM 5122 N N . ASP B 1 325 ? -7.332 -2.559 18.688 1 97.88 325 ASP B N 1
ATOM 5123 C CA . ASP B 1 325 ? -6.176 -1.906 18.094 1 97.88 325 ASP B CA 1
ATOM 5124 C C . ASP B 1 325 ? -5.965 -0.511 18.672 1 97.88 325 ASP B C 1
ATOM 5126 O O . ASP B 1 325 ? -6.883 0.07 19.25 1 97.88 325 ASP B O 1
ATOM 5130 N N . ILE B 1 326 ? -4.75 -0.013 18.609 1 98.56 326 ILE B N 1
ATOM 5131 C CA . ILE B 1 326 ? -4.402 1.348 19 1 98.56 326 ILE B CA 1
ATOM 5132 C C . ILE B 1 326 ? -3.887 2.121 17.797 1 98.56 326 ILE B C 1
ATOM 5134 O O . ILE B 1 326 ? -2.979 1.661 17.094 1 98.56 326 ILE B O 1
ATOM 5138 N N . TYR B 1 327 ? -4.559 3.129 17.469 1 98.62 327 TYR B N 1
ATOM 5139 C CA . TYR B 1 327 ? -4 4.09 16.531 1 98.62 327 TYR B CA 1
ATOM 5140 C C . TYR B 1 327 ? -2.865 4.883 17.156 1 98.62 327 TYR B C 1
ATOM 5142 O O . TYR B 1 327 ? -3.047 5.512 18.203 1 98.62 327 TYR B O 1
ATOM 5150 N N . ALA B 1 328 ? -1.683 4.863 16.594 1 98.62 328 ALA B N 1
ATOM 5151 C CA . ALA B 1 328 ? -0.538 5.59 17.141 1 98.62 328 ALA B CA 1
ATOM 5152 C C . ALA B 1 328 ? 0.268 6.254 16.016 1 98.62 328 ALA B C 1
ATOM 5154 O O . ALA B 1 328 ? 0.842 5.566 15.172 1 98.62 328 ALA B O 1
ATOM 5155 N N . GLN B 1 329 ? 0.306 7.488 15.984 1 98.38 329 GLN B N 1
ATOM 5156 C CA . GLN B 1 329 ? 1.026 8.32 15.023 1 98.38 329 GLN B CA 1
ATOM 5157 C C . GLN B 1 329 ? 2 9.258 15.734 1 98.38 329 GLN B C 1
ATOM 5159 O O . GLN B 1 329 ? 1.678 9.82 16.781 1 98.38 329 GLN B O 1
ATOM 5164 N N . THR B 1 330 ? 3.205 9.375 15.211 1 98.88 330 THR B N 1
ATOM 5165 C CA . THR B 1 330 ? 4.156 10.367 15.695 1 98.88 330 THR B CA 1
ATOM 5166 C C . THR B 1 330 ? 4.793 11.125 14.531 1 98.88 330 THR B C 1
ATOM 5168 O O . THR B 1 330 ? 5.168 10.516 13.531 1 98.88 330 THR B O 1
ATOM 5171 N N . SER B 1 331 ? 4.879 12.359 14.633 1 98.88 331 SER B N 1
ATOM 5172 C CA . SER B 1 331 ? 5.586 13.219 13.68 1 98.88 331 SER B CA 1
ATOM 5173 C C . SER B 1 331 ? 6.523 14.18 14.398 1 98.88 331 SER B C 1
ATOM 5175 O O . SER B 1 331 ? 6.172 14.734 15.445 1 98.88 331 SER B O 1
ATOM 5177 N N . HIS B 1 332 ? 7.695 14.328 13.891 1 98.94 332 HIS B N 1
ATOM 5178 C CA . HIS B 1 332 ? 8.695 15.266 14.375 1 98.94 332 HIS B CA 1
ATOM 5179 C C . HIS B 1 332 ? 8.883 16.422 13.398 1 98.94 332 HIS B C 1
ATOM 5181 O O . HIS B 1 332 ? 9.133 16.203 12.211 1 98.94 332 HIS B O 1
ATOM 5187 N N . PHE B 1 333 ? 8.742 17.578 13.867 1 98.94 333 PHE B N 1
ATOM 5188 C CA . PHE B 1 333 ? 9.062 18.797 13.141 1 98.94 333 PHE B CA 1
ATOM 5189 C C . PHE B 1 333 ? 10.289 19.469 13.734 1 98.94 333 PHE B C 1
ATOM 5191 O O . PHE B 1 333 ? 10.203 20.125 14.773 1 98.94 333 PHE B O 1
ATOM 5198 N N . THR B 1 334 ? 11.43 19.344 13.109 1 98.88 334 THR B N 1
ATOM 5199 C CA . THR B 1 334 ? 12.688 19.844 13.641 1 98.88 334 THR B CA 1
ATOM 5200 C C . THR B 1 334 ? 13.094 21.141 12.945 1 98.88 334 THR B C 1
ATOM 5202 O O . THR B 1 334 ? 13.297 21.156 11.734 1 98.88 334 THR B O 1
ATOM 5205 N N . PHE B 1 335 ? 13.234 22.188 13.734 1 98.75 335 PHE B N 1
ATOM 5206 C CA . PHE B 1 335 ? 13.656 23.5 13.234 1 98.75 335 PHE B CA 1
ATOM 5207 C C . PHE B 1 335 ? 15.125 23.75 13.555 1 98.75 335 PHE B C 1
ATOM 5209 O O . PHE B 1 335 ? 15.57 23.531 14.688 1 98.75 335 PHE B O 1
ATOM 5216 N N . SER B 1 336 ? 15.828 24.141 12.578 1 98.06 336 SER B N 1
ATOM 5217 C CA . SER B 1 336 ? 17.25 24.469 12.758 1 98.06 336 SER B CA 1
ATOM 5218 C C . SER B 1 336 ? 17.641 25.672 11.922 1 98.06 336 SER B C 1
ATOM 5220 O O . SER B 1 336 ? 16.828 26.219 11.172 1 98.06 336 SER B O 1
ATOM 5222 N N . ARG B 1 337 ? 18.891 26.203 12.188 1 95.31 337 ARG B N 1
ATOM 5223 C CA . ARG B 1 337 ? 19.469 27.266 11.383 1 95.31 337 ARG B CA 1
ATOM 5224 C C . ARG B 1 337 ? 20.594 26.734 10.492 1 95.31 337 ARG B C 1
ATOM 5226 O O . ARG B 1 337 ? 21.422 25.938 10.938 1 95.31 337 ARG B O 1
ATOM 5233 N N . GLU B 1 338 ? 20.391 26.953 9.219 1 84.12 338 GLU B N 1
ATOM 5234 C CA . GLU B 1 338 ? 21.484 26.562 8.328 1 84.12 338 GLU B CA 1
ATOM 5235 C C . GLU B 1 338 ? 22.75 27.359 8.617 1 84.12 338 GLU B C 1
ATOM 5237 O O . GLU B 1 338 ? 22.672 28.562 8.875 1 84.12 338 GLU B O 1
ATOM 5242 N N . GLU B 1 339 ? 23.844 26.766 9.195 1 63.78 339 GLU B N 1
ATOM 5243 C CA . GLU B 1 339 ? 25.109 27.453 9.43 1 63.78 339 GLU B CA 1
ATOM 5244 C C . GLU B 1 339 ? 25.609 28.109 8.148 1 63.78 339 GLU B C 1
ATOM 5246 O O . GLU B 1 339 ? 25.469 27.562 7.059 1 63.78 339 GLU B O 1
ATOM 5251 N N . ASP B 1 340 ? 25.719 29.484 8.172 1 47.91 340 ASP B N 1
ATOM 5252 C CA . ASP B 1 340 ? 26.5 30.156 7.141 1 47.91 340 ASP B CA 1
ATOM 5253 C C . ASP B 1 340 ? 27.766 29.359 6.812 1 47.91 340 ASP B C 1
ATOM 5255 O O . ASP B 1 340 ? 28.375 28.75 7.699 1 47.91 340 ASP B O 1
#

Sequence (680 aa):
MNSEIFGYAPDGQVVHRLTISNGPLTAKIINWGAAIQDLRMEGHPAPLVIGYRDFADYPAHSPHLGAIAGRSANRIRNARFDLDGTVYEVEPNFLGRHNLHGGSKGLGHHVWKITATGPDFVSLATVSPDGEMGFPGNLNVNCTYMLNADGTLIVRLEAVTDRPTICNLLHHSYFNLDDGGEGDVLDHQFKIAGDAYLPVDEALIPDGRVLPVKDTAFDFREFRPLRMQENGRQVAYDNNFCLAAARGPLRPCASVKAARSGIRLDISTTEPGIQLYAGNTMANDCIGLTGKPYGKHAGFCLEPQIWPGALEYPYFPQPILRPGDIYAQTSHFTFSREEDMNSEIFGYAPDGQVVHRLTISNGPLTAKIINWGAAIQDLRMEGHPAPLVIGYRDFADYPAHSPHLGAIAGRSANRIRNARFDLDGTVYEVEPNFLGRHNLHGGSKGLGHHVWKITATGPDFVSLATVSPDGEMGFPGNLNVNCTYMLNADGTLIVRLEAVTDRPTICNLLHHSYFNLDDGGEGDVLDHQFKIAGDAYLPVDEALIPDGRVLPVKDTAFDFREFRPLRMQENGRQVAYDNNFCLAAARGPLRPCASVKAARSGIRLDISTTEPGIQLYAGNTMANDCIGLTGKPYGKHAGFCLEPQIWPGALEYPYFPQPILRPGDIYAQTSHFTFSREED

Organism: Brucella abortus (strain 2308) (NCBI:txid359391)

Nearest PDB structures (foldseek):
  1so0-assembly4_D  TM=9.408E-01  e=4.582E-36  Homo sapiens
  4rnl-assembly4_D  TM=9.427E-01  e=1.065E-35  Streptomyces platensis
  1mmu-assembly1_A  TM=8.943E-01  e=2.507E-28  Lactococcus lactis
  1ns2-assembly1_B  TM=8.912E-01  e=6.475E-28  Lactococcus lactis
  1nsu-assembly1_B  TM=8.758E-01  e=1.959E-27  Lactococcus lactis